Protein AF-R8AY58-F1 (afdb_monomer)

Nearest PDB structures (foldseek):
  6cbc-assembly1_B  TM=1.318E-01  e=4.531E+00  Thermochaetoides thermophila DSM 1495
  8tux-assembly1_M  TM=7.550E-02  e=2.466E+00  Pseudomonas phage PP7

Mean predicted aligned error: 13.15 Å

Sequence (610 aa):
MIKGVRKQRGVLIFITPLIITVIVLMMVLAIDGARLLALQSEMQNQVNAAASAAADGAQACGGPEIAMSTMSARALAAAQAAGYEGGGDALQVLPGVLESTEANAELVFRSVPESALSRSNGVRVSMTRDEPISRLIPGGLFGNITLETSAAVRKEVNATISAAGSALSVEGGLLGDLIGGVLGVPSYSLSPTDLNSLENTLVNVGDLLEQMGVASVADLVDEPLVDLLTEVTGLVGGAGMPVGGLVDDLTDAAGVGGLYVSDVLTVVEGAEVPANASFPVYDLVVSTAMNSARVLSEGGSLLALNLQTSESTLLQDLTSSIGELADLSVDLGLFVAEPPKMVYGPARQNAAGDWLTQFQSADIRLEAVISAGLSESTVNSLISTLSLGLIDLNLMENIEIPLAVQAGGGRGSFVSGDCASGGNDNDVSLGFDLIETAVDVQTGTVDPGSGTVIPGDVHAEILELTINTILLGTYTEQLCVDAGLAVDLYGASALPSVIDNYPLECVDGDCARQSLASGNSADDFNADVDITSLDLTCGESGLSAGVLSIASALVTPITILLEDVTSDVVKGVVAPLLSALGVNPGDMSVTVVNANQNTTQLIENVSIVE

Secondary structure (DSSP, 8-state):
-----SSSHHHHHHHHHHHHHHHHHHHHHHHHHHHHHHHHHHHHHHHHHHHHHHHTTSTTTB-S---HHHHHHHHHHHHHHTT--S-GGGEEEEEEEEEE-TTT--EEEEE--GGGGGG-SEEEEEEEEEEES-SSSTT-TT-EEEEEEEEEEE--EEEEEEEEETT--TTTSHHHHHHHHHHT-TT----HHHHHHHHT-EEEHHHHHHHHT-SSHHHHTTSBHHHHHHHHHHHTT-TTSHHHHHHHHHHTSTTGGG-BGGGTEEE-TT----TT-EEEHHHHHHHHHHHHHHHHHTTS-SSEEEEETTT-HHHHHHHHHHSSEEEEEEEEEEEEEE---EEEEES-B-TTS-BS-EEE--EEEEEEEEEEEEPHHHHHHHHHHH--SSEEEEE--EEEEEEEEEES-EEEEEEEEE---SSSS-EEEEEEEEEEPPPEEEEEEE-TTT--EEE--EEEEEEEEEEEETTTEEEEEEEEEEEEEEEE-----EEEEEEEEEESS-GGG----EEEE----GGG---EEEEEEEE-STT-S---HHHHHHHHHHHHHHHHHHHHHHHHHIIIIIHHHHHHTT--TT-EEEEEEEEEEPPPEEEESPPP--

Organism: NCBI:txid1318628

Foldseek 3Di:
DDDDDDPCPVVCVVVVVVVVVVVVVVVQLVVLVVVVVVVLVLQQQLQQQLFVQLLCQFFQAVWDDHDPVNSLVSSVVRSVVSPDPDDSVQKDKFFFDFFQDPPPRDTATAGDDRVFSLAGQGMKIKGKDKDQSGPPDPDSPPPIDIRMKMKMWGWHKKFWKWKAFLLCDQALFQVQQLLCLQLVHHNGGDDVVLVVVQQLDKDFQLQQCVQLVHDAVVVQQAAQVLSSLQSVLVVVPHCVDSLSVLSVSLSPTAQRRPDGSVQAEEEQPRDGRDRRDIDGSNSSSQSSSLNSQLSVLLVPFSDWDKDWCVHDPLQVVLCVVLVFFDIKIKIKGKHWQGGWYTYIDTQGADPVRDFRTKTKHTKMKMKIWMWTFTDPVNVVVLCVVVCPPQKDKDFDTIWIFIKIKMFRMKMKHFHGKHFQPDDPAGFMKTKMWIWFDFIWMWTADQNSNNRDGDHFWTKGFTIWIWGADPPPGTDIATWMKTWIKTWCFDDTDIDMDMDGGQGQDDDPSCRPWDKDKDDDFLPRGDTDIDTPDIDTHNPDDDDDPSVVVSSVVCVVVVVVSCRSVVRSCCVSPVSVVCVSNSTGTRIMIMITRHMHIPDIDMDMPHDHDD

Radius of gyration: 36.86 Å; Cα contacts (8 Å, |Δi|>4): 1392; chains: 1; bounding box: 125×50×115 Å

Structure (mmCIF, N/CA/C/O backbone):
data_AF-R8AY58-F1
#
_entry.id   AF-R8AY58-F1
#
loop_
_atom_site.group_PDB
_atom_site.id
_atom_site.type_symbol
_atom_site.label_atom_id
_atom_site.label_alt_id
_atom_site.label_comp_id
_atom_site.label_asym_id
_atom_site.label_entity_id
_atom_site.label_seq_id
_atom_site.pdbx_PDB_ins_code
_atom_site.Cartn_x
_atom_site.Cartn_y
_atom_site.Cartn_z
_atom_site.occupancy
_atom_site.B_iso_or_equiv
_atom_site.auth_seq_id
_atom_site.auth_comp_id
_atom_site.auth_asym_id
_atom_site.auth_atom_id
_atom_site.pdbx_PDB_model_num
ATOM 1 N N . MET A 1 1 ? 61.307 -33.999 -69.824 1.00 38.88 1 MET A N 1
ATOM 2 C CA . MET A 1 1 ? 61.212 -32.693 -70.516 1.00 38.88 1 MET A CA 1
ATOM 3 C C . MET A 1 1 ? 59.738 -32.434 -70.802 1.00 38.88 1 MET A C 1
ATOM 5 O O . MET A 1 1 ? 59.128 -33.175 -71.563 1.00 38.88 1 MET A O 1
ATOM 9 N N . ILE A 1 2 ? 59.142 -31.508 -70.053 1.00 44.53 2 ILE A N 1
ATOM 10 C CA . ILE A 1 2 ? 57.690 -31.344 -69.891 1.00 44.53 2 ILE A CA 1
ATOM 11 C C . ILE A 1 2 ? 57.063 -30.843 -71.200 1.00 44.53 2 ILE A C 1
ATOM 13 O O . ILE A 1 2 ? 57.413 -29.780 -71.708 1.00 44.53 2 ILE A O 1
ATOM 17 N N . LYS A 1 3 ? 56.134 -31.628 -71.751 1.00 50.25 3 LYS A N 1
ATOM 18 C CA . LYS A 1 3 ? 55.368 -31.331 -72.966 1.00 50.25 3 LYS A CA 1
ATOM 19 C C . LYS A 1 3 ? 53.957 -30.918 -72.527 1.00 50.25 3 LYS A C 1
ATOM 21 O O . LYS A 1 3 ? 53.153 -31.784 -72.211 1.00 50.25 3 LYS A O 1
ATOM 26 N N . GLY A 1 4 ? 53.657 -29.615 -72.478 1.00 53.53 4 GLY A N 1
ATOM 27 C CA . GLY A 1 4 ? 52.293 -29.161 -72.160 1.00 53.53 4 GLY A CA 1
ATOM 28 C C . GLY A 1 4 ? 52.118 -27.704 -71.724 1.00 53.53 4 GLY A C 1
ATOM 29 O O . GLY A 1 4 ? 51.598 -27.484 -70.646 1.00 53.53 4 GLY A O 1
ATOM 30 N N . VAL A 1 5 ? 52.506 -26.698 -72.525 1.00 54.78 5 VAL A N 1
ATOM 31 C CA . VAL A 1 5 ? 52.196 -25.272 -72.209 1.00 54.78 5 VAL A CA 1
ATOM 32 C C . VAL A 1 5 ? 51.830 -24.442 -73.458 1.00 54.78 5 VAL A C 1
ATOM 34 O O . VAL A 1 5 ? 52.144 -23.261 -73.561 1.00 54.78 5 VAL A O 1
ATOM 37 N N . ARG A 1 6 ? 51.187 -25.030 -74.479 1.00 51.97 6 ARG A N 1
ATOM 38 C CA . ARG A 1 6 ? 50.785 -24.270 -75.692 1.00 51.97 6 ARG A CA 1
ATOM 39 C C . ARG A 1 6 ? 49.285 -24.222 -76.003 1.00 51.97 6 ARG A C 1
ATOM 41 O O . ARG A 1 6 ? 48.906 -23.468 -76.887 1.00 51.97 6 ARG A O 1
ATOM 48 N N . LYS A 1 7 ? 48.421 -24.912 -75.243 1.00 51.16 7 LYS A N 1
ATOM 49 C CA . LYS A 1 7 ? 46.947 -24.836 -75.394 1.00 51.16 7 LYS A CA 1
ATOM 50 C C . LYS A 1 7 ? 46.220 -23.938 -74.372 1.00 51.16 7 LYS A C 1
ATOM 52 O O . LYS A 1 7 ? 45.021 -23.752 -74.504 1.00 51.16 7 LYS A O 1
ATOM 57 N N . GLN A 1 8 ? 46.916 -23.331 -73.404 1.00 53.62 8 GLN A N 1
ATOM 58 C CA . GLN A 1 8 ? 46.298 -22.512 -72.337 1.00 53.62 8 GLN A CA 1
ATOM 59 C C . GLN A 1 8 ? 46.332 -20.988 -72.569 1.00 53.62 8 GLN A C 1
ATOM 61 O O . GLN A 1 8 ? 45.660 -20.253 -71.852 1.00 53.62 8 GLN A O 1
ATOM 66 N N . ARG A 1 9 ? 47.057 -20.484 -73.581 1.00 54.38 9 ARG A N 1
ATOM 67 C CA . ARG A 1 9 ? 47.155 -19.028 -73.826 1.00 54.38 9 ARG A CA 1
ATOM 68 C C . ARG A 1 9 ? 45.841 -18.386 -74.295 1.00 54.38 9 ARG A C 1
ATOM 70 O O . ARG A 1 9 ? 45.619 -17.224 -73.996 1.00 54.38 9 ARG A O 1
ATOM 77 N N . GLY A 1 10 ? 44.970 -19.132 -74.982 1.00 55.97 10 GLY A N 1
ATOM 78 C CA . GLY A 1 10 ? 43.652 -18.630 -75.399 1.00 55.97 10 GLY A CA 1
ATOM 79 C C . GLY A 1 10 ? 42.640 -18.569 -74.253 1.00 55.97 10 GLY A C 1
ATOM 80 O O . GLY A 1 10 ? 41.864 -17.629 -74.171 1.00 55.97 10 GLY A O 1
ATOM 81 N N . VAL A 1 11 ? 42.696 -19.529 -73.326 1.00 59.88 11 VAL A N 1
ATOM 82 C CA . VAL A 1 11 ? 41.800 -19.594 -72.161 1.00 59.88 11 VAL A CA 1
ATOM 83 C C . VAL A 1 11 ? 42.103 -18.467 -71.166 1.00 59.88 11 VAL A C 1
ATOM 85 O O . VAL A 1 11 ? 41.180 -17.845 -70.654 1.00 59.88 11 VAL A O 1
ATOM 88 N N . LEU A 1 12 ? 43.380 -18.126 -70.961 1.00 60.56 12 LEU A N 1
ATOM 89 C CA . LEU A 1 12 ? 43.791 -17.004 -70.103 1.00 60.56 12 LEU A CA 1
ATOM 90 C C . LEU A 1 12 ? 43.287 -15.637 -70.609 1.00 60.56 12 LEU A C 1
ATOM 92 O O . LEU A 1 12 ? 42.921 -14.797 -69.799 1.00 60.56 12 LEU A O 1
ATOM 96 N N . ILE A 1 13 ? 43.183 -15.427 -71.927 1.00 71.31 13 ILE A N 1
ATOM 97 C CA . ILE A 1 13 ? 42.685 -14.161 -72.505 1.00 71.31 13 ILE A CA 1
ATOM 98 C C . ILE A 1 13 ? 41.192 -13.933 -72.212 1.00 71.31 13 ILE A C 1
ATOM 100 O O . ILE A 1 13 ? 40.780 -12.787 -72.072 1.00 71.31 13 ILE A O 1
ATOM 104 N N . PHE A 1 14 ? 40.392 -14.996 -72.077 1.00 70.69 14 PHE A N 1
ATOM 105 C CA . PHE A 1 14 ? 38.965 -14.892 -71.739 1.00 70.69 14 PHE A CA 1
ATOM 106 C C . PHE A 1 14 ? 38.693 -14.997 -70.234 1.00 70.69 14 PHE A C 1
ATOM 108 O O . PHE A 1 14 ? 37.813 -14.313 -69.721 1.00 70.69 14 PHE A O 1
ATOM 115 N N . ILE A 1 15 ? 39.455 -15.822 -69.511 1.00 79.06 15 ILE A N 1
ATOM 116 C CA . ILE A 1 15 ? 39.254 -16.029 -68.073 1.00 79.06 15 ILE A CA 1
ATOM 117 C C . ILE A 1 15 ? 39.746 -14.832 -67.253 1.00 79.06 15 ILE A C 1
ATOM 119 O O . ILE A 1 15 ? 39.087 -14.460 -66.291 1.00 79.06 15 ILE A O 1
ATOM 123 N N . THR A 1 16 ? 40.864 -14.193 -67.612 1.00 82.94 16 THR A N 1
ATOM 124 C CA . THR A 1 16 ? 41.378 -13.040 -66.853 1.00 82.94 16 THR A CA 1
ATOM 125 C C . THR A 1 16 ? 40.406 -11.853 -66.794 1.00 82.94 16 THR A C 1
ATOM 127 O O . THR A 1 16 ? 40.149 -11.399 -65.679 1.00 82.94 16 THR A O 1
ATOM 130 N N . PRO A 1 17 ? 39.819 -11.351 -67.903 1.00 84.50 17 PRO A N 1
ATOM 131 C CA . PRO A 1 17 ? 38.834 -10.274 -67.811 1.00 84.50 17 PRO A CA 1
ATOM 132 C C . PRO A 1 17 ? 37.581 -10.719 -67.051 1.00 84.50 17 PRO A C 1
ATOM 134 O O . PRO A 1 17 ? 37.073 -9.946 -66.250 1.00 84.50 17 PRO A O 1
ATOM 137 N N . LEU A 1 18 ? 37.142 -11.973 -67.210 1.00 84.44 18 LEU A N 1
ATOM 138 C CA . LEU A 1 18 ? 35.997 -12.517 -66.477 1.00 84.44 18 LEU A CA 1
ATOM 139 C C . LEU A 1 18 ? 36.240 -12.547 -64.957 1.00 84.44 18 LEU A C 1
ATOM 141 O O . LEU A 1 18 ? 35.385 -12.106 -64.196 1.00 84.44 18 LEU A O 1
ATOM 145 N N . ILE A 1 19 ? 37.413 -13.005 -64.508 1.00 86.94 19 ILE A N 1
ATOM 146 C CA . ILE A 1 19 ? 37.785 -13.005 -63.085 1.00 86.94 19 ILE A CA 1
ATOM 147 C C . ILE A 1 19 ? 37.864 -11.575 -62.545 1.00 86.94 19 ILE A C 1
ATOM 149 O O . ILE A 1 19 ? 37.353 -11.316 -61.462 1.00 86.94 19 ILE A O 1
ATOM 153 N N . ILE A 1 20 ? 38.458 -10.636 -63.291 1.00 87.69 20 ILE A N 1
ATOM 154 C CA . ILE A 1 20 ? 38.521 -9.228 -62.873 1.00 87.69 20 ILE A CA 1
ATOM 155 C C . ILE A 1 20 ? 37.109 -8.648 -62.734 1.00 87.69 20 ILE A C 1
ATOM 157 O O . ILE A 1 20 ? 36.823 -8.003 -61.731 1.00 87.69 20 ILE A O 1
ATOM 161 N N . THR A 1 21 ? 36.204 -8.919 -63.679 1.00 86.56 21 THR A N 1
ATOM 162 C CA . THR A 1 21 ? 34.804 -8.480 -63.585 1.00 86.56 21 THR A CA 1
ATOM 163 C C . THR A 1 21 ? 34.106 -9.063 -62.358 1.00 86.56 21 THR A C 1
ATOM 165 O O . THR A 1 21 ? 33.422 -8.327 -61.655 1.00 86.56 21 THR A O 1
ATOM 168 N N . VAL A 1 22 ? 34.310 -10.349 -62.054 1.00 86.12 22 VAL A N 1
ATOM 169 C CA . VAL A 1 22 ? 33.739 -10.985 -60.854 1.00 86.12 22 VAL A CA 1
ATOM 170 C C . VAL A 1 22 ? 34.296 -10.364 -59.571 1.00 86.12 22 VAL A C 1
ATOM 172 O O . VAL A 1 22 ? 33.525 -10.082 -58.659 1.00 86.12 22 VAL A O 1
ATOM 175 N N . ILE A 1 23 ? 35.605 -10.103 -59.502 1.00 88.00 23 ILE A N 1
ATOM 176 C CA . ILE A 1 23 ? 36.234 -9.450 -58.341 1.00 88.00 23 ILE A CA 1
ATOM 177 C C . ILE A 1 23 ? 35.663 -8.045 -58.141 1.00 88.00 23 ILE A C 1
ATOM 179 O O . ILE A 1 23 ? 35.300 -7.689 -57.024 1.00 88.00 23 ILE A O 1
ATOM 183 N N . VAL A 1 24 ? 35.548 -7.257 -59.214 1.00 86.31 24 VAL A N 1
ATOM 184 C CA . VAL A 1 24 ? 34.976 -5.905 -59.149 1.00 86.31 24 VAL A CA 1
ATOM 185 C C . VAL A 1 24 ? 33.512 -5.954 -58.709 1.00 86.31 24 VAL A C 1
ATOM 187 O O . VAL A 1 24 ? 33.118 -5.170 -57.855 1.00 86.31 24 VAL A O 1
ATOM 190 N N . LEU A 1 25 ? 32.719 -6.898 -59.223 1.00 84.50 25 LEU A N 1
ATOM 191 C CA . LEU A 1 25 ? 31.313 -7.057 -58.842 1.00 84.50 25 LEU A CA 1
ATOM 192 C C . LEU A 1 25 ? 31.171 -7.446 -57.362 1.00 84.50 25 LEU A C 1
ATOM 194 O O . LEU A 1 25 ? 30.372 -6.845 -56.649 1.00 84.50 25 LEU A O 1
ATOM 198 N N . MET A 1 26 ? 31.988 -8.385 -56.879 1.00 85.62 26 MET A N 1
ATOM 199 C CA . MET A 1 26 ? 32.031 -8.753 -55.459 1.00 85.62 26 MET A CA 1
ATOM 200 C C . MET A 1 26 ? 32.457 -7.581 -54.571 1.00 85.62 26 MET A C 1
ATOM 202 O O . MET A 1 26 ? 31.886 -7.387 -53.504 1.00 85.62 26 MET A O 1
ATOM 206 N N . MET A 1 27 ? 33.429 -6.776 -55.009 1.00 87.50 27 MET A N 1
ATOM 207 C CA . MET A 1 27 ? 33.867 -5.590 -54.271 1.00 87.50 27 MET A CA 1
ATOM 208 C C . MET A 1 27 ? 32.760 -4.533 -54.191 1.00 87.50 27 MET A C 1
ATOM 210 O O . MET A 1 27 ? 32.555 -3.950 -53.132 1.00 87.50 27 MET A O 1
ATOM 214 N N . VAL A 1 28 ? 32.019 -4.319 -55.281 1.00 86.94 28 VAL A N 1
ATOM 215 C CA . VAL A 1 28 ? 30.864 -3.411 -55.306 1.00 86.94 28 VAL A CA 1
ATOM 216 C C . VAL A 1 28 ? 29.768 -3.891 -54.352 1.00 86.94 28 VAL A C 1
ATOM 218 O O . VAL A 1 28 ? 29.330 -3.113 -53.511 1.00 86.94 28 VAL A O 1
ATOM 221 N N . LEU A 1 29 ? 29.399 -5.176 -54.404 1.00 84.88 29 LEU A N 1
ATOM 222 C CA . LEU A 1 29 ? 28.422 -5.758 -53.475 1.00 84.88 29 LEU A CA 1
ATOM 223 C C . LEU A 1 29 ? 28.879 -5.668 -52.014 1.00 84.88 29 LEU A C 1
ATOM 225 O O . LEU A 1 29 ? 28.065 -5.395 -51.139 1.00 84.88 29 LEU A O 1
ATOM 229 N N . ALA A 1 30 ? 30.171 -5.865 -51.741 1.00 87.88 30 ALA A N 1
ATOM 230 C CA . ALA A 1 30 ? 30.715 -5.732 -50.394 1.00 87.88 30 ALA A CA 1
ATOM 231 C C . ALA A 1 30 ? 30.631 -4.285 -49.875 1.00 87.88 30 ALA A C 1
ATOM 233 O O . ALA A 1 30 ? 30.284 -4.073 -48.716 1.00 87.88 30 ALA A O 1
ATOM 234 N N . ILE A 1 31 ? 30.907 -3.289 -50.726 1.00 90.38 31 ILE A N 1
ATOM 235 C CA . ILE A 1 31 ? 30.794 -1.865 -50.371 1.00 90.38 31 ILE A CA 1
ATOM 236 C C . ILE A 1 31 ? 29.327 -1.474 -50.144 1.00 90.38 31 ILE A C 1
ATOM 238 O O . ILE A 1 31 ? 29.021 -0.800 -49.162 1.00 90.38 31 ILE A O 1
ATOM 242 N N . ASP A 1 32 ? 28.417 -1.911 -51.016 1.00 88.25 32 ASP A N 1
ATOM 243 C CA . ASP A 1 32 ? 26.983 -1.646 -50.865 1.00 88.25 32 ASP A CA 1
ATOM 244 C C . ASP A 1 32 ? 26.400 -2.353 -49.623 1.00 88.25 32 ASP A C 1
ATOM 246 O O . ASP A 1 32 ? 25.617 -1.757 -48.885 1.00 88.25 32 ASP A O 1
ATOM 250 N N . GLY A 1 33 ? 26.842 -3.580 -49.323 1.00 87.00 33 GLY A N 1
ATOM 251 C CA . GLY A 1 33 ? 26.473 -4.296 -48.099 1.00 87.00 33 GLY A CA 1
ATOM 252 C C . GLY A 1 33 ? 26.969 -3.593 -46.833 1.00 87.00 33 GLY A C 1
ATOM 253 O O . GLY A 1 33 ? 26.201 -3.409 -45.892 1.00 87.00 33 GLY A O 1
ATOM 254 N N . ALA A 1 34 ? 28.221 -3.121 -46.828 1.00 88.69 34 ALA A N 1
ATOM 255 C CA . ALA A 1 34 ? 28.763 -2.332 -45.721 1.00 88.69 34 ALA A CA 1
ATOM 256 C C . ALA A 1 34 ? 27.982 -1.025 -45.512 1.00 88.69 34 ALA A C 1
ATOM 258 O O . ALA A 1 34 ? 27.734 -0.631 -44.375 1.00 88.69 34 ALA A O 1
ATOM 259 N N . ARG A 1 35 ? 27.544 -0.379 -46.600 1.00 91.50 35 ARG A N 1
ATOM 260 C CA . ARG A 1 35 ? 26.681 0.804 -46.538 1.00 91.50 35 ARG A CA 1
ATOM 261 C C . ARG A 1 35 ? 25.331 0.485 -45.893 1.00 91.50 35 ARG A C 1
ATOM 263 O O . ARG A 1 35 ? 24.909 1.251 -45.037 1.00 91.50 35 ARG A O 1
ATOM 270 N N . LEU A 1 36 ? 24.650 -0.588 -46.306 1.00 89.69 36 LEU A N 1
ATOM 271 C CA . LEU A 1 36 ? 23.341 -0.960 -45.748 1.00 89.69 36 LEU A CA 1
ATOM 272 C C . LEU A 1 36 ? 23.438 -1.330 -44.261 1.00 89.69 36 LEU A C 1
ATOM 274 O O . LEU A 1 36 ? 22.591 -0.906 -43.484 1.00 89.69 36 LEU A O 1
ATOM 278 N N . LEU A 1 37 ? 24.494 -2.040 -43.852 1.00 89.25 37 LEU A N 1
ATOM 279 C CA . LEU A 1 37 ? 24.743 -2.350 -42.439 1.00 89.25 37 LEU A CA 1
ATOM 280 C C . LEU A 1 37 ? 25.039 -1.094 -41.611 1.00 89.25 37 LEU A C 1
ATOM 282 O O . LEU A 1 37 ? 24.504 -0.946 -40.516 1.00 89.25 37 LEU A O 1
ATOM 286 N N . ALA A 1 38 ? 25.850 -0.171 -42.139 1.00 91.50 38 ALA A N 1
ATOM 287 C CA . ALA A 1 38 ? 26.093 1.115 -41.485 1.00 91.50 38 ALA A CA 1
ATOM 288 C C . ALA A 1 38 ? 24.788 1.912 -41.321 1.00 91.50 38 ALA A C 1
ATOM 290 O O . ALA A 1 38 ? 24.547 2.493 -40.269 1.00 91.50 38 ALA A O 1
ATOM 291 N N . LEU A 1 39 ? 23.921 1.868 -42.335 1.00 90.94 39 LEU A N 1
ATOM 292 C CA . LEU A 1 39 ? 22.598 2.481 -42.304 1.00 90.94 39 LEU A CA 1
ATOM 293 C C . LEU A 1 39 ? 21.690 1.888 -41.230 1.00 90.94 39 LEU A C 1
ATOM 295 O O . LEU A 1 39 ? 21.023 2.620 -40.512 1.00 90.94 39 LEU A O 1
ATOM 299 N N . GLN A 1 40 ? 21.652 0.559 -41.145 1.00 90.69 40 GLN A N 1
ATOM 300 C CA . GLN A 1 40 ? 20.833 -0.152 -40.174 1.00 90.69 40 GLN A CA 1
ATOM 301 C C . GLN A 1 40 ? 21.309 0.145 -38.751 1.00 90.69 40 GLN A C 1
ATOM 303 O O . GLN A 1 40 ? 20.489 0.366 -37.871 1.00 90.69 40 GLN A O 1
ATOM 308 N N . SER A 1 41 ? 22.625 0.229 -38.535 1.00 92.00 41 SER A N 1
ATOM 309 C CA . SER A 1 41 ? 23.200 0.632 -37.249 1.00 92.00 41 SER A CA 1
ATOM 310 C C . SER A 1 41 ? 22.851 2.077 -36.876 1.00 92.00 41 SER A C 1
ATOM 312 O O . SER A 1 41 ? 22.552 2.344 -35.714 1.00 92.00 41 SER A O 1
ATOM 314 N N . GLU A 1 42 ? 22.854 3.001 -37.840 1.00 93.75 42 GLU A N 1
ATOM 315 C CA . GLU A 1 42 ? 22.426 4.388 -37.625 1.00 93.75 42 GLU A CA 1
ATOM 316 C C . GLU A 1 42 ? 20.931 4.466 -37.279 1.00 93.75 42 GLU A C 1
ATOM 318 O O . GLU A 1 42 ? 20.558 5.111 -36.300 1.00 93.75 42 GLU A O 1
ATOM 323 N N . MET A 1 43 ? 20.086 3.746 -38.024 1.00 91.94 43 MET A N 1
ATOM 324 C CA . MET A 1 43 ? 18.650 3.646 -37.749 1.00 91.94 43 MET A CA 1
ATOM 325 C C . MET A 1 43 ? 18.373 3.016 -36.378 1.00 91.94 43 MET A C 1
ATOM 327 O O . MET A 1 43 ? 17.501 3.494 -35.656 1.00 91.94 43 MET A O 1
ATOM 331 N N . GLN A 1 44 ? 19.128 1.990 -35.976 1.00 94.25 44 GLN A N 1
ATOM 332 C CA . GLN A 1 44 ? 18.977 1.376 -34.656 1.00 94.25 44 GLN A CA 1
ATOM 333 C C . GLN A 1 44 ? 19.319 2.368 -33.540 1.00 94.25 44 GLN A C 1
ATOM 335 O O . GLN A 1 44 ? 18.566 2.479 -32.580 1.00 94.25 44 GLN A O 1
ATOM 340 N N . ASN A 1 45 ? 20.390 3.154 -33.687 1.00 93.88 45 ASN A N 1
ATOM 341 C CA . ASN A 1 45 ? 20.738 4.187 -32.708 1.00 93.88 45 ASN A CA 1
ATOM 342 C C . ASN A 1 45 ? 19.642 5.264 -32.583 1.00 93.88 45 ASN A C 1
ATOM 344 O O . ASN A 1 45 ? 19.291 5.670 -31.476 1.00 93.88 45 ASN A O 1
ATOM 348 N N . GLN A 1 46 ? 19.057 5.688 -33.709 1.00 94.56 46 GLN A N 1
ATOM 349 C CA . GLN A 1 46 ? 17.939 6.640 -33.726 1.00 94.56 46 GLN A CA 1
ATOM 350 C C . GLN A 1 46 ? 16.708 6.081 -33.007 1.00 94.56 46 GLN A C 1
ATOM 352 O O . GLN A 1 46 ? 16.109 6.768 -32.181 1.00 94.56 46 GLN A O 1
ATOM 357 N N . VAL A 1 47 ? 16.353 4.826 -33.284 1.00 94.50 47 VAL A N 1
ATOM 358 C CA . VAL A 1 47 ? 15.196 4.167 -32.672 1.00 94.50 47 VAL A CA 1
ATOM 359 C C . VAL A 1 47 ? 15.428 3.867 -31.186 1.00 94.50 47 VAL A C 1
ATOM 361 O O . VAL A 1 47 ? 14.507 4.044 -30.395 1.00 94.50 47 VAL A O 1
ATOM 364 N N . ASN A 1 48 ? 16.647 3.508 -30.774 1.00 94.44 48 ASN A N 1
ATOM 365 C CA . ASN A 1 48 ? 17.009 3.322 -29.365 1.00 94.44 48 ASN A CA 1
ATOM 366 C C . ASN A 1 48 ? 16.844 4.623 -28.565 1.00 94.44 48 ASN A C 1
ATOM 368 O O . ASN A 1 48 ? 16.252 4.616 -27.483 1.00 94.44 48 ASN A O 1
ATOM 372 N N . ALA A 1 49 ? 17.328 5.746 -29.109 1.00 93.69 49 ALA A N 1
ATOM 373 C CA . ALA A 1 49 ? 17.174 7.061 -28.490 1.00 93.69 49 ALA A CA 1
ATOM 374 C C . ALA A 1 49 ? 15.696 7.480 -28.425 1.00 93.69 49 ALA A C 1
ATOM 376 O O . ALA A 1 49 ? 15.221 7.926 -27.381 1.00 93.69 49 ALA A O 1
ATOM 377 N N . ALA A 1 50 ? 14.957 7.279 -29.521 1.00 94.38 50 ALA A N 1
ATOM 378 C CA . ALA A 1 50 ? 13.535 7.593 -29.604 1.00 94.38 50 ALA A CA 1
ATOM 379 C C . ALA A 1 50 ? 12.698 6.781 -28.607 1.00 94.38 50 ALA A C 1
ATOM 381 O O . ALA A 1 50 ? 11.898 7.358 -27.875 1.00 94.38 50 ALA A O 1
ATOM 382 N N . ALA A 1 51 ? 12.900 5.461 -28.543 1.00 94.25 51 ALA A N 1
ATOM 383 C CA . ALA A 1 51 ? 12.192 4.586 -27.614 1.00 94.25 51 ALA A CA 1
ATOM 384 C C . ALA A 1 51 ? 12.524 4.919 -26.156 1.00 94.25 51 ALA A C 1
ATOM 386 O O . ALA A 1 51 ? 11.617 4.987 -25.333 1.00 94.25 51 ALA A O 1
ATOM 387 N N . SER A 1 52 ? 13.790 5.218 -25.846 1.00 92.38 52 SER A N 1
ATOM 388 C CA . SER A 1 52 ? 14.203 5.592 -24.487 1.00 92.38 52 SER A CA 1
ATOM 389 C C . SER A 1 52 ? 13.556 6.889 -24.006 1.00 92.38 52 SER A C 1
ATOM 391 O O . SER A 1 52 ? 13.149 6.961 -22.851 1.00 92.38 52 SER A O 1
ATOM 393 N N . ALA A 1 53 ? 13.443 7.896 -24.878 1.00 91.81 53 ALA A N 1
ATOM 394 C CA . ALA A 1 53 ? 12.791 9.164 -24.546 1.00 91.81 53 ALA A CA 1
ATOM 395 C C . ALA A 1 53 ? 11.260 9.053 -24.525 1.00 91.81 53 ALA A C 1
ATOM 397 O O . ALA A 1 53 ? 10.589 9.730 -23.749 1.00 91.81 53 ALA A O 1
ATOM 398 N N . ALA A 1 54 ? 10.682 8.207 -25.380 1.00 92.75 54 ALA A N 1
ATOM 399 C CA . ALA A 1 54 ? 9.247 7.956 -25.365 1.00 92.75 54 ALA A CA 1
ATOM 400 C C . ALA A 1 54 ? 8.814 7.153 -24.133 1.00 92.75 54 ALA A C 1
ATOM 402 O O . ALA A 1 54 ? 7.734 7.411 -23.612 1.00 92.75 54 ALA A O 1
ATOM 403 N N . ALA A 1 55 ? 9.656 6.238 -23.639 1.00 91.88 55 ALA A N 1
ATOM 404 C CA . ALA A 1 55 ? 9.410 5.483 -22.411 1.00 91.88 55 ALA A CA 1
ATOM 405 C C . ALA A 1 55 ? 9.282 6.386 -21.173 1.00 91.88 55 ALA A C 1
ATOM 407 O O . ALA A 1 55 ? 8.515 6.055 -20.277 1.00 91.88 55 ALA A O 1
ATOM 408 N N . ASP A 1 56 ? 9.921 7.564 -21.166 1.00 89.56 56 ASP A N 1
ATOM 409 C CA . ASP A 1 56 ? 9.709 8.573 -20.116 1.00 89.56 56 ASP A CA 1
ATOM 410 C C . ASP A 1 56 ? 8.273 9.124 -20.113 1.00 89.56 56 ASP A C 1
ATOM 412 O O . ASP A 1 56 ? 7.901 9.842 -19.203 1.00 89.56 56 ASP A O 1
ATOM 416 N N . GLY A 1 57 ? 7.472 8.888 -21.157 1.00 88.88 57 GLY A N 1
ATOM 417 C CA . GLY A 1 57 ? 6.064 9.291 -21.226 1.00 88.88 57 GLY A CA 1
ATOM 418 C C . GLY A 1 57 ? 5.070 8.157 -20.956 1.00 88.88 57 GLY A C 1
ATOM 419 O O . GLY A 1 57 ? 3.872 8.372 -21.136 1.00 88.88 57 GLY A O 1
ATOM 420 N N . ALA A 1 58 ? 5.542 6.956 -20.603 1.00 91.69 58 ALA A N 1
ATOM 421 C CA . ALA A 1 58 ? 4.686 5.828 -20.232 1.00 91.69 58 ALA A CA 1
ATOM 422 C C . ALA A 1 58 ? 4.123 6.006 -18.812 1.00 91.69 58 ALA A C 1
ATOM 424 O O . ALA A 1 58 ? 4.691 6.736 -18.008 1.00 91.69 58 ALA A O 1
ATOM 425 N N . GLN A 1 59 ? 3.036 5.310 -18.472 1.00 92.69 59 GLN A N 1
ATOM 426 C CA . GLN A 1 59 ? 2.353 5.488 -17.181 1.00 92.69 59 GLN A CA 1
ATOM 427 C C . GLN A 1 59 ? 3.269 5.290 -15.964 1.00 92.69 59 GLN A C 1
ATOM 429 O O . GLN A 1 59 ? 3.185 6.043 -14.998 1.00 92.69 59 GLN A O 1
ATOM 434 N N . ALA A 1 60 ? 4.159 4.303 -16.017 1.00 89.19 60 ALA A N 1
ATOM 435 C CA . ALA A 1 60 ? 5.056 4.006 -14.906 1.00 89.19 60 ALA A CA 1
ATOM 436 C C . ALA A 1 60 ? 6.215 5.014 -14.731 1.00 89.19 60 ALA A C 1
ATOM 438 O O . ALA A 1 60 ? 7.067 4.795 -13.869 1.00 89.19 60 ALA A O 1
ATOM 439 N N . CYS A 1 61 ? 6.308 6.049 -15.579 1.00 90.81 61 CYS A N 1
ATOM 440 C CA . CYS A 1 61 ? 7.483 6.924 -15.652 1.00 90.81 61 CYS A CA 1
ATOM 441 C C . CYS A 1 61 ? 7.224 8.365 -16.147 1.00 90.81 61 CYS A C 1
ATOM 443 O O . CYS A 1 61 ? 8.150 9.169 -16.144 1.00 90.81 61 CYS A O 1
ATOM 445 N N . GLY A 1 62 ? 6.007 8.693 -16.597 1.00 86.31 62 GLY A N 1
ATOM 446 C CA . GLY A 1 62 ? 5.667 9.963 -17.251 1.00 86.31 62 GLY A CA 1
ATOM 447 C C . GLY A 1 62 ? 4.770 10.908 -16.466 1.00 86.31 62 GLY A C 1
ATOM 448 O O . GLY A 1 62 ? 4.286 11.881 -17.048 1.00 86.31 62 GLY A O 1
ATOM 449 N N . GLY A 1 63 ? 4.550 10.633 -15.180 1.00 85.75 63 GLY A N 1
ATOM 450 C CA . GLY A 1 63 ? 3.751 11.479 -14.298 1.00 85.75 63 GLY A CA 1
ATOM 451 C C . GLY A 1 63 ? 2.231 11.321 -14.476 1.00 85.75 63 GLY A C 1
ATOM 452 O O . GLY A 1 63 ? 1.769 10.341 -15.065 1.00 85.75 63 GLY A O 1
ATOM 453 N N . PRO A 1 64 ? 1.428 12.255 -13.929 1.00 76.69 64 PRO A N 1
ATOM 454 C CA . PRO A 1 64 ? -0.029 12.111 -13.833 1.00 76.69 64 PRO A CA 1
ATOM 455 C C . PRO A 1 64 ? -0.774 12.337 -15.160 1.00 76.69 64 PRO A C 1
ATOM 457 O O . PRO A 1 64 ? -1.897 11.864 -15.327 1.00 76.69 64 PRO A O 1
ATOM 460 N N . GLU A 1 65 ? -0.173 13.047 -16.121 1.00 82.00 65 GLU A N 1
ATOM 461 C CA . GLU A 1 65 ? -0.784 13.330 -17.425 1.00 82.00 65 GLU A CA 1
ATOM 462 C C . GLU A 1 65 ? -0.137 12.504 -18.542 1.00 82.00 65 GLU A C 1
ATOM 464 O O . GLU A 1 65 ? 0.911 12.856 -19.088 1.00 82.00 65 GLU A O 1
ATOM 469 N N . ILE A 1 66 ? -0.800 11.416 -18.941 1.00 86.88 66 ILE A N 1
ATOM 470 C CA . ILE A 1 66 ? -0.270 10.492 -19.951 1.00 86.88 66 ILE A CA 1
ATOM 471 C C . ILE A 1 66 ? -1.013 10.655 -21.269 1.00 86.88 66 ILE A C 1
ATOM 473 O O . ILE A 1 66 ? -2.234 10.521 -21.353 1.00 86.88 66 ILE A O 1
ATOM 477 N N . ALA A 1 67 ? -0.253 10.906 -22.335 1.00 90.44 67 ALA A N 1
ATOM 478 C CA . ALA A 1 67 ? -0.795 11.063 -23.676 1.00 90.44 67 ALA A CA 1
ATOM 479 C C . ALA A 1 67 ? 0.150 10.510 -24.747 1.00 90.44 67 ALA A C 1
ATOM 481 O O . ALA A 1 67 ? 1.365 10.733 -24.726 1.00 90.44 67 ALA A O 1
ATOM 482 N N . MET A 1 68 ? -0.433 9.877 -25.769 1.00 90.56 68 MET A N 1
ATOM 483 C CA . MET A 1 68 ? 0.287 9.416 -26.965 1.00 90.56 68 MET A CA 1
ATOM 484 C C . MET A 1 68 ? 1.042 10.535 -27.679 1.00 90.56 68 MET A C 1
ATOM 486 O O . MET A 1 68 ? 2.141 10.318 -28.193 1.00 90.56 68 MET A O 1
ATOM 490 N N . SER A 1 69 ? 0.484 11.748 -27.690 1.00 90.69 69 SER A N 1
ATOM 491 C CA . SER A 1 69 ? 1.138 12.923 -28.267 1.00 90.69 69 SER A CA 1
ATOM 492 C C . SER A 1 69 ? 2.435 13.273 -27.543 1.00 90.69 69 SER A C 1
ATOM 494 O O . SER A 1 69 ? 3.409 13.636 -28.197 1.00 90.69 69 SER A O 1
ATOM 496 N N . THR A 1 70 ? 2.471 13.125 -26.215 1.00 89.88 70 THR A N 1
ATOM 497 C CA . THR A 1 70 ? 3.658 13.400 -25.396 1.00 89.88 70 THR A CA 1
ATOM 498 C C . THR A 1 70 ? 4.752 12.379 -25.687 1.00 89.88 70 THR A C 1
ATOM 500 O O . THR A 1 70 ? 5.878 12.768 -26.001 1.00 89.88 70 THR A O 1
ATOM 503 N N . MET A 1 71 ? 4.414 11.084 -25.697 1.00 92.75 71 MET A N 1
ATOM 504 C CA . MET A 1 71 ? 5.350 10.014 -26.069 1.00 92.75 71 MET A CA 1
ATOM 505 C C . MET A 1 71 ? 5.902 10.205 -27.488 1.00 92.75 71 MET A C 1
ATOM 507 O O . MET A 1 71 ? 7.112 10.132 -27.702 1.00 92.75 71 MET A O 1
ATOM 511 N N . SER A 1 72 ? 5.034 10.523 -28.454 1.00 93.00 72 SER A N 1
ATOM 512 C CA . SER A 1 72 ? 5.421 10.725 -29.857 1.00 93.00 72 SER A CA 1
ATOM 513 C C . SER A 1 72 ? 6.314 11.954 -30.049 1.00 93.00 72 SER A C 1
ATOM 515 O O . SER A 1 72 ? 7.293 11.904 -30.794 1.00 93.00 72 SER A O 1
ATOM 517 N N . ALA A 1 73 ? 6.016 13.052 -29.348 1.00 92.12 73 ALA A N 1
ATOM 518 C CA . ALA A 1 73 ? 6.830 14.262 -29.377 1.00 92.12 73 ALA A CA 1
ATOM 519 C C . ALA A 1 73 ? 8.228 14.025 -28.780 1.00 92.12 73 ALA A C 1
ATOM 521 O O . ALA A 1 73 ? 9.220 14.453 -29.374 1.00 92.12 73 ALA A O 1
ATOM 522 N N . ARG A 1 74 ? 8.319 13.302 -27.652 1.00 91.75 74 ARG A N 1
ATOM 523 C CA . ARG A 1 74 ? 9.599 12.925 -27.028 1.00 91.75 74 ARG A CA 1
ATOM 524 C C . ARG A 1 74 ? 10.418 11.994 -27.929 1.00 91.75 74 ARG A C 1
ATOM 526 O O . ARG A 1 74 ? 11.601 12.259 -28.145 1.00 91.75 74 ARG A O 1
ATOM 533 N N . ALA A 1 75 ? 9.788 10.980 -28.534 1.00 94.12 75 ALA A N 1
ATOM 534 C CA . ALA A 1 75 ? 10.430 10.102 -29.519 1.00 94.12 75 ALA A CA 1
ATOM 535 C C . ALA A 1 75 ? 11.016 10.889 -30.698 1.00 94.12 75 ALA A C 1
ATOM 537 O O . ALA A 1 75 ? 12.176 10.689 -31.057 1.00 94.12 75 ALA A O 1
ATOM 538 N N . LEU A 1 76 ? 10.234 11.798 -31.291 1.00 93.94 76 LEU A N 1
ATOM 539 C CA . LEU A 1 76 ? 10.677 12.588 -32.438 1.00 93.94 76 LEU A CA 1
ATOM 540 C C . LEU A 1 76 ? 11.857 13.498 -32.080 1.00 93.94 76 LEU A C 1
ATOM 542 O O . LEU A 1 76 ? 12.830 13.550 -32.831 1.00 93.94 76 LEU A O 1
ATOM 546 N N . ALA A 1 77 ? 11.794 14.190 -30.941 1.00 93.31 77 ALA A N 1
ATOM 547 C CA . ALA A 1 77 ? 12.870 15.071 -30.494 1.00 93.31 77 ALA A CA 1
ATOM 548 C C . ALA A 1 77 ? 14.185 14.301 -30.273 1.00 93.31 77 ALA A C 1
ATOM 550 O O . ALA A 1 77 ? 15.244 14.737 -30.730 1.00 93.31 77 ALA A O 1
ATOM 551 N N . ALA A 1 78 ? 14.118 13.126 -29.637 1.00 93.38 78 ALA A N 1
ATOM 552 C CA . ALA A 1 78 ? 15.285 12.277 -29.414 1.00 93.38 78 ALA A CA 1
ATOM 553 C C . ALA A 1 78 ? 15.828 11.661 -30.713 1.00 93.38 78 ALA A C 1
ATOM 555 O O . ALA A 1 78 ? 17.042 11.646 -30.925 1.00 93.38 78 ALA A O 1
ATOM 556 N N . ALA A 1 79 ? 14.952 11.229 -31.627 1.00 93.19 79 ALA A N 1
ATOM 557 C CA . ALA A 1 79 ? 15.360 10.764 -32.951 1.00 93.19 79 ALA A CA 1
ATOM 558 C C . ALA A 1 79 ? 16.102 11.869 -33.721 1.00 93.19 79 ALA A C 1
ATOM 560 O O . ALA A 1 79 ? 17.163 11.622 -34.296 1.00 93.19 79 ALA A O 1
ATOM 561 N N . GLN A 1 80 ? 15.573 13.099 -33.715 1.00 93.75 80 GLN A N 1
ATOM 562 C CA . GLN A 1 80 ? 16.187 14.252 -34.384 1.00 93.75 80 GLN A CA 1
ATOM 563 C C . GLN A 1 80 ? 17.553 14.599 -33.786 1.00 93.75 80 GLN A C 1
ATOM 565 O O . GLN A 1 80 ? 18.502 14.853 -34.528 1.00 93.75 80 GLN A O 1
ATOM 570 N N . ALA A 1 81 ? 17.690 14.535 -32.458 1.00 92.56 81 ALA A N 1
ATOM 571 C CA . ALA A 1 81 ? 18.978 14.697 -31.784 1.00 92.56 81 ALA A CA 1
ATOM 572 C C . ALA A 1 81 ? 19.991 13.601 -32.174 1.00 92.56 81 ALA A C 1
ATOM 574 O O . ALA A 1 81 ? 21.189 13.871 -32.254 1.00 92.56 81 ALA A O 1
ATOM 575 N N . ALA A 1 82 ? 19.514 12.392 -32.484 1.00 92.00 82 ALA A N 1
ATOM 576 C CA . ALA A 1 82 ? 20.310 11.280 -33.005 1.00 92.00 82 ALA A CA 1
ATOM 577 C C . ALA A 1 82 ? 20.546 11.329 -34.535 1.00 92.00 82 ALA A C 1
ATOM 579 O O . ALA A 1 82 ? 21.108 10.388 -35.099 1.00 92.00 82 ALA A O 1
ATOM 580 N N . GLY A 1 83 ? 20.146 12.412 -35.218 1.00 90.56 83 GLY A N 1
ATOM 581 C CA . GLY A 1 83 ? 20.394 12.630 -36.650 1.00 90.56 83 GLY A CA 1
ATOM 582 C C . GLY A 1 83 ? 19.252 12.224 -37.590 1.00 90.56 83 GLY A C 1
ATOM 583 O O . GLY A 1 83 ? 19.462 12.136 -38.798 1.00 90.56 83 GLY A O 1
ATOM 584 N N . TYR A 1 84 ? 18.048 11.968 -37.074 1.00 90.25 84 TYR A N 1
ATOM 585 C CA . TYR A 1 84 ? 16.867 11.705 -37.897 1.00 90.25 84 TYR A CA 1
ATOM 586 C C . TYR A 1 84 ? 16.337 12.991 -38.555 1.00 90.25 84 TYR A C 1
ATOM 588 O O . TYR A 1 84 ? 16.024 13.967 -37.878 1.00 90.25 84 TYR A O 1
ATOM 596 N N . GLU A 1 85 ? 16.184 12.981 -39.881 1.00 85.75 85 GLU A N 1
ATOM 597 C CA . GLU A 1 85 ? 15.715 14.140 -40.665 1.00 85.75 85 GLU A CA 1
ATOM 598 C C . GLU A 1 85 ? 14.249 14.013 -41.138 1.00 85.75 85 GLU A C 1
ATOM 600 O O . GLU A 1 85 ? 13.752 14.870 -41.871 1.00 85.75 85 GLU A O 1
ATOM 605 N N . GLY A 1 86 ? 13.550 12.936 -40.765 1.00 81.94 86 GLY A N 1
ATOM 606 C CA . GLY A 1 86 ? 12.167 12.688 -41.181 1.00 81.94 86 GLY A CA 1
ATOM 607 C C . GLY A 1 86 ? 11.110 13.372 -40.302 1.00 81.94 86 GLY A C 1
ATOM 608 O O . GLY A 1 86 ? 11.401 13.972 -39.267 1.00 81.94 86 GLY A O 1
ATOM 609 N N . GLY A 1 87 ? 9.846 13.271 -40.725 1.00 80.12 87 GLY A N 1
ATOM 610 C CA . GLY A 1 87 ? 8.691 13.714 -39.935 1.00 80.12 87 GLY A CA 1
ATOM 611 C C . GLY A 1 87 ? 8.282 12.696 -38.863 1.00 80.12 87 GLY A C 1
ATOM 612 O O . GLY A 1 87 ? 8.675 11.529 -38.932 1.00 80.12 87 GLY A O 1
ATOM 613 N N . GLY A 1 88 ? 7.469 13.135 -37.896 1.00 74.94 88 GLY A N 1
ATOM 614 C CA . GLY A 1 88 ? 6.942 12.281 -36.821 1.00 74.94 88 GLY A CA 1
ATOM 615 C C . GLY A 1 88 ? 6.107 11.103 -37.323 1.00 74.94 88 GLY A C 1
ATOM 616 O O . GLY A 1 88 ? 6.250 10.007 -36.804 1.00 74.94 88 GLY A O 1
ATOM 617 N N . ASP A 1 89 ? 5.337 11.288 -38.398 1.00 76.31 89 ASP A N 1
ATOM 618 C CA . ASP A 1 89 ? 4.431 10.263 -38.946 1.00 76.31 89 ASP A CA 1
ATOM 619 C C . ASP A 1 89 ? 5.147 9.016 -39.499 1.00 76.31 89 ASP A C 1
ATOM 621 O O . ASP A 1 89 ? 4.518 7.986 -39.733 1.00 76.31 89 ASP A O 1
ATOM 625 N N . ALA A 1 90 ? 6.457 9.107 -39.746 1.00 79.25 90 ALA A N 1
ATOM 626 C CA . ALA A 1 90 ? 7.275 7.987 -40.208 1.00 79.25 90 ALA A CA 1
ATOM 627 C C . ALA A 1 90 ? 7.933 7.197 -39.056 1.00 79.25 90 ALA A C 1
ATOM 629 O O . ALA A 1 90 ? 8.542 6.156 -39.308 1.00 79.25 90 ALA A O 1
ATOM 630 N N . LEU A 1 91 ? 7.796 7.666 -37.809 1.00 87.31 91 LEU A N 1
ATOM 631 C CA . LEU A 1 91 ? 8.138 6.920 -36.600 1.00 87.31 91 LEU A CA 1
ATOM 632 C C . LEU A 1 91 ? 6.857 6.315 -36.031 1.00 87.31 91 LEU A C 1
ATOM 634 O O . LEU A 1 91 ? 5.954 7.029 -35.599 1.00 87.31 91 LEU A O 1
ATOM 638 N N . GLN A 1 92 ? 6.777 4.991 -36.007 1.00 92.19 92 GLN A N 1
ATOM 639 C CA . GLN A 1 92 ? 5.659 4.317 -35.364 1.00 92.19 92 GLN A CA 1
ATOM 640 C C . GLN A 1 92 ? 5.965 4.176 -33.873 1.00 92.19 92 GLN A C 1
ATOM 642 O O . GLN A 1 92 ? 6.883 3.450 -33.499 1.00 92.19 92 GLN A O 1
ATOM 647 N N . VAL A 1 93 ? 5.195 4.869 -33.035 1.00 92.94 93 VAL A N 1
ATOM 648 C CA . VAL A 1 93 ? 5.323 4.856 -31.572 1.00 92.94 93 VAL A CA 1
ATOM 649 C C . VAL A 1 93 ? 4.148 4.080 -30.988 1.00 92.94 93 VAL A C 1
ATOM 651 O O . VAL A 1 93 ? 2.994 4.438 -31.216 1.00 92.94 93 VAL A O 1
ATOM 654 N N . LEU A 1 94 ? 4.438 3.003 -30.260 1.00 93.62 94 LEU A N 1
ATOM 655 C CA . LEU A 1 94 ? 3.440 2.128 -29.651 1.00 93.62 94 LEU A CA 1
ATOM 656 C C . LEU A 1 94 ? 3.726 1.982 -28.152 1.00 93.62 94 LEU A C 1
ATOM 658 O O . LEU A 1 94 ? 4.785 1.458 -27.801 1.00 93.62 94 LEU A O 1
ATOM 662 N N . PRO A 1 95 ? 2.817 2.401 -27.261 1.00 93.56 95 PRO A N 1
ATOM 663 C CA . PRO A 1 95 ? 2.929 2.135 -25.837 1.00 93.56 95 PRO A CA 1
ATOM 664 C C . PRO A 1 95 ? 2.642 0.659 -25.581 1.00 93.56 95 PRO A C 1
ATOM 666 O O . PRO A 1 95 ? 1.912 -0.001 -26.329 1.00 93.56 95 PRO A O 1
ATOM 669 N N . GLY A 1 96 ? 3.203 0.125 -24.510 1.00 91.94 96 GLY A N 1
ATOM 670 C CA . GLY A 1 96 ? 2.998 -1.268 -24.177 1.00 91.94 96 GLY A CA 1
ATOM 671 C C . GLY A 1 96 ? 3.532 -1.654 -22.821 1.00 91.94 96 GLY A C 1
ATOM 672 O O . GLY A 1 96 ? 3.947 -0.823 -22.011 1.00 91.94 96 GLY A O 1
ATOM 673 N N . VAL A 1 97 ? 3.486 -2.958 -22.612 1.00 90.31 97 VAL A N 1
ATOM 674 C CA . VAL A 1 97 ? 4.012 -3.633 -21.447 1.00 90.31 97 VAL A CA 1
ATOM 675 C C . VAL A 1 97 ? 5.154 -4.531 -21.896 1.00 90.31 97 VAL A C 1
ATOM 677 O O . VAL A 1 97 ? 4.975 -5.373 -22.778 1.00 90.31 97 VAL A O 1
ATOM 680 N N . LEU A 1 98 ? 6.329 -4.317 -21.319 1.00 87.50 98 LEU A N 1
ATOM 681 C CA . LEU A 1 98 ? 7.484 -5.186 -21.444 1.00 87.50 98 LEU A CA 1
ATOM 682 C C . LEU A 1 98 ? 7.566 -6.045 -20.181 1.00 87.50 98 LEU A C 1
ATOM 684 O O . LEU A 1 98 ? 7.811 -5.524 -19.093 1.00 87.50 98 LEU A O 1
ATOM 688 N N . GLU A 1 99 ? 7.341 -7.346 -20.330 1.00 79.75 99 GLU A N 1
ATOM 689 C CA . GLU A 1 99 ? 7.296 -8.306 -19.224 1.00 79.75 99 GLU A CA 1
ATOM 690 C C . GLU A 1 99 ? 8.145 -9.536 -19.549 1.00 79.75 99 GLU A C 1
ATOM 692 O O . GLU A 1 99 ? 8.281 -9.936 -20.708 1.00 79.75 99 GLU A O 1
ATOM 697 N N . SER A 1 100 ? 8.727 -10.129 -18.509 1.00 70.44 100 SER A N 1
ATOM 698 C CA . SER A 1 100 ? 9.470 -11.383 -18.605 1.00 70.44 100 SER A CA 1
ATOM 699 C C . SER A 1 100 ? 8.497 -12.557 -18.569 1.00 70.44 100 SER A C 1
ATOM 701 O O . SER A 1 100 ? 7.601 -12.598 -17.731 1.00 70.44 100 SER A O 1
ATOM 703 N N . THR A 1 101 ? 8.650 -13.519 -19.475 1.00 63.16 101 THR A N 1
ATOM 704 C CA . THR A 1 101 ? 7.838 -14.742 -19.441 1.00 63.16 101 THR A CA 1
ATOM 705 C C . THR A 1 101 ? 8.400 -15.742 -18.425 1.00 63.16 101 THR A C 1
ATOM 707 O O . THR A 1 101 ? 9.575 -16.110 -18.501 1.00 63.16 101 THR A O 1
ATOM 710 N N . GLU A 1 102 ? 7.543 -16.235 -17.518 1.00 56.59 102 GLU A N 1
ATOM 711 C CA . GLU A 1 102 ? 7.890 -17.175 -16.428 1.00 56.59 102 GLU A CA 1
ATOM 712 C C . GLU A 1 102 ? 8.686 -18.407 -16.896 1.00 56.59 102 GLU A C 1
ATOM 714 O O . GLU A 1 102 ? 9.499 -18.959 -16.160 1.00 56.59 102 GLU A O 1
ATOM 719 N N . ALA A 1 103 ? 8.472 -18.850 -18.138 1.00 50.34 103 ALA A N 1
ATOM 720 C CA . ALA A 1 103 ? 9.044 -20.090 -18.647 1.00 50.34 103 ALA A CA 1
ATOM 721 C C . ALA A 1 103 ? 10.517 -19.987 -19.083 1.00 50.34 103 ALA A C 1
ATOM 723 O O . ALA A 1 103 ? 11.196 -21.010 -19.080 1.00 50.34 103 ALA A O 1
ATOM 724 N N . ASN A 1 104 ? 11.010 -18.811 -19.506 1.00 48.62 104 ASN A N 1
ATOM 725 C CA . ASN A 1 104 ? 12.338 -18.691 -20.141 1.00 48.62 104 ASN A CA 1
ATOM 726 C C . ASN A 1 104 ? 13.074 -17.360 -19.894 1.00 48.62 104 ASN A C 1
ATOM 728 O O . ASN A 1 104 ? 14.117 -17.141 -20.510 1.00 48.62 104 ASN A O 1
ATOM 732 N N . ALA A 1 105 ? 12.553 -16.465 -19.046 1.00 59.09 105 ALA A N 1
ATOM 733 C CA . ALA A 1 105 ? 13.098 -15.117 -18.844 1.00 59.09 105 ALA A CA 1
ATOM 734 C C . ALA A 1 105 ? 13.234 -14.286 -20.143 1.00 59.09 105 ALA A C 1
ATOM 736 O O . ALA A 1 105 ? 14.034 -13.353 -20.231 1.00 59.09 105 ALA A O 1
ATOM 737 N N . GLU A 1 106 ? 12.471 -14.641 -21.182 1.00 71.19 106 GLU A N 1
ATOM 738 C CA . GLU A 1 106 ? 12.423 -13.885 -22.429 1.00 71.19 106 GLU A CA 1
ATOM 739 C C . GLU A 1 106 ? 11.485 -12.697 -22.232 1.00 71.19 106 GLU A C 1
ATOM 741 O O . GLU A 1 106 ? 10.318 -12.873 -21.862 1.00 71.19 106 GLU A O 1
ATOM 746 N N . LEU A 1 107 ? 12.012 -11.496 -22.468 1.00 76.25 107 LEU A N 1
ATOM 747 C CA . LEU A 1 107 ? 11.251 -10.259 -22.404 1.00 76.25 107 LEU A CA 1
ATOM 748 C C . LEU A 1 107 ? 10.381 -10.119 -23.657 1.00 76.25 107 LEU A C 1
ATOM 750 O O . LEU A 1 107 ? 10.881 -10.093 -24.783 1.00 76.25 107 LEU A O 1
ATOM 754 N N . VAL A 1 108 ? 9.075 -9.987 -23.453 1.00 84.12 108 VAL A N 1
ATOM 755 C CA . VAL A 1 108 ? 8.083 -9.845 -24.519 1.00 84.12 108 VAL A CA 1
ATOM 756 C C . VAL A 1 108 ? 7.417 -8.483 -24.408 1.00 84.12 108 VAL A C 1
ATOM 758 O O . VAL A 1 108 ? 7.001 -8.065 -23.330 1.00 84.12 108 VAL A O 1
ATOM 761 N N . PHE A 1 109 ? 7.289 -7.797 -25.543 1.00 89.19 109 PHE A N 1
ATOM 762 C CA . PHE A 1 109 ? 6.543 -6.548 -25.640 1.00 89.19 109 PHE A CA 1
ATOM 763 C C . PHE A 1 109 ? 5.111 -6.810 -26.108 1.00 89.19 109 PHE A C 1
ATOM 765 O O . PHE A 1 109 ? 4.894 -7.373 -27.185 1.00 89.19 109 PHE A O 1
ATOM 772 N N . ARG A 1 110 ? 4.139 -6.338 -25.328 1.00 90.00 110 ARG A N 1
ATOM 773 C CA . ARG A 1 110 ? 2.711 -6.357 -25.660 1.00 90.00 110 ARG A CA 1
ATOM 774 C C . ARG A 1 110 ? 2.212 -4.927 -25.790 1.00 90.00 110 ARG A C 1
ATOM 776 O O . ARG A 1 110 ? 2.266 -4.166 -24.827 1.00 90.00 110 ARG A O 1
ATOM 783 N N . SER A 1 111 ? 1.729 -4.541 -26.967 1.00 90.75 111 SER A N 1
ATOM 784 C CA . SER A 1 111 ? 1.186 -3.193 -27.167 1.00 90.75 111 SER A CA 1
ATOM 785 C C . SER A 1 111 ? -0.120 -3.002 -26.399 1.00 90.75 111 SER A C 1
ATOM 787 O O . SER A 1 111 ? -0.953 -3.908 -26.368 1.00 90.75 111 SER A O 1
ATOM 789 N N . VAL A 1 112 ? -0.333 -1.809 -25.845 1.00 91.62 112 VAL A N 1
ATOM 790 C CA . VAL A 1 112 ? -1.603 -1.428 -25.211 1.00 91.62 112 VAL A CA 1
ATOM 791 C C . VAL A 1 112 ? -2.354 -0.411 -26.075 1.00 91.62 112 VAL A C 1
ATOM 793 O O . VAL A 1 112 ? -1.723 0.417 -26.735 1.00 91.62 112 VAL A O 1
ATOM 796 N N . PRO A 1 113 ? -3.698 -0.455 -26.110 1.00 89.25 113 PRO A N 1
ATOM 797 C CA . PRO A 1 113 ? -4.487 0.550 -26.816 1.00 89.25 113 PRO A CA 1
ATOM 798 C C . PRO A 1 113 ? -4.445 1.907 -26.096 1.00 89.25 113 PRO A C 1
ATOM 800 O O . PRO A 1 113 ? -4.203 1.979 -24.892 1.00 89.25 113 PRO A O 1
ATOM 803 N N . GLU A 1 114 ? -4.777 2.987 -26.812 1.00 86.31 114 GLU A N 1
ATOM 804 C CA . GLU A 1 114 ? -4.812 4.354 -26.254 1.00 86.31 114 GLU A CA 1
ATOM 805 C C . GLU A 1 114 ? -5.809 4.524 -25.096 1.00 86.31 114 GLU A C 1
ATOM 807 O O . GLU A 1 114 ? -5.642 5.398 -24.255 1.00 86.31 114 GLU A O 1
ATOM 812 N N . SER A 1 115 ? -6.840 3.681 -25.013 1.00 86.75 115 SER A N 1
ATOM 813 C CA . SER A 1 115 ? -7.786 3.687 -23.891 1.00 86.75 115 SER A CA 1
ATOM 814 C C . SER A 1 115 ? -7.222 3.066 -22.609 1.00 86.75 115 SER A C 1
ATOM 816 O O . SER A 1 115 ? -7.906 3.072 -21.594 1.00 86.75 115 SER A O 1
ATOM 818 N N . ALA A 1 116 ? -6.028 2.472 -22.663 1.00 89.94 116 ALA A N 1
ATOM 819 C CA . ALA A 1 116 ? -5.424 1.721 -21.567 1.00 89.94 116 ALA A CA 1
ATOM 820 C C . ALA A 1 116 ? -3.942 2.084 -21.371 1.00 89.94 116 ALA A C 1
ATOM 822 O O . ALA A 1 116 ? -3.123 1.235 -21.012 1.00 89.94 116 ALA A O 1
ATOM 823 N N . LEU A 1 117 ? -3.589 3.353 -21.616 1.00 91.81 117 LEU A N 1
ATOM 824 C CA . LEU A 1 117 ? -2.230 3.858 -21.392 1.00 91.81 117 LEU A CA 1
ATOM 825 C C . LEU A 1 117 ? -1.784 3.699 -19.936 1.00 91.81 117 LEU A C 1
ATOM 827 O O . LEU A 1 117 ? -0.596 3.495 -19.703 1.00 91.81 117 LEU A O 1
ATOM 831 N N . SER A 1 118 ? -2.726 3.679 -18.991 1.00 91.38 118 SER A N 1
ATOM 832 C CA . SER A 1 118 ? -2.507 3.401 -17.567 1.00 91.38 118 SER A CA 1
ATOM 833 C C . SER A 1 118 ? -1.915 2.020 -17.271 1.00 91.38 118 SER A C 1
ATOM 835 O O . SER A 1 118 ? -1.519 1.734 -16.148 1.00 91.38 118 SER A O 1
ATOM 837 N N . ARG A 1 119 ? -1.819 1.134 -18.262 1.00 91.88 119 ARG A N 1
ATOM 838 C CA . ARG A 1 119 ? -1.134 -0.157 -18.123 1.00 91.88 119 ARG A CA 1
ATOM 839 C C . ARG A 1 119 ? 0.326 -0.114 -18.567 1.00 91.88 119 ARG A C 1
ATOM 841 O O . ARG A 1 119 ? 1.058 -1.059 -18.298 1.00 91.88 119 ARG A O 1
ATOM 848 N N . SER A 1 120 ? 0.731 0.928 -19.295 1.00 92.31 120 SER A N 1
ATOM 849 C CA . SER A 1 120 ? 2.016 0.970 -19.997 1.00 92.31 120 SER A CA 1
ATOM 850 C C . SER A 1 120 ? 3.211 1.145 -19.057 1.00 92.31 120 SER A C 1
ATOM 852 O O . SER A 1 120 ? 3.210 1.993 -18.169 1.00 92.31 120 SER A O 1
ATOM 854 N N . ASN A 1 121 ? 4.267 0.378 -19.309 1.00 90.19 121 ASN A N 1
ATOM 855 C CA . ASN A 1 121 ? 5.568 0.538 -18.654 1.00 90.19 121 ASN A CA 1
ATOM 856 C C . ASN A 1 121 ? 6.728 0.769 -19.628 1.00 90.19 121 ASN A C 1
ATOM 858 O O . ASN A 1 121 ? 7.889 0.902 -19.237 1.00 90.19 121 ASN A O 1
ATOM 862 N N . GLY A 1 122 ? 6.418 0.776 -20.919 1.00 91.50 122 GLY A N 1
ATOM 863 C CA . GLY A 1 122 ? 7.407 0.923 -21.955 1.00 91.50 122 GLY A CA 1
ATOM 864 C C . GLY A 1 122 ? 6.800 1.339 -23.276 1.00 91.50 122 GLY A C 1
ATOM 865 O O . GLY A 1 122 ? 5.582 1.343 -23.476 1.00 91.50 122 GLY A O 1
ATOM 866 N N . VAL A 1 123 ? 7.682 1.696 -24.200 1.00 94.12 123 VAL A N 1
ATOM 867 C CA . VAL A 1 123 ? 7.308 2.145 -25.537 1.00 94.12 123 VAL A CA 1
ATOM 868 C C . VAL A 1 123 ? 8.184 1.452 -26.567 1.00 94.12 123 VAL A C 1
ATOM 870 O O . VAL A 1 123 ? 9.407 1.386 -26.428 1.00 94.12 123 VAL A O 1
ATOM 873 N N . ARG A 1 124 ? 7.544 0.946 -27.622 1.00 94.12 124 ARG A N 1
ATOM 874 C CA . ARG A 1 124 ? 8.198 0.455 -28.829 1.00 94.12 124 ARG A CA 1
ATOM 875 C C . ARG A 1 124 ? 8.177 1.542 -29.887 1.00 94.12 124 ARG A C 1
ATOM 877 O O . ARG A 1 124 ? 7.117 2.063 -30.227 1.00 94.12 124 ARG A O 1
ATOM 884 N N . VAL A 1 125 ? 9.343 1.834 -30.446 1.00 94.56 125 VAL A N 1
ATOM 885 C CA . VAL A 1 125 ? 9.476 2.680 -31.630 1.00 94.56 125 VAL A CA 1
ATOM 886 C C . VAL A 1 125 ? 9.971 1.818 -32.780 1.00 94.56 125 VAL A C 1
ATOM 888 O O . VAL A 1 125 ? 10.878 1.004 -32.606 1.00 94.56 125 VAL A O 1
ATOM 891 N N . SER A 1 126 ? 9.371 1.974 -33.956 1.00 92.44 126 SER A N 1
ATOM 892 C CA . SER A 1 126 ? 9.836 1.348 -35.192 1.00 92.44 126 SER A CA 1
ATOM 893 C C . SER A 1 126 ? 9.990 2.370 -36.308 1.00 92.44 126 SER A C 1
ATOM 895 O O . SER A 1 126 ? 9.225 3.330 -36.427 1.00 92.44 126 SER A O 1
ATOM 897 N N . MET A 1 127 ? 11.012 2.147 -37.129 1.00 90.56 127 MET A N 1
ATOM 898 C CA . MET A 1 127 ? 11.344 2.969 -38.282 1.00 90.56 127 MET A CA 1
ATOM 899 C C . MET A 1 127 ? 11.550 2.074 -39.499 1.00 90.56 127 MET A C 1
ATOM 901 O O . MET A 1 127 ? 12.291 1.091 -39.450 1.00 90.56 127 MET A O 1
ATOM 905 N N . THR A 1 128 ? 10.928 2.452 -40.613 1.00 89.06 128 THR A N 1
ATOM 906 C CA . THR A 1 128 ? 11.058 1.758 -41.898 1.00 89.06 128 THR A CA 1
ATOM 907 C C . THR A 1 128 ? 11.627 2.690 -42.956 1.00 89.06 128 THR A C 1
ATOM 909 O O . THR A 1 128 ? 11.166 3.826 -43.089 1.00 89.06 128 THR A O 1
ATOM 912 N N . ARG A 1 129 ? 12.601 2.220 -43.744 1.00 87.12 129 ARG A N 1
ATOM 913 C CA . ARG A 1 129 ? 13.197 3.004 -44.833 1.00 87.12 129 ARG A CA 1
ATOM 914 C C . ARG A 1 129 ? 13.518 2.159 -46.058 1.00 87.12 129 ARG A C 1
ATOM 916 O O . ARG A 1 129 ? 14.211 1.151 -45.958 1.00 87.12 129 ARG A O 1
ATOM 923 N N . ASP A 1 130 ? 13.079 2.618 -47.226 1.00 87.38 130 ASP A N 1
ATOM 924 C CA . ASP A 1 130 ? 13.380 1.971 -48.504 1.00 87.38 130 ASP A CA 1
ATOM 925 C C . ASP A 1 130 ? 14.681 2.499 -49.110 1.00 87.38 130 ASP A C 1
ATOM 927 O O . ASP A 1 130 ? 14.828 3.695 -49.373 1.00 87.38 130 ASP A O 1
ATOM 931 N N . GLU A 1 131 ? 15.626 1.600 -49.386 1.00 87.31 131 GLU A N 1
ATOM 932 C CA . GLU A 1 131 ? 16.930 1.946 -49.952 1.00 87.31 131 GLU A CA 1
ATOM 933 C C . GLU A 1 131 ? 17.294 1.041 -51.132 1.00 87.31 131 GLU A C 1
ATOM 935 O O . GLU A 1 131 ? 17.037 -0.162 -51.102 1.00 87.31 131 GLU A O 1
ATOM 940 N N . PRO A 1 132 ? 17.929 1.570 -52.192 1.00 84.69 132 PRO A N 1
ATOM 941 C CA . PRO A 1 132 ? 18.406 0.739 -53.286 1.00 84.69 132 PRO A CA 1
ATOM 942 C C . PRO A 1 132 ? 19.519 -0.197 -52.807 1.00 84.69 132 PRO A C 1
ATOM 944 O O . PRO A 1 132 ? 20.455 0.246 -52.130 1.00 84.69 132 PRO A O 1
ATOM 947 N N . ILE A 1 133 ? 19.455 -1.465 -53.238 1.00 82.75 133 ILE A N 1
ATOM 948 C CA . ILE A 1 133 ? 20.441 -2.501 -52.880 1.00 82.75 133 ILE A CA 1
ATOM 949 C C . ILE A 1 133 ? 21.846 -2.128 -53.368 1.00 82.75 133 ILE A C 1
ATOM 951 O O . ILE A 1 133 ? 22.829 -2.443 -52.707 1.00 82.75 133 ILE A O 1
ATOM 955 N N . SER A 1 134 ? 21.959 -1.428 -54.501 1.00 79.56 134 SER A N 1
ATOM 956 C CA . SER A 1 134 ? 23.237 -0.914 -55.000 1.00 79.56 134 SER A CA 1
ATOM 957 C C . SER A 1 134 ? 23.098 0.516 -55.502 1.00 79.56 134 SER A C 1
ATOM 959 O O . SER A 1 134 ? 22.226 0.808 -56.322 1.00 79.56 134 SER A O 1
ATOM 961 N N . ARG A 1 135 ? 23.986 1.409 -55.044 1.00 80.94 135 ARG A N 1
ATOM 962 C CA . ARG A 1 135 ? 24.127 2.765 -55.619 1.00 80.94 135 ARG A CA 1
ATOM 963 C C . ARG A 1 135 ? 25.153 2.818 -56.747 1.00 80.94 135 ARG A C 1
ATOM 965 O O . ARG A 1 135 ? 25.141 3.750 -57.547 1.00 80.94 135 ARG A O 1
ATOM 972 N N . LEU A 1 136 ? 26.047 1.835 -56.797 1.00 81.19 136 LEU A N 1
ATOM 973 C CA . LEU A 1 136 ? 27.176 1.791 -57.724 1.00 81.19 136 LEU A CA 1
ATOM 974 C C . LEU A 1 136 ? 26.832 1.102 -59.051 1.00 81.19 136 LEU A C 1
ATOM 976 O O . LEU A 1 136 ? 27.540 1.299 -60.039 1.00 81.19 136 LEU A O 1
ATOM 980 N N . ILE A 1 137 ? 25.746 0.323 -59.095 1.00 75.62 137 ILE A N 1
ATOM 981 C CA . ILE A 1 137 ? 25.286 -0.364 -60.304 1.00 75.62 137 ILE A CA 1
ATOM 982 C C . ILE A 1 137 ? 24.108 0.413 -60.915 1.00 75.62 137 ILE A C 1
ATOM 984 O O . ILE A 1 137 ? 23.005 0.403 -60.363 1.00 75.62 137 ILE A O 1
ATOM 988 N N . PRO A 1 138 ? 24.307 1.095 -62.059 1.00 64.31 138 PRO A N 1
ATOM 989 C CA . PRO A 1 138 ? 23.253 1.879 -62.691 1.00 64.31 138 PRO A CA 1
ATOM 990 C C . PRO A 1 138 ? 22.114 0.987 -63.206 1.00 64.31 138 PRO A C 1
ATOM 992 O O . PRO A 1 138 ? 22.351 -0.073 -63.784 1.00 64.31 138 PRO A O 1
ATOM 995 N N . GLY A 1 139 ? 20.871 1.452 -63.039 1.00 65.56 139 GLY A N 1
ATOM 996 C CA . GLY A 1 139 ? 19.677 0.841 -63.640 1.00 65.56 139 GLY A CA 1
ATOM 997 C C . GLY A 1 139 ? 18.783 0.023 -62.705 1.00 65.56 139 GLY A C 1
ATOM 998 O O . GLY A 1 139 ? 17.889 -0.652 -63.202 1.00 65.56 139 GLY A O 1
ATOM 999 N N . GLY A 1 140 ? 18.991 0.064 -61.382 1.00 63.78 140 GLY A N 1
ATOM 1000 C CA . GLY A 1 140 ? 18.086 -0.594 -60.426 1.00 63.78 140 GLY A CA 1
ATOM 1001 C C . GLY A 1 140 ? 18.046 -2.119 -60.563 1.00 63.78 140 GLY A C 1
ATOM 1002 O O . GLY A 1 140 ? 17.050 -2.744 -60.217 1.00 63.78 140 GLY A O 1
ATOM 1003 N N . LEU A 1 141 ? 19.127 -2.720 -61.072 1.00 69.12 141 LEU A N 1
ATOM 1004 C CA . LEU A 1 141 ? 19.205 -4.137 -61.448 1.00 69.12 141 LEU A CA 1
ATOM 1005 C C . LEU A 1 141 ? 18.905 -5.104 -60.285 1.00 69.12 141 LEU A C 1
ATOM 1007 O O . LEU A 1 141 ? 18.507 -6.240 -60.522 1.00 69.12 141 LEU A O 1
ATOM 1011 N N . PHE A 1 142 ? 19.082 -4.636 -59.047 1.00 72.50 142 PHE A N 1
ATOM 1012 C CA . PHE A 1 142 ? 18.825 -5.378 -57.812 1.00 72.50 142 PHE A CA 1
ATOM 1013 C C . PHE A 1 142 ? 17.588 -4.884 -57.038 1.00 72.50 142 PHE A C 1
ATOM 1015 O O . PHE A 1 142 ? 17.216 -5.505 -56.053 1.00 72.50 142 PHE A O 1
ATOM 1022 N N . GLY A 1 143 ? 16.920 -3.811 -57.479 1.00 82.56 143 GLY A N 1
ATOM 1023 C CA . GLY A 1 143 ? 15.765 -3.235 -56.780 1.00 82.56 143 GLY A CA 1
ATOM 1024 C C . GLY A 1 143 ? 16.105 -2.510 -55.468 1.00 82.56 143 GLY A C 1
ATOM 1025 O O . GLY A 1 143 ? 17.255 -2.122 -55.232 1.00 82.56 143 GLY A O 1
ATOM 1026 N N . ASN A 1 144 ? 15.077 -2.318 -54.635 1.00 86.00 144 ASN A N 1
ATOM 1027 C CA . ASN A 1 144 ? 15.168 -1.715 -53.304 1.00 86.00 144 ASN A CA 1
ATOM 1028 C C . ASN A 1 144 ? 14.976 -2.781 -52.220 1.00 86.00 144 ASN A C 1
ATOM 1030 O O . ASN A 1 144 ? 14.295 -3.782 -52.443 1.00 86.00 144 ASN A O 1
ATOM 1034 N N . ILE A 1 145 ? 15.556 -2.534 -51.052 1.00 86.81 145 ILE A N 1
ATOM 1035 C CA . ILE A 1 145 ? 15.326 -3.271 -49.816 1.00 86.81 145 ILE A CA 1
ATOM 1036 C C . ILE A 1 145 ? 14.691 -2.324 -48.799 1.00 86.81 145 ILE A C 1
ATOM 1038 O O . ILE A 1 145 ? 15.149 -1.192 -48.631 1.00 86.81 145 ILE A O 1
ATOM 1042 N N . THR A 1 146 ? 13.637 -2.789 -48.136 1.00 86.88 146 THR A N 1
ATOM 1043 C CA . THR A 1 146 ? 13.059 -2.105 -46.980 1.00 86.88 146 THR A CA 1
ATOM 1044 C C . THR A 1 146 ? 13.860 -2.512 -45.754 1.00 86.88 146 THR A C 1
ATOM 1046 O O . THR A 1 146 ? 13.946 -3.696 -45.427 1.00 86.88 146 THR A O 1
ATOM 1049 N N . LEU A 1 147 ? 14.491 -1.540 -45.110 1.00 88.25 147 LEU A N 1
ATOM 1050 C CA . LEU A 1 147 ? 15.136 -1.718 -43.819 1.00 88.25 147 LEU A CA 1
ATOM 1051 C C . LEU A 1 147 ? 14.123 -1.372 -42.734 1.00 88.25 147 LEU A C 1
ATOM 1053 O O . LEU A 1 147 ? 13.515 -0.304 -42.781 1.00 88.25 147 LEU A O 1
ATOM 1057 N N . GLU A 1 148 ? 13.959 -2.266 -41.768 1.00 89.88 148 GLU A N 1
ATOM 1058 C CA . GLU A 1 148 ? 13.145 -2.050 -40.577 1.00 89.88 148 GLU A CA 1
ATOM 1059 C C . GLU A 1 148 ? 14.036 -2.206 -39.349 1.00 89.88 148 GLU A C 1
ATOM 1061 O O . GLU A 1 148 ? 14.793 -3.174 -39.239 1.00 89.88 148 GLU A O 1
ATOM 1066 N N . THR A 1 149 ? 13.955 -1.241 -38.441 1.00 92.19 149 THR A N 1
ATOM 1067 C CA . THR A 1 149 ? 14.573 -1.311 -37.117 1.00 92.19 149 THR A CA 1
ATOM 1068 C C . THR A 1 149 ? 13.524 -0.978 -36.073 1.00 92.19 149 THR A C 1
ATOM 1070 O O . THR A 1 149 ? 12.661 -0.120 -36.280 1.00 92.19 149 THR A O 1
ATOM 1073 N N . SER A 1 150 ? 13.581 -1.669 -34.941 1.00 92.81 150 SER A N 1
ATOM 1074 C CA . SER A 1 150 ? 12.704 -1.402 -33.805 1.00 92.81 150 SER A CA 1
ATOM 1075 C C . SER A 1 150 ? 13.479 -1.487 -32.500 1.00 92.81 150 SER A C 1
ATOM 1077 O O . SER A 1 150 ? 14.480 -2.201 -32.403 1.00 92.81 150 SER A O 1
ATOM 1079 N N . ALA A 1 151 ? 13.011 -0.753 -31.500 1.00 93.88 151 ALA A N 1
ATOM 1080 C CA . ALA A 1 151 ? 13.456 -0.895 -30.125 1.00 93.88 151 ALA A CA 1
ATOM 1081 C C . ALA A 1 151 ? 12.251 -0.769 -29.202 1.00 93.88 151 ALA A C 1
ATOM 1083 O O . ALA A 1 151 ? 11.376 0.062 -29.449 1.00 93.88 151 ALA A O 1
ATOM 1084 N N . ALA A 1 152 ? 12.214 -1.583 -28.155 1.00 93.56 152 ALA A N 1
ATOM 1085 C CA . ALA A 1 152 ? 11.293 -1.422 -27.042 1.00 93.56 152 ALA A CA 1
ATOM 1086 C C . ALA A 1 152 ? 12.097 -1.099 -25.788 1.00 93.56 152 ALA A C 1
ATOM 1088 O O . ALA A 1 152 ? 13.116 -1.741 -25.524 1.00 93.56 152 ALA A O 1
ATOM 1089 N N . VAL A 1 153 ? 11.645 -0.096 -25.041 1.00 92.62 153 VAL A N 1
ATOM 1090 C CA . VAL A 1 153 ? 12.293 0.332 -23.802 1.00 92.62 153 VAL A CA 1
ATOM 1091 C C . VAL A 1 153 ? 11.280 0.333 -22.671 1.00 92.62 153 VAL A C 1
ATOM 1093 O O . VAL A 1 153 ? 10.206 0.913 -22.828 1.00 92.62 153 VAL A O 1
ATOM 1096 N N . ARG A 1 154 ? 11.638 -0.294 -21.547 1.00 90.62 154 ARG A N 1
ATOM 1097 C CA . ARG A 1 154 ? 10.916 -0.226 -20.271 1.00 90.62 154 ARG A CA 1
ATOM 1098 C C . ARG A 1 154 ? 11.621 0.743 -19.337 1.00 90.62 154 ARG A C 1
ATOM 1100 O O . ARG A 1 154 ? 12.836 0.644 -19.140 1.00 90.62 154 ARG A O 1
ATOM 1107 N N . LYS A 1 155 ? 10.840 1.644 -18.751 1.00 89.25 155 LYS A N 1
ATOM 1108 C CA . LYS A 1 155 ? 11.249 2.502 -17.642 1.00 89.25 155 LYS A CA 1
ATOM 1109 C C . LYS A 1 155 ? 10.117 2.533 -16.629 1.00 89.25 155 LYS A C 1
ATOM 1111 O O . LYS A 1 155 ? 8.972 2.784 -16.990 1.00 89.25 155 LYS A O 1
ATOM 1116 N N . GLU A 1 156 ? 10.452 2.254 -15.381 1.00 87.81 156 GLU A N 1
ATOM 1117 C CA . GLU A 1 156 ? 9.504 2.235 -14.275 1.00 87.81 156 GLU A CA 1
ATOM 1118 C C . GLU A 1 156 ? 10.196 2.791 -13.036 1.00 87.81 156 GLU A C 1
ATOM 1120 O O . GLU A 1 156 ? 11.354 2.450 -12.768 1.00 87.81 156 GLU A O 1
ATOM 1125 N N . VAL A 1 157 ? 9.478 3.623 -12.288 1.00 88.38 157 VAL A N 1
ATOM 1126 C CA . VAL A 1 157 ? 9.810 3.905 -10.894 1.00 88.38 157 VAL A CA 1
ATOM 1127 C C . VAL A 1 157 ? 8.975 2.991 -10.003 1.00 88.38 157 VAL A C 1
ATOM 1129 O O . VAL A 1 157 ? 7.751 2.916 -10.132 1.00 88.38 157 VAL A O 1
ATOM 1132 N N . ASN A 1 158 ? 9.653 2.282 -9.111 1.00 88.44 158 ASN A N 1
ATOM 1133 C CA . ASN A 1 158 ? 9.040 1.487 -8.061 1.00 88.44 158 ASN A CA 1
ATOM 1134 C C . ASN A 1 158 ? 9.224 2.216 -6.736 1.00 88.44 158 ASN A C 1
ATOM 1136 O O . ASN A 1 158 ? 10.291 2.776 -6.488 1.00 88.44 158 ASN A O 1
ATOM 1140 N N . ALA A 1 159 ? 8.218 2.176 -5.872 1.00 87.94 159 ALA A N 1
ATOM 1141 C CA . ALA A 1 159 ? 8.301 2.777 -4.549 1.00 87.94 159 ALA A CA 1
ATOM 1142 C C . ALA A 1 159 ? 8.044 1.733 -3.462 1.00 87.94 159 ALA A C 1
ATOM 1144 O O . ALA A 1 159 ? 7.180 0.872 -3.624 1.00 87.94 159 ALA A O 1
ATOM 1145 N N . THR A 1 160 ? 8.787 1.838 -2.360 1.00 87.62 160 THR A N 1
ATOM 1146 C CA . THR A 1 160 ? 8.449 1.212 -1.080 1.00 87.62 160 THR A CA 1
ATOM 1147 C C . THR A 1 160 ? 7.510 2.153 -0.340 1.00 87.62 160 THR A C 1
ATOM 1149 O O . THR A 1 160 ? 7.914 3.250 0.062 1.00 87.62 160 THR A O 1
ATOM 1152 N N . ILE A 1 161 ? 6.269 1.717 -0.167 1.00 88.25 161 ILE A N 1
ATOM 1153 C CA . ILE A 1 161 ? 5.194 2.494 0.439 1.00 88.25 161 ILE A CA 1
ATOM 1154 C C . ILE A 1 161 ? 4.716 1.771 1.693 1.00 88.25 161 ILE A C 1
ATOM 1156 O O . ILE A 1 161 ? 4.495 0.558 1.680 1.00 88.25 161 ILE A O 1
ATOM 1160 N N . SER A 1 162 ? 4.522 2.526 2.764 1.00 86.31 162 SER A N 1
ATOM 1161 C CA . SER A 1 162 ? 3.811 2.089 3.958 1.00 86.31 162 SER A CA 1
ATOM 1162 C C . SER A 1 162 ? 2.686 3.069 4.266 1.00 86.31 162 SER A C 1
ATOM 1164 O O . SER A 1 162 ? 2.741 4.250 3.916 1.00 86.31 162 SER A O 1
ATOM 1166 N N . ALA A 1 163 ? 1.631 2.570 4.899 1.00 84.00 163 ALA A N 1
ATOM 1167 C CA . ALA A 1 163 ? 0.524 3.394 5.347 1.00 84.00 163 ALA A CA 1
ATOM 1168 C C . ALA A 1 163 ? 0.250 3.138 6.825 1.00 84.00 163 ALA A C 1
ATOM 1170 O O . ALA A 1 163 ? 0.124 1.995 7.264 1.00 84.00 163 ALA A O 1
ATOM 1171 N N . ALA A 1 164 ? 0.132 4.223 7.579 1.00 76.62 164 ALA A N 1
ATOM 1172 C CA . ALA A 1 164 ? -0.230 4.222 8.982 1.00 76.62 164 ALA A CA 1
ATOM 1173 C C . ALA A 1 164 ? -1.572 4.936 9.148 1.00 76.62 164 ALA A C 1
ATOM 1175 O O . ALA A 1 164 ? -1.812 5.976 8.539 1.00 76.62 164 ALA A O 1
ATOM 1176 N N . GLY A 1 165 ? -2.458 4.368 9.961 1.00 68.31 165 GLY A N 1
ATOM 1177 C CA . GLY A 1 165 ? -3.679 5.053 10.376 1.00 68.31 165 GLY A CA 1
ATOM 1178 C C . GLY A 1 165 ? -3.381 5.971 11.557 1.00 68.31 165 GLY A C 1
ATOM 1179 O O . GLY A 1 165 ? -2.419 5.748 12.296 1.00 68.31 165 GLY A O 1
ATOM 1180 N N . SER A 1 166 ? -4.227 6.969 11.779 1.00 57.66 166 SER A N 1
ATOM 1181 C CA . SER A 1 166 ? -4.201 7.801 12.989 1.00 57.66 166 SER A CA 1
ATOM 1182 C C . SER A 1 166 ? -4.327 7.005 14.290 1.00 57.66 166 SER A C 1
ATOM 1184 O O . SER A 1 166 ? -3.770 7.426 15.295 1.00 57.66 166 SER A O 1
ATOM 1186 N N . ALA A 1 167 ? -4.961 5.825 14.237 1.00 51.56 167 ALA A N 1
ATOM 1187 C CA . ALA A 1 167 ? -5.168 4.865 15.328 1.00 51.56 167 ALA A CA 1
ATOM 1188 C C . ALA A 1 167 ? -3.902 4.383 16.061 1.00 51.56 167 ALA A C 1
ATOM 1190 O O . ALA A 1 167 ? -3.995 3.654 17.047 1.00 51.56 167 ALA A O 1
ATOM 1191 N N . LEU A 1 168 ? -2.714 4.744 15.577 1.00 54.62 168 LEU A N 1
ATOM 1192 C CA . LEU A 1 168 ? -1.435 4.171 15.983 1.00 54.62 168 LEU A CA 1
ATOM 1193 C C . LEU A 1 168 ? -0.543 5.172 16.734 1.00 54.62 168 LEU A C 1
ATOM 1195 O O . LEU A 1 168 ? 0.676 5.170 16.557 1.00 54.62 168 LEU A O 1
ATOM 1199 N N . SER A 1 169 ? -1.102 6.043 17.583 1.00 56.53 169 SER A N 1
ATOM 1200 C CA . SER A 1 169 ? -0.252 6.896 18.424 1.00 56.53 169 SER A CA 1
ATOM 1201 C C . SER A 1 169 ? 0.480 6.056 19.482 1.00 56.53 169 SER A C 1
ATOM 1203 O O . SER A 1 169 ? -0.153 5.395 20.307 1.00 56.53 169 SER A O 1
ATOM 1205 N N . VAL A 1 170 ? 1.815 6.098 19.477 1.00 55.12 170 VAL A N 1
ATOM 1206 C CA . VAL A 1 170 ? 2.670 5.318 20.391 1.00 55.12 170 VAL A CA 1
ATOM 1207 C C . VAL A 1 170 ? 2.748 5.934 21.797 1.00 55.12 170 VAL A C 1
ATOM 1209 O O . VAL A 1 170 ? 2.867 5.213 22.789 1.00 55.12 170 VAL A O 1
ATOM 1212 N N . GLU A 1 171 ? 2.653 7.261 21.920 1.00 49.72 171 GLU A N 1
ATOM 1213 C CA . GLU A 1 171 ? 2.682 7.948 23.218 1.00 49.72 171 GLU A CA 1
ATOM 1214 C C . GLU A 1 171 ? 1.312 7.881 23.910 1.00 49.72 171 GLU A C 1
ATOM 1216 O O . GLU A 1 171 ? 0.473 8.763 23.752 1.00 49.72 171 GLU A O 1
ATOM 1221 N N . GLY A 1 172 ? 1.090 6.827 24.701 1.00 50.03 172 GLY A N 1
ATOM 1222 C CA . GLY A 1 172 ? -0.117 6.684 25.525 1.00 50.03 172 GLY A CA 1
ATOM 1223 C C . GLY A 1 172 ? -1.392 6.337 24.750 1.00 50.03 172 GLY A C 1
ATOM 1224 O O . GLY A 1 172 ? -2.477 6.552 25.284 1.00 50.03 172 GLY A O 1
ATOM 1225 N N . GLY A 1 173 ? -1.260 5.827 23.521 1.00 60.47 173 GLY A N 1
ATOM 1226 C CA . GLY A 1 173 ? -2.367 5.310 22.713 1.00 60.47 173 GLY A CA 1
ATOM 1227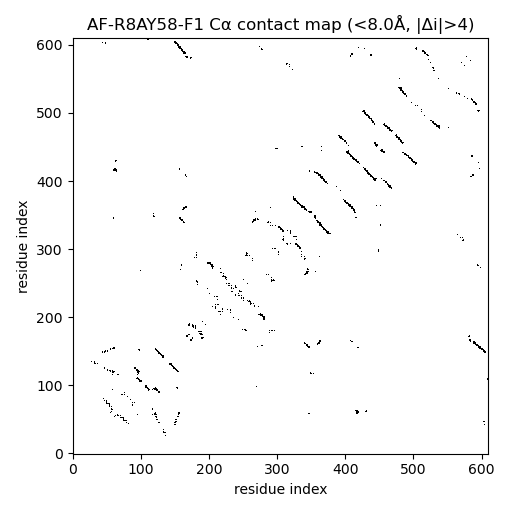 C C . GLY A 1 173 ? -2.340 3.789 22.542 1.00 60.47 173 GLY A C 1
ATOM 1228 O O . GLY A 1 173 ? -1.443 3.097 23.031 1.00 60.47 173 GLY A O 1
ATOM 1229 N N . LEU A 1 174 ? -3.331 3.278 21.806 1.00 63.81 174 LEU A N 1
ATOM 1230 C CA . LEU A 1 174 ? -3.642 1.852 21.680 1.00 63.81 174 LEU A CA 1
ATOM 1231 C C . LEU A 1 174 ? -2.465 0.983 21.207 1.00 63.81 174 LEU A C 1
ATOM 1233 O O . LEU A 1 174 ? -2.342 -0.165 21.627 1.00 63.81 174 LEU A O 1
ATOM 1237 N N . LEU A 1 175 ? -1.574 1.510 20.365 1.00 67.56 175 LEU A N 1
ATOM 1238 C CA . LEU A 1 175 ? -0.447 0.742 19.831 1.00 67.56 175 LEU A CA 1
ATOM 1239 C C . LEU A 1 175 ? 0.539 0.291 20.925 1.00 67.56 175 LEU A C 1
ATOM 1241 O O . LEU A 1 175 ? 1.029 -0.834 20.873 1.00 67.56 175 LEU A O 1
ATOM 1245 N N . GLY A 1 176 ? 0.809 1.127 21.934 1.00 68.50 176 GLY A N 1
ATOM 1246 C CA . GLY A 1 176 ? 1.683 0.748 23.052 1.00 68.50 176 GLY A CA 1
ATOM 1247 C C . GLY A 1 176 ? 1.088 -0.389 23.885 1.00 68.50 176 GLY A C 1
ATOM 1248 O O . GLY A 1 176 ? 1.775 -1.369 24.182 1.00 68.50 176 GLY A O 1
ATOM 1249 N N . ASP A 1 177 ? -0.213 -0.298 24.169 1.00 69.12 177 ASP A N 1
ATOM 1250 C CA . ASP A 1 177 ? -0.957 -1.324 24.901 1.00 69.12 177 ASP A CA 1
ATOM 1251 C C . ASP A 1 177 ? -1.086 -2.629 24.101 1.00 69.12 177 ASP A C 1
ATOM 1253 O O . ASP A 1 177 ? -0.936 -3.708 24.673 1.00 69.12 177 ASP A O 1
ATOM 1257 N N . LEU A 1 178 ? -1.289 -2.554 22.779 1.00 71.12 178 LEU A N 1
ATOM 1258 C CA . LEU A 1 178 ? -1.315 -3.724 21.894 1.00 71.12 178 LEU A CA 1
ATOM 1259 C C . LEU A 1 178 ? 0.045 -4.415 21.818 1.00 71.12 178 LEU A C 1
ATOM 1261 O O . LEU A 1 178 ? 0.108 -5.637 21.946 1.00 71.12 178 LEU A O 1
ATOM 1265 N N . ILE A 1 179 ? 1.135 -3.655 21.666 1.00 73.12 179 ILE A N 1
ATOM 1266 C CA . ILE A 1 179 ? 2.494 -4.211 21.702 1.00 73.12 179 ILE A CA 1
ATOM 1267 C C . ILE A 1 179 ? 2.745 -4.855 23.069 1.00 73.12 179 ILE A C 1
ATOM 1269 O O . ILE A 1 179 ? 3.215 -5.985 23.133 1.00 73.12 179 ILE A O 1
ATOM 1273 N N . GLY A 1 180 ? 2.354 -4.205 24.168 1.00 74.25 180 GLY A N 1
ATOM 1274 C CA . GLY A 1 180 ? 2.433 -4.798 25.504 1.00 74.25 180 GLY A CA 1
ATOM 1275 C C . GLY A 1 180 ? 1.634 -6.089 25.647 1.00 74.25 180 GLY A C 1
ATOM 1276 O O . GLY A 1 180 ? 2.132 -7.057 26.220 1.00 74.25 180 GLY A O 1
ATOM 1277 N N . GLY A 1 181 ? 0.425 -6.136 25.089 1.00 74.31 181 GLY A N 1
ATOM 1278 C CA . GLY A 1 181 ? -0.412 -7.333 25.050 1.00 74.31 181 GLY A CA 1
ATOM 1279 C C . GLY A 1 181 ? 0.249 -8.484 24.290 1.00 74.31 181 GLY A C 1
ATOM 1280 O O . GLY A 1 181 ? 0.330 -9.593 24.816 1.00 74.31 181 GLY A O 1
ATOM 1281 N N . VAL A 1 182 ? 0.787 -8.205 23.100 1.00 76.88 182 VAL A N 1
ATOM 1282 C CA . VAL A 1 182 ? 1.501 -9.175 22.248 1.00 76.88 182 VAL A CA 1
ATOM 1283 C C . VAL A 1 182 ? 2.776 -9.693 22.925 1.00 76.88 182 VAL A C 1
ATOM 1285 O O . VAL A 1 182 ? 3.046 -10.895 22.909 1.00 76.88 182 VAL A O 1
ATOM 1288 N N . LEU A 1 183 ? 3.523 -8.806 23.585 1.00 76.31 183 LEU A N 1
ATOM 1289 C CA . LEU A 1 183 ? 4.743 -9.139 24.327 1.00 76.31 183 LEU A CA 1
ATOM 1290 C C . LEU A 1 183 ? 4.467 -9.770 25.708 1.00 76.31 183 LEU A C 1
ATOM 1292 O O . LEU A 1 183 ? 5.392 -10.215 26.385 1.00 76.31 183 LEU A O 1
ATOM 1296 N N . GLY A 1 184 ? 3.214 -9.790 26.174 1.00 72.88 184 GLY A N 1
ATOM 1297 C CA . GLY A 1 184 ? 2.859 -10.236 27.526 1.00 72.88 184 GLY A CA 1
ATOM 1298 C C . GLY A 1 184 ? 3.365 -9.313 28.647 1.00 72.88 184 GLY A C 1
ATOM 1299 O O . GLY A 1 184 ? 3.458 -9.734 29.804 1.00 72.88 184 GLY A O 1
ATOM 1300 N N . VAL A 1 185 ? 3.690 -8.058 28.323 1.00 72.81 185 VAL A N 1
ATOM 1301 C CA . VAL A 1 185 ? 4.161 -7.025 29.252 1.00 72.81 185 VAL A CA 1
ATOM 1302 C C . VAL A 1 185 ? 3.045 -5.990 29.453 1.00 72.81 185 VAL A C 1
ATOM 1304 O O . VAL A 1 185 ? 2.881 -5.091 28.627 1.00 72.81 185 VAL A O 1
ATOM 1307 N N . PRO A 1 186 ? 2.258 -6.076 30.542 1.00 63.31 186 PRO A N 1
ATOM 1308 C CA . PRO A 1 186 ? 1.195 -5.108 30.793 1.00 63.31 186 PRO A CA 1
ATOM 1309 C C . PRO A 1 186 ? 1.774 -3.697 30.984 1.00 63.31 186 PRO A C 1
ATOM 1311 O O . PRO A 1 186 ? 2.760 -3.524 31.705 1.00 63.31 186 PRO A O 1
ATOM 1314 N N . SER A 1 187 ? 1.141 -2.696 30.360 1.00 63.28 187 SER A N 1
ATOM 1315 C CA . SER A 1 187 ? 1.566 -1.283 30.370 1.00 63.28 187 SER A CA 1
ATOM 1316 C C . SER A 1 187 ? 2.928 -1.023 29.713 1.00 63.28 187 SER A C 1
ATOM 1318 O O . SER A 1 187 ? 3.695 -0.169 30.166 1.00 63.28 187 SER A O 1
ATOM 1320 N N . TYR A 1 188 ? 3.241 -1.771 28.654 1.00 68.62 188 TYR A N 1
ATOM 1321 C CA . TYR A 1 188 ? 4.386 -1.476 27.803 1.00 68.62 188 TYR A CA 1
ATOM 1322 C C . TYR A 1 188 ? 4.233 -0.093 27.159 1.00 68.62 188 TYR A C 1
ATOM 1324 O O . TYR A 1 188 ? 3.199 0.244 26.592 1.00 68.62 188 TYR A O 1
ATOM 1332 N N . SER A 1 189 ? 5.289 0.710 27.234 1.00 68.75 189 SER A N 1
ATOM 1333 C CA . SER A 1 189 ? 5.359 2.004 26.565 1.00 68.75 189 SER A CA 1
ATOM 1334 C C . SER A 1 189 ? 6.710 2.131 25.880 1.00 68.75 189 SER A C 1
ATOM 1336 O O . SER A 1 189 ? 7.747 2.009 26.540 1.00 68.75 189 SER A O 1
ATOM 1338 N N . LEU A 1 190 ? 6.705 2.424 24.585 1.00 67.81 190 LEU A N 1
ATOM 1339 C CA . LEU A 1 190 ? 7.918 2.771 23.854 1.00 67.81 190 LEU A CA 1
ATOM 1340 C C . LEU A 1 190 ? 8.424 4.143 24.307 1.00 67.81 190 LEU A C 1
ATOM 1342 O O . LEU A 1 190 ? 7.685 5.126 24.333 1.00 67.81 190 LEU A O 1
ATOM 1346 N N . SER A 1 191 ? 9.705 4.213 24.667 1.00 70.25 191 SER A N 1
ATOM 1347 C CA . SER A 1 191 ? 10.369 5.486 24.948 1.00 70.25 191 SER A CA 1
ATOM 1348 C C . SER A 1 191 ? 10.439 6.328 23.666 1.00 70.25 191 SER A C 1
ATOM 1350 O O . SER A 1 191 ? 10.793 5.784 22.618 1.00 70.25 191 SER A O 1
ATOM 1352 N N . PRO A 1 192 ? 10.235 7.658 23.724 1.00 68.19 192 PRO A N 1
ATOM 1353 C CA . PRO A 1 192 ? 10.360 8.528 22.550 1.00 68.19 192 PRO A CA 1
ATOM 1354 C C . PRO A 1 192 ? 11.739 8.448 21.881 1.00 68.19 192 PRO A C 1
ATOM 1356 O O . PRO A 1 192 ? 11.876 8.655 20.679 1.00 68.19 192 PRO A O 1
ATOM 1359 N N . THR A 1 193 ? 12.787 8.133 22.646 1.00 71.00 193 THR A N 1
ATOM 1360 C CA . THR A 1 193 ? 14.143 7.940 22.107 1.00 71.00 193 THR A CA 1
ATOM 1361 C C . THR A 1 193 ? 14.253 6.652 21.290 1.00 71.00 193 THR A C 1
ATOM 1363 O O . THR A 1 193 ? 14.902 6.652 20.247 1.00 71.00 193 THR A O 1
ATOM 1366 N N . ASP A 1 194 ? 13.609 5.574 21.742 1.00 72.31 194 ASP A N 1
ATOM 1367 C CA . ASP A 1 194 ? 13.622 4.283 21.048 1.00 72.31 194 ASP A CA 1
ATOM 1368 C C . ASP A 1 194 ? 12.742 4.349 19.797 1.00 72.31 194 ASP A C 1
ATOM 1370 O O . ASP A 1 194 ? 13.146 3.864 18.744 1.00 72.31 194 ASP A O 1
ATOM 1374 N N . LEU A 1 195 ? 11.614 5.066 19.876 1.00 73.50 195 LEU A N 1
ATOM 1375 C CA . LEU A 1 195 ? 10.764 5.395 18.731 1.00 73.50 195 LEU A CA 1
ATOM 1376 C C . LEU A 1 195 ? 11.537 6.169 17.653 1.00 73.50 195 LEU A C 1
ATOM 1378 O O . LEU A 1 195 ? 11.601 5.733 16.509 1.00 73.50 195 LEU A O 1
ATOM 1382 N N . ASN A 1 196 ? 12.214 7.260 18.029 1.00 73.50 196 ASN A N 1
ATOM 1383 C CA . ASN A 1 196 ? 13.059 8.018 17.100 1.00 73.50 196 ASN A CA 1
ATOM 1384 C C . ASN A 1 196 ? 14.185 7.155 16.506 1.00 73.50 196 ASN A C 1
ATOM 1386 O O . ASN A 1 196 ? 14.590 7.357 15.362 1.00 73.50 196 ASN A O 1
ATOM 1390 N N . SER A 1 197 ? 14.726 6.204 17.271 1.00 77.44 197 SER A N 1
ATOM 1391 C CA . SER A 1 197 ? 15.737 5.277 16.760 1.00 77.44 197 SER A CA 1
ATOM 1392 C C . SER A 1 197 ? 15.144 4.291 15.748 1.00 77.44 197 SER A C 1
ATOM 1394 O O . SER A 1 197 ? 15.774 4.039 14.725 1.00 77.44 197 SER A O 1
ATOM 1396 N N . LEU A 1 198 ? 13.953 3.748 16.011 1.00 78.25 198 LEU A N 1
ATOM 1397 C CA . LEU A 1 198 ? 13.232 2.823 15.129 1.00 78.25 198 LEU A CA 1
ATOM 1398 C C . LEU A 1 198 ? 12.836 3.487 13.817 1.00 78.25 198 LEU A C 1
ATOM 1400 O O . LEU A 1 198 ? 13.115 2.943 12.751 1.00 78.25 198 LEU A O 1
ATOM 1404 N N . GLU A 1 199 ? 12.234 4.673 13.901 1.00 76.62 199 GLU A N 1
ATOM 1405 C CA . GLU A 1 199 ? 11.813 5.449 12.736 1.00 76.62 199 GLU A CA 1
ATOM 1406 C C . GLU A 1 199 ? 12.990 5.689 11.789 1.00 76.62 199 GLU A C 1
ATOM 1408 O O . GLU A 1 199 ? 12.848 5.546 10.580 1.00 76.62 199 GLU A O 1
ATOM 1413 N N . ASN A 1 200 ? 14.175 5.982 12.332 1.00 78.62 200 ASN A N 1
ATOM 1414 C CA . ASN A 1 200 ? 15.380 6.272 11.555 1.00 78.62 200 ASN A CA 1
ATOM 1415 C C . ASN A 1 200 ? 16.209 5.041 11.158 1.00 78.62 200 ASN A C 1
ATOM 1417 O O . ASN A 1 200 ? 17.246 5.199 10.514 1.00 78.62 200 ASN A O 1
ATOM 1421 N N . THR A 1 201 ? 15.777 3.827 11.506 1.00 84.75 201 THR A N 1
ATOM 1422 C CA . THR A 1 201 ? 16.495 2.602 11.136 1.00 84.75 201 THR A CA 1
ATOM 1423 C C . THR A 1 201 ? 15.918 2.006 9.855 1.00 84.75 201 THR A C 1
ATOM 1425 O O . THR A 1 201 ? 14.752 1.613 9.801 1.00 84.75 201 THR A O 1
ATOM 1428 N N . LEU A 1 202 ? 16.765 1.900 8.831 1.00 84.56 202 LEU A N 1
ATOM 1429 C CA . LEU A 1 202 ? 16.455 1.271 7.550 1.00 84.56 202 LEU A CA 1
ATOM 1430 C C . LEU A 1 202 ? 17.298 0.005 7.375 1.00 84.56 202 LEU A C 1
ATOM 1432 O O . LEU A 1 202 ? 18.490 0.005 7.684 1.00 84.56 202 LEU A O 1
ATOM 1436 N N . VAL A 1 203 ? 16.689 -1.053 6.843 1.00 85.25 203 VAL A N 1
ATOM 1437 C CA . VAL A 1 203 ? 17.371 -2.303 6.481 1.00 85.25 203 VAL A CA 1
ATOM 1438 C C . VAL A 1 203 ? 17.349 -2.458 4.968 1.00 85.25 203 VAL A C 1
ATOM 1440 O O . VAL A 1 203 ? 16.296 -2.302 4.348 1.00 85.25 203 VAL A O 1
ATOM 1443 N N . ASN A 1 204 ? 18.502 -2.757 4.366 1.00 86.12 204 ASN A N 1
ATOM 1444 C CA . ASN A 1 204 ? 18.591 -2.990 2.927 1.00 86.12 204 ASN A CA 1
ATOM 1445 C C . ASN A 1 204 ? 18.113 -4.392 2.562 1.00 86.12 204 ASN A C 1
ATOM 1447 O O . ASN A 1 204 ? 18.412 -5.370 3.247 1.00 86.12 204 ASN A O 1
ATOM 1451 N N . VAL A 1 205 ? 17.461 -4.494 1.408 1.00 84.44 205 VAL A N 1
ATOM 1452 C CA . VAL A 1 205 ? 16.997 -5.769 0.862 1.00 84.44 205 VAL A CA 1
ATOM 1453 C C . VAL A 1 205 ? 18.154 -6.710 0.566 1.00 84.44 205 VAL A C 1
ATOM 1455 O O . VAL A 1 205 ? 18.058 -7.889 0.870 1.00 84.44 205 VAL A O 1
ATOM 1458 N N . GLY A 1 206 ? 19.259 -6.215 0.006 1.00 83.62 206 GLY A N 1
ATOM 1459 C CA . GLY A 1 206 ? 20.414 -7.054 -0.320 1.00 83.62 206 GLY A CA 1
ATOM 1460 C C . GLY A 1 206 ? 20.998 -7.758 0.903 1.00 83.62 206 GLY A C 1
ATOM 1461 O O . GLY A 1 206 ? 21.197 -8.970 0.865 1.00 83.62 206 GLY A O 1
ATOM 1462 N N . ASP A 1 207 ? 21.200 -7.006 1.988 1.00 87.06 207 ASP A N 1
ATOM 1463 C CA . ASP A 1 207 ? 21.732 -7.529 3.250 1.00 87.06 207 ASP A CA 1
ATOM 1464 C C . ASP A 1 207 ? 20.765 -8.556 3.860 1.00 87.06 207 ASP A C 1
ATOM 1466 O O . ASP A 1 207 ? 21.180 -9.612 4.334 1.00 87.06 207 ASP A O 1
ATOM 1470 N N . LEU A 1 208 ? 19.461 -8.275 3.782 1.00 87.25 208 LEU A N 1
ATOM 1471 C CA . LEU A 1 208 ? 18.413 -9.165 4.266 1.00 87.25 208 LEU A CA 1
ATOM 1472 C C . LEU A 1 208 ? 18.341 -10.480 3.482 1.00 87.25 208 LEU A C 1
ATOM 1474 O O . LEU A 1 208 ? 18.286 -11.545 4.086 1.00 87.25 208 LEU A O 1
ATOM 1478 N N . LEU A 1 209 ? 18.364 -10.424 2.147 1.00 88.62 209 LEU A N 1
ATOM 1479 C CA . LEU A 1 209 ? 18.328 -11.615 1.293 1.00 88.62 209 LEU A CA 1
ATOM 1480 C C . LEU A 1 209 ? 19.581 -12.481 1.486 1.00 88.62 209 LEU A C 1
ATOM 1482 O O . LEU A 1 209 ? 19.469 -13.704 1.545 1.00 88.62 209 LEU A O 1
ATOM 1486 N N . GLU A 1 210 ? 20.762 -11.861 1.616 1.00 89.12 210 GLU A N 1
ATOM 1487 C CA . GLU A 1 210 ? 22.014 -12.574 1.903 1.00 89.12 210 GLU A CA 1
ATOM 1488 C C . GLU A 1 210 ? 21.940 -13.301 3.249 1.00 89.12 210 GLU A C 1
ATOM 1490 O O . GLU A 1 210 ? 22.303 -14.476 3.335 1.00 89.12 210 GLU A O 1
ATOM 1495 N N . GLN A 1 211 ? 21.430 -12.620 4.274 1.00 88.75 211 GLN A N 1
ATOM 1496 C CA . GLN A 1 211 ? 21.318 -13.150 5.625 1.00 88.75 211 GLN A CA 1
ATOM 1497 C C . GLN A 1 211 ? 20.276 -14.283 5.719 1.00 88.75 211 GLN A C 1
ATOM 1499 O O . GLN A 1 211 ? 20.555 -15.326 6.305 1.00 88.75 211 GLN A O 1
ATOM 1504 N N . MET A 1 212 ? 19.128 -14.121 5.055 1.00 89.88 212 MET A N 1
ATOM 1505 C CA . MET A 1 212 ? 18.081 -15.143 4.905 1.00 89.88 212 MET A CA 1
ATOM 1506 C C . MET A 1 212 ? 18.506 -16.317 4.003 1.00 89.88 212 MET A C 1
ATOM 1508 O O . MET A 1 212 ? 17.889 -17.380 4.021 1.00 89.88 212 MET A O 1
ATOM 1512 N N . GLY A 1 213 ? 19.547 -16.147 3.180 1.00 87.88 213 GLY A N 1
ATOM 1513 C CA . GLY A 1 213 ? 20.014 -17.169 2.241 1.00 87.88 213 GLY A CA 1
ATOM 1514 C C . GLY A 1 213 ? 19.094 -17.399 1.035 1.00 87.88 213 GLY A C 1
ATOM 1515 O O . GLY A 1 213 ? 19.171 -18.461 0.409 1.00 87.88 213 GLY A O 1
ATOM 1516 N N . VAL A 1 214 ? 18.251 -16.422 0.691 1.00 87.50 214 VAL A N 1
ATOM 1517 C CA . VAL A 1 214 ? 17.303 -16.477 -0.436 1.00 87.50 214 VAL A CA 1
ATOM 1518 C C . VAL A 1 214 ? 17.804 -15.667 -1.636 1.00 87.50 214 VAL A C 1
ATOM 1520 O O . VAL A 1 214 ? 18.610 -14.747 -1.504 1.00 87.50 214 VAL A O 1
ATOM 1523 N N . ALA A 1 215 ? 17.348 -16.014 -2.844 1.00 81.31 215 ALA A N 1
ATOM 1524 C CA . ALA A 1 215 ? 17.836 -15.385 -4.074 1.00 81.31 215 ALA A CA 1
ATOM 1525 C C . ALA A 1 215 ? 17.082 -14.097 -4.441 1.00 81.31 215 ALA A C 1
ATOM 1527 O O . ALA A 1 215 ? 17.631 -13.247 -5.144 1.00 81.31 215 ALA A O 1
ATOM 1528 N N . SER A 1 216 ? 15.830 -13.957 -4.001 1.00 79.38 216 SER A N 1
ATOM 1529 C CA . SER A 1 216 ? 14.967 -12.835 -4.358 1.00 79.38 216 SER A CA 1
ATOM 1530 C C . SER A 1 216 ? 13.917 -12.542 -3.285 1.00 79.38 216 SER A C 1
ATOM 1532 O O . SER A 1 216 ? 13.607 -13.392 -2.455 1.00 79.38 216 SER A O 1
ATOM 1534 N N . VAL A 1 217 ? 13.318 -11.347 -3.325 1.00 80.00 217 VAL A N 1
ATOM 1535 C CA . VAL A 1 217 ? 12.203 -11.001 -2.421 1.00 80.00 217 VAL A CA 1
ATOM 1536 C C . VAL A 1 217 ? 10.953 -11.841 -2.711 1.00 80.00 217 VAL A C 1
ATOM 1538 O O . VAL A 1 217 ? 10.151 -12.065 -1.815 1.00 80.00 217 VAL A O 1
ATOM 1541 N N . ALA A 1 218 ? 10.810 -12.363 -3.933 1.00 79.81 218 ALA A N 1
ATOM 1542 C CA . ALA A 1 218 ? 9.740 -13.301 -4.263 1.00 79.81 218 ALA A CA 1
ATOM 1543 C C . ALA A 1 218 ? 9.895 -14.645 -3.532 1.00 79.81 218 ALA A C 1
ATOM 1545 O O . ALA A 1 218 ? 8.894 -15.273 -3.221 1.00 79.81 218 ALA A O 1
ATOM 1546 N N . ASP A 1 219 ? 11.125 -15.062 -3.217 1.00 83.62 219 ASP A N 1
ATOM 1547 C CA . ASP A 1 219 ? 11.357 -16.236 -2.369 1.00 83.62 219 ASP A CA 1
ATOM 1548 C C . ASP A 1 219 ? 11.153 -15.892 -0.883 1.00 83.62 219 ASP A C 1
ATOM 1550 O O . ASP A 1 219 ? 10.740 -16.738 -0.100 1.00 83.62 219 ASP A O 1
ATOM 1554 N N . LEU A 1 220 ? 11.409 -14.635 -0.495 1.00 86.12 220 LEU A N 1
ATOM 1555 C CA . LEU A 1 220 ? 11.299 -14.171 0.889 1.00 86.12 220 LEU A CA 1
ATOM 1556 C C . LEU A 1 220 ? 9.854 -14.160 1.409 1.00 86.12 220 LEU A C 1
ATOM 1558 O O . LEU A 1 220 ? 9.642 -14.415 2.587 1.00 86.12 220 LEU A O 1
ATOM 1562 N N . VAL A 1 221 ? 8.861 -13.848 0.567 1.00 86.50 221 VAL A N 1
ATOM 1563 C CA . VAL A 1 221 ? 7.455 -13.694 1.007 1.00 86.50 221 VAL A CA 1
ATOM 1564 C C . VAL A 1 221 ? 6.828 -14.985 1.554 1.00 86.50 221 VAL A C 1
ATOM 1566 O O . VAL A 1 221 ? 5.887 -14.904 2.349 1.00 86.50 221 VAL A O 1
ATOM 1569 N N . ASP A 1 222 ? 7.364 -16.144 1.164 1.00 87.88 222 ASP A N 1
ATOM 1570 C CA . ASP A 1 222 ? 6.920 -17.469 1.614 1.00 87.88 222 ASP A CA 1
ATOM 1571 C C . ASP A 1 222 ? 7.657 -17.955 2.879 1.00 87.88 222 ASP A C 1
ATOM 1573 O O . ASP A 1 222 ? 7.311 -19.002 3.435 1.00 87.88 222 ASP A O 1
ATOM 1577 N N . GLU A 1 223 ? 8.656 -17.208 3.359 1.00 92.19 223 GLU A N 1
ATOM 1578 C CA . GLU A 1 223 ? 9.417 -17.560 4.559 1.00 92.19 223 GLU A CA 1
ATOM 1579 C C . GLU A 1 223 ? 8.657 -17.196 5.852 1.00 92.19 223 GLU A C 1
ATOM 1581 O O . GLU A 1 223 ? 7.827 -16.273 5.864 1.00 92.19 223 GLU A O 1
ATOM 1586 N N . PRO A 1 224 ? 8.917 -17.899 6.972 1.00 93.62 224 PRO A N 1
ATOM 1587 C CA . PRO A 1 224 ? 8.336 -17.566 8.269 1.00 93.62 224 PRO A CA 1
ATOM 1588 C C . PRO A 1 224 ? 8.755 -16.174 8.757 1.00 93.62 224 PRO A C 1
ATOM 1590 O O . PRO A 1 224 ? 9.926 -15.799 8.701 1.00 93.62 224 PRO A O 1
ATOM 1593 N N . LEU A 1 225 ? 7.812 -15.422 9.333 1.00 92.75 225 LEU A N 1
ATOM 1594 C CA . LEU A 1 225 ? 8.084 -14.072 9.839 1.00 92.75 225 LEU A CA 1
ATOM 1595 C C . LEU A 1 225 ? 9.103 -14.067 10.993 1.00 92.75 225 LEU A C 1
ATOM 1597 O O . LEU A 1 225 ? 9.913 -13.153 11.100 1.00 92.75 225 LEU A O 1
ATOM 1601 N N . VAL A 1 226 ? 9.101 -15.106 11.832 1.00 92.25 226 VAL A N 1
ATOM 1602 C CA . VAL A 1 226 ? 10.056 -15.280 12.946 1.00 92.25 226 VAL A CA 1
ATOM 1603 C C . VAL A 1 226 ? 11.507 -15.299 12.447 1.00 92.25 226 VAL A C 1
ATOM 1605 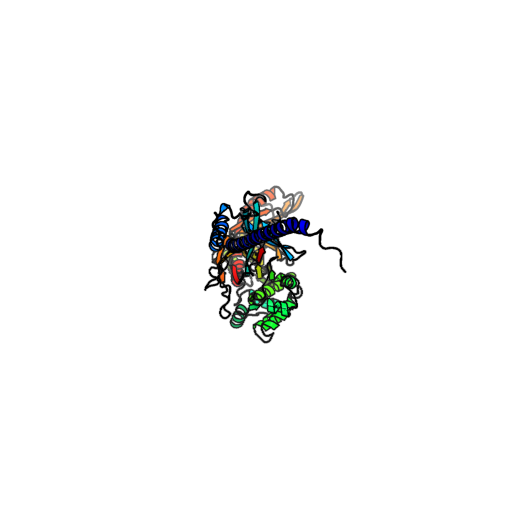O O . VAL A 1 226 ? 12.387 -14.699 13.068 1.00 92.25 226 VAL A O 1
ATOM 1608 N N . ASP A 1 227 ? 11.753 -15.950 11.308 1.00 93.00 227 ASP A N 1
ATOM 1609 C CA . ASP A 1 227 ? 13.090 -16.037 10.721 1.00 93.00 227 ASP A CA 1
ATOM 1610 C C . ASP A 1 227 ? 13.521 -14.657 10.201 1.00 93.00 227 ASP A C 1
ATOM 1612 O O . ASP A 1 227 ? 14.615 -14.192 10.519 1.00 93.00 227 ASP A O 1
ATOM 1616 N N . LEU A 1 228 ? 12.614 -13.932 9.528 1.00 91.88 228 LEU A N 1
ATOM 1617 C CA . LEU A 1 228 ? 12.853 -12.549 9.101 1.00 91.88 228 LEU A CA 1
ATOM 1618 C C . LEU A 1 228 ? 13.226 -11.635 10.280 1.00 91.88 228 LEU A C 1
ATOM 1620 O O . LEU A 1 228 ? 14.202 -10.889 10.196 1.00 91.88 228 LEU A O 1
ATOM 1624 N N . LEU A 1 229 ? 12.456 -11.674 11.372 1.00 91.31 229 LEU A N 1
ATOM 1625 C CA . LEU A 1 229 ? 12.698 -10.833 12.550 1.00 91.31 229 LEU A CA 1
ATOM 1626 C C . LEU A 1 229 ? 14.048 -11.157 13.201 1.00 91.31 229 LEU A C 1
ATOM 1628 O O . LEU A 1 229 ? 14.803 -10.242 13.528 1.00 91.31 229 LEU A O 1
ATOM 1632 N N . THR A 1 230 ? 14.395 -12.442 13.306 1.00 91.62 230 THR A N 1
ATOM 1633 C CA . THR A 1 230 ? 15.694 -12.892 13.833 1.00 91.62 230 THR A CA 1
ATOM 1634 C C . THR A 1 230 ? 16.856 -12.293 13.037 1.00 91.62 230 THR A C 1
ATOM 1636 O O . THR A 1 230 ? 17.820 -11.777 13.613 1.00 91.62 230 THR A O 1
ATOM 1639 N N . GLU A 1 231 ? 16.758 -12.307 11.707 1.00 92.19 231 GLU A N 1
ATOM 1640 C CA . GLU A 1 231 ? 17.812 -11.764 10.852 1.00 92.19 231 GLU A CA 1
ATOM 1641 C C . GLU A 1 231 ? 17.862 -10.233 10.880 1.00 92.19 231 GLU A C 1
ATOM 1643 O O . GLU A 1 231 ? 18.949 -9.648 10.942 1.00 92.19 231 GLU A O 1
ATOM 1648 N N . VAL A 1 232 ? 16.708 -9.561 10.946 1.00 90.12 232 VAL A N 1
ATOM 1649 C CA . VAL A 1 232 ? 16.647 -8.106 11.148 1.00 90.12 232 VAL A CA 1
ATOM 1650 C C . VAL A 1 232 ? 17.303 -7.712 12.472 1.00 90.12 232 VAL A C 1
ATOM 1652 O O . VAL A 1 232 ? 18.099 -6.772 12.482 1.00 90.12 232 VAL A O 1
ATOM 1655 N N . THR A 1 233 ? 17.067 -8.453 13.561 1.00 89.81 233 THR A N 1
ATOM 1656 C CA . THR A 1 233 ? 17.752 -8.257 14.850 1.00 89.81 233 THR A CA 1
ATOM 1657 C C . THR A 1 233 ? 19.270 -8.306 14.685 1.00 89.81 233 THR A C 1
ATOM 1659 O O . THR A 1 233 ? 19.979 -7.458 15.231 1.00 89.81 233 THR A O 1
ATOM 1662 N N . GLY A 1 234 ? 19.790 -9.252 13.897 1.00 87.31 234 GLY A N 1
ATOM 1663 C CA . GLY A 1 234 ? 21.214 -9.334 13.566 1.00 87.31 234 GLY A CA 1
ATOM 1664 C C . GLY A 1 234 ? 21.735 -8.096 12.826 1.00 87.31 234 GLY A C 1
ATOM 1665 O O . GLY A 1 234 ? 22.777 -7.546 13.199 1.00 87.31 234 GLY A O 1
ATOM 1666 N N . LEU A 1 235 ? 20.991 -7.622 11.823 1.00 88.06 235 LEU A N 1
ATOM 1667 C CA . LEU A 1 235 ? 21.370 -6.490 10.967 1.00 88.06 235 LEU A CA 1
ATOM 1668 C C . LEU A 1 235 ? 21.371 -5.142 11.702 1.00 88.06 235 LEU A C 1
ATOM 1670 O O . LEU A 1 235 ? 22.222 -4.294 11.432 1.00 88.06 235 LEU A O 1
ATOM 1674 N N . VAL A 1 236 ? 20.485 -4.951 12.682 1.00 86.94 236 VAL A N 1
ATOM 1675 C CA . VAL A 1 236 ? 20.400 -3.709 13.480 1.00 86.94 236 VAL A CA 1
ATOM 1676 C C . VAL A 1 236 ? 21.358 -3.677 14.684 1.00 86.94 236 VAL A C 1
ATOM 1678 O O . VAL A 1 236 ? 21.260 -2.804 15.549 1.00 86.94 236 VAL A O 1
ATOM 1681 N N . GLY A 1 237 ? 22.316 -4.608 14.750 1.00 81.94 237 GLY A N 1
ATOM 1682 C CA . GLY A 1 237 ? 23.356 -4.652 15.785 1.00 81.94 237 GLY A CA 1
ATOM 1683 C C . GLY A 1 237 ? 23.073 -5.598 16.958 1.00 81.94 237 GLY A C 1
ATOM 1684 O O . GLY A 1 237 ? 23.802 -5.561 17.953 1.00 81.94 237 GLY A O 1
ATOM 1685 N N . GLY A 1 238 ? 22.069 -6.468 16.834 1.00 85.31 238 GLY A N 1
ATOM 1686 C CA . GLY A 1 238 ? 21.711 -7.509 17.799 1.00 85.31 238 GLY A CA 1
ATOM 1687 C C . GLY A 1 238 ? 20.772 -7.045 18.917 1.00 85.31 238 GLY A C 1
ATOM 1688 O O . GLY A 1 238 ? 20.595 -5.850 19.150 1.00 85.31 238 GLY A O 1
ATOM 1689 N N . ALA A 1 239 ? 20.248 -8.009 19.683 1.00 79.94 239 ALA A N 1
ATOM 1690 C CA . ALA A 1 239 ? 19.302 -7.798 20.792 1.00 79.94 239 ALA A CA 1
ATOM 1691 C C . ALA A 1 239 ? 19.807 -6.863 21.915 1.00 79.94 239 ALA A C 1
ATOM 1693 O O . ALA A 1 239 ? 19.042 -6.377 22.740 1.00 79.94 239 ALA A O 1
ATOM 1694 N N 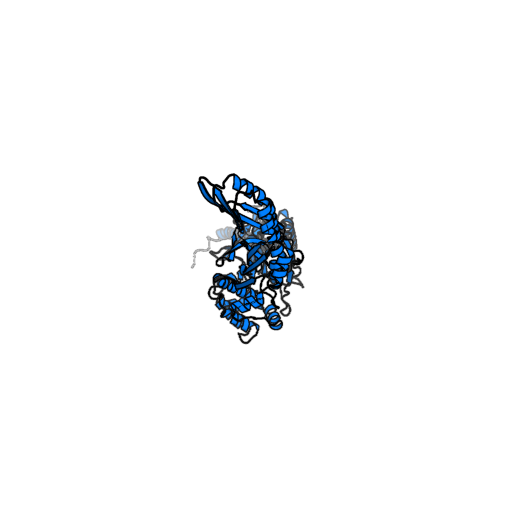. GLY A 1 240 ? 21.118 -6.592 21.966 1.00 74.75 240 GLY A N 1
ATOM 1695 C CA . GLY A 1 240 ? 21.704 -5.639 22.914 1.00 74.75 240 GLY A CA 1
ATOM 1696 C C . GLY A 1 240 ? 21.500 -4.164 22.543 1.00 74.75 240 GLY A C 1
ATOM 1697 O O . GLY A 1 240 ? 21.766 -3.295 23.375 1.00 74.75 240 GLY A O 1
ATOM 1698 N N . MET A 1 241 ? 21.073 -3.874 21.311 1.00 82.19 241 MET A N 1
ATOM 1699 C CA . MET A 1 241 ? 20.731 -2.529 20.842 1.00 82.19 241 MET A CA 1
ATOM 1700 C C . MET A 1 241 ? 19.235 -2.261 21.061 1.00 82.19 241 MET A C 1
ATOM 1702 O O . MET A 1 241 ? 18.458 -3.199 20.939 1.00 82.19 241 MET A O 1
ATOM 1706 N N . PRO A 1 242 ? 18.790 -1.012 21.315 1.00 80.81 242 PRO A N 1
ATOM 1707 C CA . PRO A 1 242 ? 17.372 -0.725 21.571 1.00 80.81 242 PRO A CA 1
ATOM 1708 C C . PRO A 1 242 ? 16.426 -1.220 20.467 1.00 80.81 242 PRO A C 1
ATOM 1710 O O . PRO A 1 242 ? 15.415 -1.851 20.756 1.00 80.81 242 PRO A O 1
ATOM 1713 N N . VAL A 1 243 ? 16.797 -1.000 19.201 1.00 82.12 243 VAL A N 1
ATOM 1714 C CA . VAL A 1 243 ? 16.028 -1.469 18.037 1.00 82.12 243 VAL A CA 1
ATOM 1715 C C . VAL A 1 243 ? 16.050 -2.996 17.935 1.00 82.12 243 VAL A C 1
ATOM 1717 O O . VAL A 1 243 ? 15.008 -3.609 17.745 1.00 82.12 243 VAL A O 1
ATOM 1720 N N . GLY A 1 244 ? 17.222 -3.617 18.102 1.00 83.12 244 GLY A N 1
ATOM 1721 C CA . GLY A 1 244 ? 17.360 -5.071 18.020 1.00 83.12 244 GLY A CA 1
ATOM 1722 C C . GLY A 1 244 ? 16.654 -5.807 19.152 1.00 83.12 244 GLY A C 1
ATOM 1723 O O . GLY A 1 244 ? 16.080 -6.854 18.906 1.00 83.12 244 GLY A O 1
ATOM 1724 N N . GLY A 1 245 ? 16.649 -5.258 20.369 1.00 83.94 245 GLY A N 1
ATOM 1725 C CA . GLY A 1 245 ? 15.938 -5.841 21.507 1.00 83.94 245 GLY A CA 1
ATOM 1726 C C . GLY A 1 245 ? 14.428 -5.890 21.284 1.00 83.94 245 GLY A C 1
ATOM 1727 O O . GLY A 1 245 ? 13.816 -6.907 21.563 1.00 83.94 245 GLY A O 1
ATOM 1728 N N . LEU A 1 246 ? 13.835 -4.844 20.697 1.00 83.12 246 LEU A N 1
ATOM 1729 C CA . LEU A 1 246 ? 12.405 -4.854 20.373 1.00 83.12 246 LEU A CA 1
ATOM 1730 C C . LEU A 1 246 ? 12.049 -5.888 19.298 1.00 83.12 246 LEU A C 1
ATOM 1732 O O . LEU A 1 246 ? 11.025 -6.557 19.398 1.00 83.12 246 LEU A O 1
ATOM 1736 N N . VAL A 1 247 ? 12.873 -6.007 18.256 1.00 85.50 247 VAL A N 1
ATOM 1737 C CA . VAL A 1 247 ? 12.648 -7.000 17.194 1.00 85.50 247 VAL A CA 1
ATOM 1738 C C . VAL A 1 247 ? 12.838 -8.428 17.737 1.00 85.50 247 VAL A C 1
ATOM 1740 O O . VAL A 1 247 ? 12.065 -9.321 17.393 1.00 85.50 247 VAL A O 1
ATOM 1743 N N . ASP A 1 248 ? 13.800 -8.635 18.640 1.00 87.62 248 ASP A N 1
ATOM 1744 C CA . ASP A 1 248 ? 14.009 -9.893 19.377 1.00 87.62 248 ASP A CA 1
ATOM 1745 C C . ASP A 1 248 ? 12.797 -10.234 20.263 1.00 87.62 248 ASP A C 1
ATOM 1747 O O . ASP A 1 248 ? 12.249 -11.329 20.162 1.00 87.62 248 ASP A O 1
ATOM 1751 N N . ASP A 1 249 ? 12.290 -9.267 21.033 1.00 86.44 249 ASP A N 1
ATOM 1752 C CA . ASP A 1 249 ? 11.100 -9.433 21.875 1.00 86.44 249 ASP A CA 1
ATOM 1753 C C . ASP A 1 249 ? 9.861 -9.828 21.042 1.00 86.44 249 ASP A C 1
ATOM 1755 O O . ASP A 1 249 ? 9.065 -10.667 21.467 1.00 86.44 249 ASP A O 1
ATOM 1759 N N . LEU A 1 250 ? 9.700 -9.268 19.834 1.00 85.25 250 LEU A N 1
ATOM 1760 C CA . LEU A 1 250 ? 8.627 -9.654 18.906 1.00 85.25 250 LEU A CA 1
ATOM 1761 C C . LEU A 1 250 ? 8.808 -11.063 18.341 1.00 85.25 250 LEU A C 1
ATOM 1763 O O . LEU A 1 250 ? 7.821 -11.741 18.074 1.00 85.25 250 LEU A O 1
ATOM 1767 N N . THR A 1 251 ? 10.046 -11.514 18.162 1.00 86.81 251 THR A N 1
ATOM 1768 C CA . THR A 1 251 ? 10.342 -12.864 17.661 1.00 86.81 251 THR A CA 1
ATOM 1769 C C . THR A 1 251 ? 9.818 -13.930 18.631 1.00 86.81 251 THR A C 1
ATOM 1771 O O . THR A 1 251 ? 9.287 -14.956 18.202 1.00 86.81 251 THR A O 1
ATOM 1774 N N . ASP A 1 252 ? 9.887 -13.649 19.935 1.00 84.75 252 ASP A N 1
ATOM 1775 C CA . ASP A 1 252 ? 9.367 -14.504 21.009 1.00 84.75 252 ASP A CA 1
ATOM 1776 C C . ASP A 1 252 ? 7.882 -14.247 21.343 1.00 84.75 252 ASP A C 1
ATOM 1778 O O . ASP A 1 252 ? 7.301 -14.928 22.200 1.00 84.75 252 ASP A O 1
ATOM 1782 N N . ALA A 1 253 ? 7.243 -13.278 20.683 1.00 84.38 253 ALA A N 1
ATOM 1783 C CA . ALA A 1 253 ? 5.892 -12.856 21.0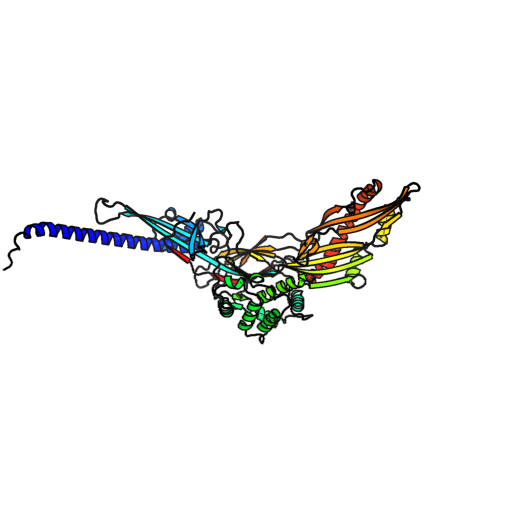12 1.00 84.38 253 ALA A CA 1
ATOM 1784 C C . ALA A 1 253 ? 4.815 -13.872 20.610 1.00 84.38 253 ALA A C 1
ATOM 1786 O O . ALA A 1 253 ? 4.906 -14.610 19.622 1.00 84.38 253 ALA A O 1
ATOM 1787 N N . ALA A 1 254 ? 3.725 -13.882 21.379 1.00 81.44 254 ALA A N 1
ATOM 1788 C CA . ALA A 1 254 ? 2.594 -14.750 21.096 1.00 81.44 254 ALA A CA 1
ATOM 1789 C C . ALA A 1 254 ? 1.831 -14.254 19.856 1.00 81.44 254 ALA A C 1
ATOM 1791 O O . ALA A 1 254 ? 1.486 -13.080 19.765 1.00 81.44 254 ALA A O 1
ATOM 1792 N N . GLY A 1 255 ? 1.529 -15.167 18.927 1.00 82.62 255 GLY A N 1
ATOM 1793 C CA . GLY A 1 255 ? 0.838 -14.861 17.666 1.00 82.62 255 GLY A CA 1
ATOM 1794 C C . GLY A 1 255 ? 1.757 -14.772 16.442 1.00 82.62 255 GLY A C 1
ATOM 1795 O O . GLY A 1 255 ? 1.266 -14.897 15.326 1.00 82.62 255 GLY A O 1
ATOM 1796 N N . VAL A 1 256 ? 3.082 -14.674 16.625 1.00 86.06 256 VAL A N 1
ATOM 1797 C CA . VAL A 1 256 ? 4.036 -14.555 15.503 1.00 86.06 256 VAL A CA 1
ATOM 1798 C C . VAL A 1 256 ? 4.376 -15.901 14.858 1.00 86.06 256 VAL A C 1
ATOM 1800 O O . VAL A 1 256 ? 4.566 -15.981 13.648 1.00 86.06 256 VAL A O 1
ATOM 1803 N N . GLY A 1 257 ? 4.386 -16.992 15.633 1.00 82.81 257 GLY A N 1
ATOM 1804 C CA . GLY A 1 257 ? 4.815 -18.331 15.191 1.00 82.81 257 GLY A CA 1
ATOM 1805 C C . GLY A 1 257 ? 3.972 -19.018 14.100 1.00 82.81 257 GLY A C 1
ATOM 1806 O O . GLY A 1 257 ? 4.219 -20.186 13.804 1.00 82.81 257 GLY A O 1
ATOM 1807 N N . GLY A 1 258 ? 2.981 -18.335 13.524 1.00 84.44 258 GLY A N 1
ATOM 1808 C CA . GLY A 1 258 ? 2.181 -18.794 12.382 1.00 84.44 258 GLY A CA 1
ATOM 1809 C C . GLY A 1 258 ? 2.102 -17.793 11.225 1.00 84.44 258 GLY A C 1
ATOM 1810 O O . GLY A 1 258 ? 1.354 -18.043 10.286 1.00 84.44 258 GLY A O 1
ATOM 1811 N N . LEU A 1 259 ? 2.841 -16.681 11.305 1.00 91.00 259 LEU A N 1
ATOM 1812 C CA . LEU A 1 259 ? 2.858 -15.622 10.298 1.00 91.00 259 LEU A CA 1
ATOM 1813 C C . LEU A 1 259 ? 3.990 -15.824 9.288 1.00 91.00 259 LEU A C 1
ATOM 1815 O O . LEU A 1 259 ? 5.053 -16.366 9.608 1.00 91.00 259 LEU A O 1
ATOM 1819 N N . TYR A 1 260 ? 3.770 -15.315 8.084 1.00 93.19 260 TYR A N 1
ATOM 1820 C CA . TYR A 1 260 ? 4.723 -15.314 6.980 1.00 93.19 260 TYR A CA 1
ATOM 1821 C C . TYR A 1 260 ? 5.155 -13.891 6.640 1.00 93.19 260 TYR A C 1
ATOM 1823 O O . TYR A 1 260 ? 4.492 -12.913 6.990 1.00 93.19 260 TYR A O 1
ATOM 1831 N N . VAL A 1 261 ? 6.256 -13.744 5.906 1.00 91.25 261 VAL A N 1
ATOM 1832 C CA . VAL A 1 261 ? 6.694 -12.418 5.446 1.00 91.25 261 VAL A CA 1
ATOM 1833 C C . VAL A 1 261 ? 5.635 -11.744 4.557 1.00 91.25 261 VAL A C 1
ATOM 1835 O O . VAL A 1 261 ? 5.476 -10.526 4.617 1.00 91.25 261 VAL A O 1
ATOM 1838 N N . SER A 1 262 ? 4.841 -12.514 3.805 1.00 91.00 262 SER A N 1
ATOM 1839 C CA . SER A 1 262 ? 3.692 -12.012 3.028 1.00 91.00 262 SER A CA 1
ATOM 1840 C C . SER A 1 262 ? 2.591 -11.325 3.860 1.00 91.00 262 SER A C 1
ATOM 1842 O O . SER A 1 262 ? 1.771 -10.567 3.318 1.00 91.00 262 SER A O 1
ATOM 1844 N N . ASP A 1 263 ? 2.568 -11.531 5.180 1.00 91.31 263 ASP A N 1
ATOM 1845 C CA . ASP A 1 263 ? 1.638 -10.856 6.090 1.00 91.31 263 ASP A CA 1
ATOM 1846 C C . ASP A 1 263 ? 2.058 -9.413 6.401 1.00 91.31 263 ASP A C 1
ATOM 1848 O O . ASP A 1 263 ? 1.203 -8.586 6.719 1.00 91.31 263 ASP A O 1
ATOM 1852 N N . VAL A 1 264 ? 3.344 -9.080 6.239 1.00 90.88 264 VAL A N 1
ATOM 1853 C CA . VAL A 1 264 ? 3.905 -7.749 6.547 1.00 90.88 264 VAL A CA 1
ATOM 1854 C C . VAL A 1 264 ? 4.458 -7.016 5.323 1.00 90.88 264 VAL A C 1
ATOM 1856 O O . VAL A 1 264 ? 4.494 -5.784 5.300 1.00 90.88 264 VAL A O 1
ATOM 1859 N N . LEU A 1 265 ? 4.867 -7.753 4.289 1.00 89.50 265 LEU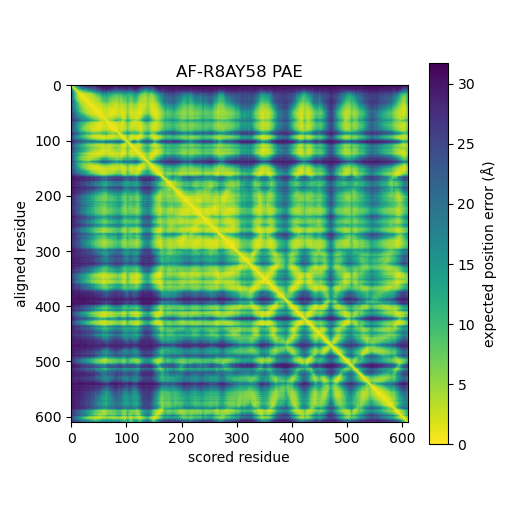 A N 1
ATOM 1860 C CA . LEU A 1 265 ? 5.486 -7.239 3.072 1.00 89.50 265 LEU A CA 1
ATOM 1861 C C . LEU A 1 265 ? 4.801 -7.828 1.838 1.00 89.50 265 LEU A C 1
ATOM 1863 O O . LEU A 1 265 ? 4.567 -9.027 1.739 1.00 89.50 265 LEU A O 1
ATOM 1867 N N . THR A 1 266 ? 4.514 -6.989 0.851 1.00 89.81 266 THR A N 1
ATOM 1868 C CA . THR A 1 266 ? 4.008 -7.415 -0.455 1.00 89.81 266 THR A CA 1
ATOM 1869 C C . THR A 1 266 ? 4.861 -6.816 -1.562 1.00 89.81 266 THR A C 1
ATOM 1871 O O . THR A 1 266 ? 5.085 -5.608 -1.613 1.00 89.81 266 THR A O 1
ATOM 1874 N N . VAL A 1 267 ? 5.319 -7.664 -2.480 1.00 86.62 267 VAL A N 1
ATOM 1875 C CA . VAL A 1 267 ? 6.018 -7.247 -3.698 1.00 86.62 267 VAL A CA 1
ATOM 1876 C C . VAL A 1 267 ? 5.121 -7.530 -4.887 1.00 86.62 267 VAL A C 1
ATOM 1878 O O . VAL A 1 267 ? 4.679 -8.660 -5.086 1.00 86.62 267 VAL A O 1
ATOM 1881 N N . VAL A 1 268 ? 4.849 -6.496 -5.677 1.00 83.88 268 VAL A N 1
ATOM 1882 C CA . VAL A 1 268 ? 4.056 -6.627 -6.898 1.00 83.88 268 VAL A CA 1
ATOM 1883 C C . VAL A 1 268 ? 4.798 -7.503 -7.907 1.00 83.88 268 VAL A C 1
ATOM 1885 O O . VAL A 1 268 ? 5.984 -7.312 -8.176 1.00 83.88 268 VAL A O 1
ATOM 1888 N N . GLU A 1 269 ? 4.081 -8.450 -8.505 1.00 67.56 269 GLU A N 1
ATOM 1889 C CA . GLU A 1 269 ? 4.621 -9.373 -9.501 1.00 67.56 269 GLU A CA 1
ATOM 1890 C C . GLU A 1 269 ? 5.304 -8.637 -10.673 1.00 67.56 269 GLU A C 1
ATOM 1892 O O . GLU A 1 269 ? 4.786 -7.663 -11.226 1.00 67.56 269 GLU A O 1
ATOM 1897 N N . GLY A 1 270 ? 6.502 -9.094 -11.053 1.00 62.69 270 GLY A N 1
ATOM 1898 C CA . GLY A 1 270 ? 7.304 -8.485 -12.121 1.00 62.69 270 GLY A CA 1
ATOM 1899 C C . GLY A 1 270 ? 8.063 -7.210 -11.724 1.00 62.69 270 GLY A C 1
ATOM 1900 O O . GLY A 1 270 ? 8.788 -6.658 -12.565 1.00 62.69 270 GLY A O 1
ATOM 1901 N N . ALA A 1 271 ? 7.940 -6.753 -10.472 1.00 65.25 271 ALA A N 1
ATOM 1902 C CA . ALA A 1 271 ? 8.809 -5.733 -9.901 1.00 65.25 271 ALA A CA 1
ATOM 1903 C C . ALA A 1 271 ? 10.145 -6.369 -9.479 1.00 65.25 271 ALA A C 1
ATOM 1905 O O . ALA A 1 271 ? 10.206 -7.207 -8.581 1.00 65.25 271 ALA A O 1
ATOM 1906 N N . GLU A 1 272 ? 11.237 -5.981 -10.138 1.00 69.12 272 GLU A N 1
ATOM 1907 C CA . GLU A 1 272 ? 12.583 -6.332 -9.676 1.00 69.12 272 GLU A CA 1
ATOM 1908 C C . GLU A 1 272 ? 12.914 -5.447 -8.474 1.00 69.12 272 GLU A C 1
ATOM 1910 O O . GLU A 1 272 ? 12.961 -4.225 -8.625 1.00 69.12 272 GLU A O 1
ATOM 1915 N N . VAL A 1 273 ? 13.119 -6.057 -7.302 1.00 76.00 273 VAL A N 1
ATOM 1916 C CA . VAL A 1 273 ? 13.564 -5.348 -6.097 1.00 76.00 273 VAL A CA 1
ATOM 1917 C C . VAL A 1 273 ? 15.092 -5.285 -6.108 1.00 76.00 273 VAL A C 1
ATOM 1919 O O . VAL A 1 273 ? 15.748 -6.328 -6.024 1.00 76.00 273 VAL A O 1
ATOM 1922 N N . PRO A 1 274 ? 15.698 -4.098 -6.227 1.00 75.56 274 PRO A N 1
ATOM 1923 C CA . PRO A 1 274 ? 17.142 -3.975 -6.240 1.00 75.56 274 PRO A CA 1
ATOM 1924 C C . PRO A 1 274 ? 17.713 -4.136 -4.828 1.00 75.56 274 PRO A C 1
ATOM 1926 O O . PRO A 1 274 ? 17.068 -3.820 -3.830 1.00 75.56 274 PRO A O 1
ATOM 1929 N N . ALA A 1 275 ? 18.965 -4.587 -4.737 1.00 74.38 275 ALA A N 1
ATOM 1930 C CA . ALA A 1 275 ? 19.631 -4.853 -3.459 1.00 74.38 275 ALA A CA 1
ATOM 1931 C C . ALA A 1 275 ? 19.746 -3.616 -2.543 1.00 74.38 275 ALA A C 1
ATOM 1933 O O . ALA A 1 275 ? 19.873 -3.762 -1.331 1.00 74.38 275 ALA A O 1
ATOM 1934 N N . ASN A 1 276 ? 19.699 -2.406 -3.108 1.00 75.25 276 ASN A N 1
ATOM 1935 C CA . ASN A 1 276 ? 19.743 -1.142 -2.372 1.00 75.25 276 ASN A CA 1
ATOM 1936 C C . ASN A 1 276 ? 18.356 -0.583 -2.013 1.00 75.25 276 ASN A C 1
ATOM 1938 O O . ASN A 1 276 ? 18.283 0.530 -1.498 1.00 75.25 276 ASN A O 1
ATOM 1942 N N . ALA A 1 277 ? 17.265 -1.291 -2.322 1.00 77.62 277 ALA A N 1
ATOM 1943 C CA . ALA A 1 277 ? 15.975 -0.953 -1.740 1.00 77.62 277 ALA A CA 1
ATOM 1944 C C . ALA A 1 277 ? 16.067 -1.111 -0.216 1.00 77.62 277 ALA A C 1
ATOM 1946 O O . ALA A 1 277 ? 16.820 -1.954 0.281 1.00 77.62 277 ALA A O 1
ATOM 1947 N N . SER A 1 278 ? 15.305 -0.309 0.519 1.00 80.94 278 SER A N 1
ATOM 1948 C CA . SER A 1 278 ? 15.311 -0.349 1.979 1.00 80.94 278 SER A CA 1
ATOM 1949 C C . SER A 1 278 ? 13.892 -0.388 2.525 1.00 80.94 278 SER A C 1
ATOM 1951 O O . SER A 1 278 ? 12.976 0.195 1.938 1.00 80.94 278 SER A O 1
ATOM 1953 N N . PHE A 1 279 ? 13.736 -1.050 3.669 1.00 81.12 279 PHE A N 1
ATOM 1954 C CA . PHE A 1 279 ? 12.499 -1.092 4.439 1.00 81.12 279 PHE A CA 1
ATOM 1955 C C . PHE A 1 279 ? 12.735 -0.498 5.833 1.00 81.12 279 PHE A C 1
ATOM 1957 O O . PHE A 1 279 ? 13.797 -0.733 6.424 1.00 81.12 279 PHE A O 1
ATOM 1964 N N . PRO A 1 280 ? 11.788 0.285 6.366 1.00 83.12 280 PRO A N 1
ATOM 1965 C CA . PRO A 1 280 ? 11.908 0.856 7.697 1.00 83.12 280 PRO A CA 1
ATOM 1966 C C . PRO A 1 280 ? 11.566 -0.188 8.759 1.00 83.12 280 PRO A C 1
ATOM 1968 O O . PRO A 1 280 ? 10.538 -0.863 8.696 1.00 83.12 280 PRO A O 1
ATOM 1971 N N . VAL A 1 281 ? 12.425 -0.296 9.773 1.00 86.56 281 VAL A N 1
ATOM 1972 C CA . VAL A 1 281 ? 12.227 -1.264 10.864 1.00 86.56 281 VAL A CA 1
ATOM 1973 C C . VAL A 1 281 ? 11.000 -0.907 11.698 1.00 86.56 281 VAL A C 1
ATOM 1975 O O . VAL A 1 281 ? 10.306 -1.801 12.171 1.00 86.56 281 VAL A O 1
ATOM 1978 N N . TYR A 1 282 ? 10.692 0.385 11.835 1.00 83.81 282 TYR A N 1
ATOM 1979 C CA . TYR A 1 282 ? 9.480 0.840 12.510 1.00 83.81 282 TYR A CA 1
ATOM 1980 C C . TYR A 1 282 ? 8.204 0.245 11.893 1.00 83.81 282 TYR A C 1
ATOM 1982 O O . TYR A 1 282 ? 7.419 -0.373 12.611 1.00 83.81 282 TYR A O 1
ATOM 1990 N N . ASP A 1 283 ? 8.022 0.345 10.571 1.00 84.44 283 ASP A N 1
ATOM 1991 C CA . ASP A 1 283 ? 6.804 -0.172 9.930 1.00 84.44 283 ASP A CA 1
ATOM 1992 C C . ASP A 1 283 ? 6.753 -1.704 9.964 1.00 84.44 283 ASP A C 1
ATOM 1994 O O . ASP A 1 283 ? 5.673 -2.275 10.109 1.00 84.44 283 ASP A O 1
ATOM 1998 N N . LEU A 1 284 ? 7.911 -2.377 9.905 1.00 87.94 284 LEU A N 1
ATOM 1999 C CA . LEU A 1 284 ? 7.995 -3.824 10.114 1.00 87.94 284 LEU A CA 1
ATOM 2000 C C . LEU A 1 284 ? 7.519 -4.215 11.518 1.00 87.94 284 LEU A C 1
ATOM 2002 O O . LEU A 1 284 ? 6.723 -5.143 11.653 1.00 87.94 284 LEU A O 1
ATOM 2006 N N . VAL A 1 285 ? 7.977 -3.508 12.553 1.00 86.25 285 VAL A N 1
ATOM 2007 C CA . VAL A 1 285 ? 7.577 -3.733 13.949 1.00 86.25 285 VAL A CA 1
ATOM 2008 C C . VAL A 1 285 ? 6.077 -3.514 14.126 1.00 86.25 285 VAL A C 1
ATOM 2010 O O . VAL A 1 285 ? 5.398 -4.375 14.683 1.00 86.25 285 VAL A O 1
ATOM 2013 N N . VAL A 1 286 ? 5.544 -2.403 13.612 1.00 83.94 286 VAL A N 1
ATOM 2014 C CA . VAL A 1 286 ? 4.113 -2.080 13.705 1.00 83.94 286 VAL A CA 1
ATOM 2015 C C . VAL A 1 286 ? 3.269 -3.119 12.966 1.00 83.94 286 VAL A C 1
ATOM 2017 O O . VAL A 1 286 ? 2.312 -3.648 13.531 1.00 83.94 286 VAL A O 1
ATOM 2020 N N . SER A 1 287 ? 3.635 -3.461 11.729 1.00 88.56 287 SER A N 1
ATOM 2021 C CA . SER A 1 287 ? 2.934 -4.472 10.932 1.00 88.56 287 SER A CA 1
ATOM 2022 C C . SER A 1 287 ? 2.970 -5.850 11.599 1.00 88.56 287 SER A C 1
ATOM 2024 O O . SER A 1 287 ? 1.939 -6.516 11.697 1.00 88.56 287 SER A O 1
ATOM 2026 N N . THR A 1 288 ? 4.122 -6.251 12.142 1.00 89.19 288 THR A N 1
ATOM 2027 C CA . THR A 1 288 ? 4.286 -7.509 12.887 1.00 89.19 288 THR A CA 1
ATOM 2028 C C . THR A 1 288 ? 3.405 -7.531 14.131 1.00 89.19 288 THR A C 1
ATOM 2030 O O . THR A 1 288 ? 2.656 -8.484 14.331 1.00 89.19 288 THR A O 1
ATOM 2033 N N . ALA A 1 289 ? 3.442 -6.474 14.947 1.00 86.06 289 ALA A N 1
ATOM 2034 C CA . ALA A 1 289 ? 2.643 -6.384 16.164 1.00 86.06 289 ALA A CA 1
ATOM 2035 C C . ALA A 1 289 ? 1.140 -6.462 15.863 1.00 86.06 289 ALA A C 1
ATOM 2037 O O . ALA A 1 289 ? 0.420 -7.193 16.539 1.00 86.06 289 ALA A O 1
ATOM 2038 N N . MET A 1 290 ? 0.669 -5.777 14.817 1.00 85.44 290 MET A N 1
ATOM 2039 C CA . MET A 1 290 ? -0.744 -5.789 14.425 1.00 85.44 290 MET A CA 1
ATOM 2040 C C . MET A 1 290 ? -1.185 -7.137 13.844 1.00 85.44 290 MET A C 1
ATOM 2042 O O . MET A 1 290 ? -2.269 -7.616 14.176 1.00 85.44 290 MET A O 1
ATOM 2046 N N . ASN A 1 291 ? -0.352 -7.786 13.026 1.00 88.06 291 ASN A N 1
ATOM 2047 C CA . ASN A 1 291 ? -0.628 -9.145 12.552 1.00 88.06 291 ASN A CA 1
ATOM 2048 C C . ASN A 1 291 ? -0.658 -10.147 13.719 1.00 88.06 291 ASN A C 1
ATOM 2050 O O . ASN A 1 291 ? -1.561 -10.976 13.801 1.00 88.06 291 ASN A O 1
ATOM 2054 N N . SER A 1 292 ? 0.273 -10.027 14.667 1.00 87.69 292 SER A N 1
ATOM 2055 C CA . SER A 1 292 ? 0.310 -10.872 15.864 1.00 87.69 292 SER A CA 1
ATOM 2056 C C . SER A 1 292 ? -0.916 -10.654 16.749 1.00 87.69 292 SER A C 1
ATOM 2058 O O . SER A 1 292 ? -1.550 -11.613 17.181 1.00 87.69 292 SER A O 1
ATOM 2060 N N . ALA A 1 293 ? -1.302 -9.395 16.975 1.00 83.12 293 ALA A N 1
ATOM 2061 C CA . ALA A 1 293 ? -2.514 -9.038 17.702 1.00 83.12 293 ALA A CA 1
ATOM 2062 C C . ALA A 1 293 ? -3.766 -9.599 17.010 1.00 83.12 293 ALA A C 1
ATOM 2064 O O . ALA A 1 293 ? -4.645 -10.133 17.676 1.00 83.12 293 ALA A O 1
ATOM 2065 N N . ARG A 1 294 ? -3.834 -9.581 15.676 1.00 84.81 294 ARG A N 1
ATOM 2066 C CA . ARG A 1 294 ? -4.933 -10.227 14.948 1.00 84.81 294 ARG A CA 1
ATOM 2067 C C . ARG A 1 294 ? -5.020 -11.725 15.253 1.00 84.81 294 ARG A C 1
ATOM 2069 O O . ARG A 1 294 ? -6.099 -12.195 15.600 1.00 84.81 294 ARG A O 1
ATOM 2076 N N . VAL A 1 295 ? -3.903 -12.451 15.207 1.00 85.81 295 VAL A N 1
ATOM 2077 C CA . VAL A 1 295 ? -3.867 -13.886 15.552 1.00 85.81 295 VAL A CA 1
ATOM 2078 C C . VAL A 1 295 ? -4.290 -14.120 17.005 1.00 85.81 295 VAL A C 1
ATOM 2080 O O . VAL A 1 295 ? -5.035 -15.051 17.298 1.00 85.81 295 VAL A O 1
ATOM 2083 N N . LEU A 1 296 ? -3.866 -13.261 17.936 1.00 80.69 296 LEU A N 1
ATOM 2084 C CA . LEU A 1 296 ? -4.296 -13.349 19.335 1.00 80.69 296 LEU A CA 1
ATOM 2085 C C . LEU A 1 296 ? -5.798 -13.093 19.505 1.00 80.69 296 LEU A C 1
ATOM 2087 O O . LEU A 1 296 ? -6.420 -13.711 20.370 1.00 80.69 296 LEU A O 1
ATOM 2091 N N . SER A 1 297 ? -6.378 -12.234 18.662 1.00 77.75 297 SER A N 1
ATOM 2092 C CA . SER A 1 297 ? -7.807 -11.918 18.699 1.00 77.75 297 SER A CA 1
ATOM 2093 C C . SER A 1 297 ? -8.713 -13.086 18.275 1.00 77.75 297 SER A C 1
ATOM 2095 O O . SER A 1 297 ? -9.878 -13.141 18.669 1.00 77.75 297 SER A O 1
ATOM 2097 N N . GLU A 1 298 ? -8.162 -14.097 17.587 1.00 76.50 298 GLU A N 1
ATOM 2098 C CA . GLU A 1 298 ? -8.873 -15.353 17.291 1.00 76.50 298 GLU A CA 1
ATOM 2099 C C . GLU A 1 298 ? -9.270 -16.113 18.568 1.00 76.50 298 GLU A C 1
ATOM 2101 O O . GLU A 1 298 ? -10.246 -16.866 18.583 1.00 76.50 298 GLU A O 1
ATOM 2106 N N . GLY A 1 299 ? -8.526 -15.910 19.662 1.00 67.00 299 GLY A N 1
ATOM 2107 C CA . GLY A 1 299 ? -8.814 -16.483 20.977 1.00 67.00 299 GLY A CA 1
ATOM 2108 C C . GLY A 1 299 ? -9.840 -15.700 21.808 1.00 67.00 299 GLY A C 1
ATOM 2109 O O . GLY A 1 299 ? -10.203 -16.165 22.892 1.00 67.00 299 GLY A O 1
ATOM 2110 N N . GLY A 1 300 ? -10.296 -14.538 21.330 1.00 73.00 300 GLY A N 1
ATOM 2111 C CA . GLY A 1 300 ? -11.166 -13.592 22.035 1.00 73.00 300 GLY A CA 1
ATOM 2112 C C . GLY A 1 300 ? -10.676 -12.145 21.900 1.00 73.00 300 GLY A C 1
ATOM 2113 O O . GLY A 1 300 ? -9.599 -11.899 21.376 1.00 73.00 300 GLY A O 1
ATOM 2114 N N . SER A 1 301 ? -11.453 -11.176 22.388 1.00 73.88 301 SER A N 1
ATOM 2115 C CA . SER A 1 301 ? -11.088 -9.751 22.315 1.00 73.88 301 SER A CA 1
ATOM 2116 C C . SER A 1 301 ? -9.695 -9.448 22.899 1.00 73.88 301 SER A C 1
ATOM 2118 O O . SER A 1 301 ? -9.334 -9.963 23.961 1.00 73.88 301 SER A O 1
ATOM 2120 N N . LEU A 1 302 ? -8.947 -8.548 22.246 1.00 72.88 302 LEU A N 1
ATOM 2121 C CA . LEU A 1 302 ? -7.634 -8.067 22.703 1.00 72.88 302 LEU A CA 1
ATOM 2122 C C . LEU A 1 302 ? -7.725 -7.219 23.970 1.00 72.88 302 LEU A C 1
ATOM 2124 O O . LEU A 1 302 ? -6.816 -7.223 24.800 1.00 72.88 302 LEU A O 1
ATOM 2128 N N . LEU A 1 303 ? -8.836 -6.503 24.115 1.00 72.50 303 LEU A N 1
ATOM 2129 C CA . LEU A 1 303 ? -9.159 -5.705 25.285 1.00 72.50 303 LEU A CA 1
ATOM 2130 C C . LEU A 1 303 ? -10.636 -5.900 25.604 1.00 72.50 303 LEU A C 1
ATOM 2132 O O . LEU A 1 303 ? -11.496 -5.551 24.802 1.00 72.50 303 LEU A O 1
ATOM 2136 N N . ALA A 1 304 ? -10.926 -6.459 26.775 1.00 73.69 304 ALA A N 1
ATOM 2137 C CA . ALA A 1 304 ? -12.287 -6.597 27.275 1.00 73.69 304 ALA A CA 1
ATOM 2138 C C . ALA A 1 304 ? -12.516 -5.574 28.391 1.00 73.69 304 ALA A C 1
ATOM 2140 O O . ALA A 1 304 ? -11.887 -5.659 29.450 1.00 73.69 304 ALA A O 1
ATOM 2141 N N . LEU A 1 305 ? -13.405 -4.611 28.153 1.00 73.31 305 LEU A N 1
ATOM 2142 C CA . LEU A 1 305 ? -13.822 -3.629 29.152 1.00 73.31 305 LEU A CA 1
ATOM 2143 C C . LEU A 1 305 ? -15.314 -3.798 29.433 1.00 73.31 305 LEU A C 1
ATOM 2145 O O . LEU A 1 305 ? -16.116 -3.742 28.511 1.00 73.31 305 LEU A O 1
ATOM 2149 N N . ASN A 1 306 ? -15.684 -3.951 30.702 1.00 81.75 306 ASN A N 1
ATOM 2150 C CA . ASN A 1 306 ? -17.078 -3.899 31.139 1.00 81.75 306 ASN A CA 1
ATOM 2151 C C . ASN A 1 306 ? -17.280 -2.593 31.912 1.00 81.75 306 ASN A C 1
ATOM 2153 O O . ASN A 1 306 ? -16.592 -2.340 32.904 1.00 81.75 306 ASN A O 1
ATOM 2157 N N . LEU A 1 307 ? -18.186 -1.745 31.432 1.00 78.69 307 LEU A N 1
ATOM 2158 C CA . LEU A 1 307 ? -18.534 -0.476 32.058 1.00 78.69 307 LEU A CA 1
ATOM 2159 C C . LEU A 1 307 ? -19.994 -0.520 32.489 1.00 78.69 307 LEU A C 1
ATOM 2161 O O . LEU A 1 307 ? -20.874 -0.751 31.670 1.00 78.69 307 LEU A O 1
ATOM 2165 N N . GLN A 1 308 ? -20.257 -0.234 33.762 1.00 82.94 308 GLN A N 1
ATOM 2166 C CA . GLN A 1 308 ? -21.613 -0.191 34.315 1.00 82.94 308 GLN A CA 1
ATOM 2167 C C . GLN A 1 308 ? -21.906 1.186 34.905 1.00 82.94 308 GLN A C 1
ATOM 2169 O O . GLN A 1 308 ? -21.019 1.823 35.483 1.00 82.94 308 GLN A O 1
ATOM 2174 N N . THR A 1 309 ? -23.156 1.644 34.822 1.00 80.75 309 THR A N 1
ATOM 2175 C CA . THR A 1 309 ? -23.606 2.906 35.442 1.00 80.75 309 THR A CA 1
ATOM 2176 C C . THR A 1 309 ? -23.275 3.003 36.926 1.00 80.75 309 THR A C 1
ATOM 2178 O O . THR A 1 309 ? -22.933 4.082 37.405 1.00 80.75 309 THR A O 1
ATOM 2181 N N . SER A 1 310 ? -23.292 1.898 37.673 1.00 80.19 310 SER A N 1
ATOM 2182 C CA . SER A 1 310 ? -22.923 1.893 39.095 1.00 80.19 310 SER A CA 1
ATOM 2183 C C . SER A 1 310 ? -21.453 2.226 39.364 1.00 80.19 310 SER A C 1
ATOM 2185 O O . SER A 1 310 ? -21.120 2.639 40.475 1.00 80.19 310 SER A O 1
ATOM 2187 N N . GLU A 1 311 ? -20.579 2.055 38.372 1.00 78.75 311 GLU A N 1
ATOM 2188 C CA . GLU A 1 311 ? -19.122 2.151 38.526 1.00 78.75 311 GLU A CA 1
ATOM 2189 C C . GLU A 1 311 ? -18.497 3.272 37.680 1.00 78.75 311 GLU A C 1
ATOM 2191 O O . GLU A 1 311 ? -17.405 3.743 37.995 1.00 78.75 311 GLU A O 1
ATOM 2196 N N . SER A 1 312 ? -19.201 3.749 36.648 1.00 74.12 312 SER A N 1
ATOM 2197 C CA . SER A 1 312 ? -18.717 4.759 35.707 1.00 74.12 312 SER A CA 1
ATOM 2198 C C . SER A 1 312 ? -19.487 6.072 35.823 1.00 74.12 312 SER A C 1
ATOM 2200 O O . SER A 1 312 ? -20.687 6.134 35.553 1.00 74.12 312 SER A O 1
ATOM 2202 N N . THR A 1 313 ? -18.782 7.157 36.155 1.00 76.12 313 THR A N 1
ATOM 2203 C CA . THR A 1 313 ? -19.355 8.514 36.152 1.00 76.12 313 THR A CA 1
ATOM 2204 C C . THR A 1 313 ? -19.756 8.965 34.747 1.00 76.12 313 THR A C 1
ATOM 2206 O O . THR A 1 313 ? -20.718 9.706 34.608 1.00 76.12 313 THR A O 1
ATOM 2209 N N . LEU A 1 314 ? -19.072 8.472 33.706 1.00 73.19 314 LEU A N 1
ATOM 2210 C CA . LEU A 1 314 ? -19.407 8.759 32.308 1.00 73.19 314 LEU A CA 1
ATOM 2211 C C . LEU A 1 314 ? -20.797 8.215 31.948 1.00 73.19 314 LEU A C 1
ATOM 2213 O O . LEU A 1 314 ? -21.622 8.935 31.392 1.00 73.19 314 LEU A O 1
ATOM 2217 N N . LEU A 1 315 ? -21.078 6.958 32.310 1.00 73.06 315 LEU A N 1
ATOM 2218 C CA . LEU A 1 315 ? -22.380 6.340 32.042 1.00 73.06 315 LEU A CA 1
ATOM 2219 C C . LEU A 1 315 ? -23.493 6.944 32.915 1.00 73.06 315 LEU A C 1
ATOM 2221 O O . LEU A 1 315 ? -24.644 7.007 32.485 1.00 73.06 315 LEU A O 1
ATOM 2225 N N . GLN A 1 316 ? -23.168 7.431 34.118 1.00 77.75 316 GLN A N 1
ATOM 2226 C CA . GLN A 1 316 ? -24.111 8.189 34.954 1.00 77.75 316 GLN A CA 1
ATOM 2227 C C . GLN A 1 316 ? -24.505 9.520 34.305 1.00 77.75 316 GLN A C 1
ATOM 2229 O O . GLN A 1 316 ? -25.684 9.868 34.285 1.00 77.75 316 GLN A O 1
ATOM 2234 N N . ASP A 1 317 ? -23.541 10.246 33.737 1.00 76.62 317 ASP A N 1
ATOM 2235 C CA . ASP A 1 317 ? -23.819 11.506 33.046 1.00 76.62 317 ASP A CA 1
ATOM 2236 C C . ASP A 1 317 ? -24.659 11.263 31.777 1.00 76.62 317 ASP A C 1
ATOM 2238 O O . ASP A 1 317 ? -25.640 11.972 31.546 1.00 76.62 317 ASP A O 1
ATOM 2242 N N . LEU A 1 318 ? -24.362 10.207 31.011 1.00 71.00 318 LEU A N 1
ATOM 2243 C CA . LEU A 1 318 ? -25.131 9.804 29.823 1.00 71.00 318 LEU A CA 1
ATOM 2244 C C . LEU A 1 318 ? -26.574 9.407 30.133 1.00 71.00 318 LEU A C 1
ATOM 2246 O O . LEU A 1 318 ? -27.503 9.947 29.533 1.00 71.00 318 LEU A O 1
ATOM 2250 N N . THR A 1 319 ? -26.779 8.517 31.108 1.00 72.56 319 THR A N 1
ATOM 2251 C CA . THR A 1 319 ? -28.133 8.134 31.550 1.00 72.56 319 THR A CA 1
ATOM 2252 C C . THR A 1 319 ? -28.928 9.343 32.044 1.00 72.56 319 THR A C 1
ATOM 2254 O O . THR A 1 319 ? -30.121 9.456 31.764 1.00 72.56 319 THR A O 1
ATOM 2257 N N . SER A 1 320 ? -28.267 10.309 32.693 1.00 74.44 320 SER A N 1
ATOM 2258 C CA . SER A 1 320 ? -28.903 11.562 33.116 1.00 74.44 320 SER A CA 1
ATOM 2259 C C . SER A 1 320 ? -29.253 12.515 31.963 1.00 74.44 320 SER A C 1
ATOM 2261 O O . SER A 1 320 ? -30.215 13.273 32.088 1.00 74.44 320 SER A O 1
ATOM 2263 N N . SER A 1 321 ? -28.502 12.475 30.856 1.00 73.44 321 SER A N 1
ATOM 2264 C CA . SER A 1 321 ? -28.730 13.299 29.662 1.00 73.44 321 SER A CA 1
ATOM 2265 C C . SER A 1 321 ? -29.904 12.785 28.832 1.00 73.44 321 SER A C 1
ATOM 2267 O O . SER A 1 321 ? -30.767 13.574 28.451 1.00 73.44 321 SER A O 1
ATOM 2269 N N . ILE A 1 322 ? -29.962 11.468 28.613 1.00 67.75 322 ILE A N 1
ATOM 2270 C CA . ILE A 1 322 ? -31.049 10.811 27.874 1.00 67.75 322 ILE A CA 1
ATOM 2271 C C . ILE A 1 322 ? -32.341 10.853 28.706 1.00 67.75 322 ILE A C 1
ATOM 2273 O O . ILE A 1 322 ? -33.432 10.997 28.167 1.00 67.75 322 ILE A O 1
ATOM 2277 N N . GLY A 1 323 ? -32.245 10.767 30.040 1.00 65.44 323 GLY A N 1
ATOM 2278 C CA . GLY A 1 323 ? -33.368 10.921 30.979 1.00 65.44 323 GLY A CA 1
ATOM 2279 C C . GLY A 1 323 ? -34.409 9.793 30.946 1.00 65.44 323 GLY A C 1
ATOM 2280 O O . GLY A 1 323 ? -35.184 9.636 31.890 1.00 65.44 323 GLY A O 1
ATOM 2281 N N . GLU A 1 324 ? -34.404 8.992 29.884 1.00 67.25 324 GLU A N 1
ATOM 2282 C CA . GLU A 1 324 ? -35.319 7.886 29.620 1.00 67.25 324 GLU A CA 1
ATOM 2283 C C . GLU A 1 324 ? -34.734 6.523 30.010 1.00 67.25 324 GLU A C 1
ATOM 2285 O O . GLU A 1 324 ? -35.478 5.542 30.039 1.00 67.25 324 GLU A O 1
ATOM 2290 N N . LEU A 1 325 ? -33.449 6.472 30.380 1.00 71.56 325 LEU A N 1
ATOM 2291 C CA . LEU A 1 325 ? -32.723 5.274 30.812 1.00 71.56 325 LEU A CA 1
ATOM 2292 C C . LEU A 1 325 ? -32.549 5.237 32.340 1.00 71.56 325 LEU A C 1
ATOM 2294 O O . LEU A 1 325 ? -32.295 6.265 32.969 1.00 71.56 325 LEU A O 1
ATOM 2298 N N . ALA A 1 326 ? -32.680 4.054 32.942 1.00 74.31 326 ALA A N 1
ATOM 2299 C CA . ALA A 1 326 ? -32.397 3.802 34.360 1.00 74.31 326 ALA A CA 1
ATOM 2300 C C . ALA A 1 326 ? -30.954 3.333 34.579 1.00 74.31 326 ALA A C 1
ATOM 2302 O O . ALA A 1 326 ? -30.267 3.801 35.490 1.00 74.31 326 ALA A O 1
ATOM 2303 N N . ASP A 1 327 ? -30.508 2.407 33.741 1.00 80.50 327 ASP A N 1
ATOM 2304 C CA . ASP A 1 327 ? -29.207 1.766 33.800 1.00 80.50 327 ASP A CA 1
ATOM 2305 C C . ASP A 1 327 ? -28.657 1.521 32.395 1.00 80.50 327 ASP A C 1
ATOM 2307 O O . ASP A 1 327 ? -29.383 1.468 31.404 1.00 80.50 327 ASP A O 1
ATOM 2311 N N . LEU A 1 328 ? -27.332 1.454 32.317 1.00 79.19 328 LEU A N 1
ATOM 2312 C CA . LEU A 1 328 ? -26.593 1.275 31.080 1.00 79.19 328 LEU A CA 1
ATOM 2313 C C . LEU A 1 328 ? -25.342 0.461 31.408 1.00 79.19 328 LEU A C 1
ATOM 2315 O O . LEU A 1 328 ? -24.550 0.835 32.280 1.00 79.19 328 LEU A O 1
ATOM 2319 N N . SER A 1 329 ? -25.183 -0.661 30.723 1.00 84.38 329 SER A N 1
ATOM 2320 C CA . SER A 1 329 ? -23.978 -1.480 30.735 1.00 84.38 329 SER A CA 1
ATOM 2321 C C . SER A 1 329 ? -23.419 -1.526 29.324 1.00 84.38 329 SER A C 1
ATOM 2323 O O . SER A 1 329 ? -24.170 -1.691 28.367 1.00 84.38 329 SER A O 1
ATOM 2325 N N . VAL A 1 330 ? -22.108 -1.367 29.192 1.00 80.75 330 VAL A N 1
ATOM 2326 C CA . VAL A 1 330 ? -21.411 -1.431 27.909 1.00 80.75 330 VAL A CA 1
ATOM 2327 C C . VAL A 1 330 ? -20.264 -2.420 28.039 1.00 80.75 330 VAL A C 1
ATOM 2329 O O . VAL A 1 330 ? -19.340 -2.206 28.828 1.00 80.75 330 VAL A O 1
ATOM 2332 N N . ASP A 1 331 ? -20.343 -3.493 27.265 1.00 85.62 331 ASP A N 1
ATOM 2333 C CA . ASP A 1 331 ? -19.271 -4.459 27.070 1.00 85.62 331 ASP A CA 1
ATOM 2334 C C . ASP A 1 331 ? -18.511 -4.112 25.794 1.00 85.62 331 ASP A C 1
ATOM 2336 O O . ASP A 1 331 ? -19.094 -4.002 24.719 1.00 85.62 331 ASP A O 1
ATOM 2340 N N . LEU A 1 332 ? -17.205 -3.907 25.927 1.00 81.50 332 LEU A N 1
ATOM 2341 C CA . LEU A 1 332 ? -16.327 -3.463 24.854 1.00 81.50 332 LEU A CA 1
ATOM 2342 C C . LEU A 1 332 ? -15.316 -4.552 24.526 1.00 81.50 332 LEU A C 1
ATOM 2344 O O . LEU A 1 332 ? -14.604 -5.030 25.415 1.00 81.50 332 LEU A O 1
ATOM 2348 N N . GLY A 1 333 ? -15.233 -4.891 23.245 1.00 84.06 333 GLY A N 1
ATOM 2349 C CA . GLY A 1 333 ? -14.248 -5.791 22.674 1.00 84.06 333 GLY A CA 1
ATOM 2350 C C . GLY A 1 333 ? -13.452 -5.106 21.568 1.00 84.06 333 GLY A C 1
ATOM 2351 O O . GLY A 1 333 ? -14.028 -4.486 20.684 1.00 84.06 333 GLY A O 1
ATOM 2352 N N . LEU A 1 334 ? -12.127 -5.214 21.595 1.00 81.94 334 LEU A N 1
ATOM 2353 C CA . LEU A 1 334 ? -11.250 -4.670 20.566 1.00 81.94 334 LEU A CA 1
ATOM 2354 C C . LEU A 1 334 ? -10.636 -5.786 19.719 1.00 81.94 334 LEU A C 1
ATOM 2356 O O . LEU A 1 334 ? -10.060 -6.742 20.243 1.00 81.94 334 LEU A O 1
ATOM 2360 N N . PHE A 1 335 ? -10.681 -5.592 18.407 1.00 83.31 335 PHE A N 1
ATOM 2361 C CA . PHE A 1 335 ? -10.169 -6.509 17.402 1.00 83.31 335 PHE A CA 1
ATOM 2362 C C . PHE A 1 335 ? -9.335 -5.756 16.363 1.00 83.31 335 PHE A C 1
ATOM 2364 O O . PHE A 1 335 ? -9.619 -4.605 16.023 1.00 83.31 335 PHE A O 1
ATOM 2371 N N . VAL A 1 336 ? -8.315 -6.421 15.819 1.00 82.50 336 VAL A N 1
ATOM 2372 C CA . VAL A 1 336 ? -7.585 -5.920 14.647 1.00 82.50 336 VAL A CA 1
ATOM 2373 C C . VAL A 1 336 ? -8.268 -6.468 13.401 1.00 82.50 336 VAL A C 1
ATOM 2375 O O . VAL A 1 336 ? -8.274 -7.676 13.169 1.00 82.50 336 VAL A O 1
ATOM 2378 N N . ALA A 1 337 ? -8.853 -5.576 12.608 1.00 78.56 337 ALA A N 1
ATOM 2379 C CA . ALA A 1 337 ? -9.579 -5.931 11.399 1.00 78.56 337 ALA A CA 1
ATOM 2380 C C . ALA A 1 337 ? -8.621 -6.252 10.257 1.00 78.56 337 ALA A C 1
ATOM 2382 O O . ALA A 1 337 ? -8.637 -7.355 9.701 1.00 78.56 337 ALA A O 1
ATOM 2383 N N . GLU A 1 338 ? -7.780 -5.275 9.926 1.00 81.69 338 GLU A N 1
ATOM 2384 C CA . GLU A 1 338 ? -6.815 -5.400 8.851 1.00 81.69 338 GLU A CA 1
ATOM 2385 C C . GLU A 1 338 ? -5.479 -4.764 9.253 1.00 81.69 338 GLU A C 1
ATOM 2387 O O . GLU A 1 338 ? -5.418 -3.563 9.515 1.00 81.69 338 GLU A O 1
ATOM 2392 N N . PRO A 1 339 ? -4.399 -5.557 9.357 1.00 85.06 339 PRO A N 1
ATOM 2393 C CA . PRO A 1 339 ? -3.084 -5.037 9.691 1.00 85.06 339 PRO A CA 1
ATOM 2394 C C . PRO A 1 339 ? -2.453 -4.331 8.476 1.00 85.06 339 PRO A C 1
ATOM 2396 O O . PRO A 1 339 ? -2.730 -4.697 7.327 1.00 85.06 339 PRO A O 1
ATOM 2399 N N . PRO A 1 340 ? -1.589 -3.325 8.707 1.00 86.06 340 PRO A N 1
ATOM 2400 C CA . PRO A 1 340 ? -0.924 -2.601 7.633 1.00 86.06 340 PRO A CA 1
ATOM 2401 C C . PRO A 1 340 ? 0.155 -3.480 6.994 1.00 86.06 340 PRO A C 1
ATOM 2403 O O . PRO A 1 340 ? 0.784 -4.292 7.676 1.00 86.06 340 PRO A O 1
ATOM 2406 N N . LYS A 1 341 ? 0.413 -3.283 5.698 1.00 89.75 341 LYS A N 1
ATOM 2407 C CA . LYS A 1 341 ? 1.486 -3.965 4.958 1.00 89.75 341 LYS A CA 1
ATOM 2408 C C . LYS A 1 341 ? 2.378 -2.956 4.251 1.00 89.75 341 LYS A C 1
ATOM 2410 O O . LYS A 1 341 ? 1.893 -1.954 3.727 1.00 89.75 341 LYS A O 1
ATOM 2415 N N . MET A 1 342 ? 3.672 -3.249 4.197 1.00 88.62 342 MET A N 1
ATOM 2416 C CA . MET A 1 342 ? 4.601 -2.543 3.318 1.00 88.62 342 MET A CA 1
ATOM 2417 C C . MET A 1 342 ? 4.454 -3.089 1.903 1.00 88.62 342 MET A C 1
ATOM 2419 O O . MET A 1 342 ? 4.414 -4.303 1.704 1.00 88.62 342 MET A O 1
ATOM 2423 N N . VAL A 1 343 ? 4.389 -2.204 0.916 1.00 91.06 343 VAL A N 1
ATOM 2424 C CA . VAL A 1 343 ? 4.182 -2.589 -0.481 1.00 91.06 343 VAL A CA 1
ATOM 2425 C C . VAL A 1 343 ? 5.304 -2.031 -1.337 1.00 91.06 343 VAL A C 1
ATOM 2427 O O . VAL A 1 343 ? 5.662 -0.861 -1.218 1.00 91.06 343 VAL A O 1
ATOM 2430 N N . TYR A 1 344 ? 5.854 -2.872 -2.208 1.00 88.94 344 TYR A N 1
ATOM 2431 C CA . TYR A 1 344 ? 6.830 -2.477 -3.214 1.00 88.94 344 TYR A CA 1
ATOM 2432 C C . TYR A 1 344 ? 6.288 -2.742 -4.615 1.00 88.94 344 TYR A C 1
ATOM 2434 O O . TYR A 1 344 ? 5.976 -3.886 -4.960 1.00 88.94 344 TYR A O 1
ATOM 2442 N N . GLY A 1 345 ? 6.218 -1.704 -5.447 1.00 90.19 345 GLY A N 1
ATOM 2443 C CA . GLY A 1 345 ? 5.799 -1.875 -6.834 1.00 90.19 345 GLY A CA 1
ATOM 2444 C C . GLY A 1 345 ? 5.714 -0.587 -7.658 1.00 90.19 345 GLY A C 1
ATOM 2445 O O . GLY A 1 345 ? 5.960 0.507 -7.139 1.00 90.19 345 GLY A O 1
ATOM 2446 N N . PRO A 1 346 ? 5.381 -0.716 -8.958 1.00 91.12 346 PRO A N 1
ATOM 2447 C CA . PRO A 1 346 ? 5.261 0.396 -9.898 1.00 91.12 346 PRO A CA 1
ATOM 2448 C C . PRO A 1 346 ? 3.886 1.077 -9.859 1.00 91.12 346 PRO A C 1
ATOM 2450 O O . PRO A 1 346 ? 2.878 0.478 -9.475 1.00 91.12 346 PRO A O 1
ATOM 2453 N N . ALA A 1 347 ? 3.817 2.301 -10.383 1.00 91.81 347 ALA A N 1
ATOM 2454 C CA . ALA A 1 347 ? 2.562 3.015 -10.626 1.00 91.81 347 ALA A CA 1
ATOM 2455 C C . ALA A 1 347 ? 1.954 2.656 -11.992 1.00 91.81 347 ALA A C 1
ATOM 2457 O O . ALA A 1 347 ? 2.109 3.406 -12.953 1.00 91.81 347 ALA A O 1
ATOM 2458 N N . ARG A 1 348 ? 1.282 1.503 -12.112 1.00 91.50 348 ARG A N 1
ATOM 2459 C CA . ARG A 1 348 ? 0.520 1.118 -13.322 1.00 91.50 348 ARG A CA 1
ATOM 2460 C C . ARG A 1 348 ? -0.636 0.170 -13.005 1.00 91.50 348 ARG A C 1
ATOM 2462 O O . ARG A 1 348 ? -0.670 -0.449 -11.944 1.00 91.50 348 ARG A O 1
ATOM 2469 N N . GLN A 1 349 ? -1.556 0.024 -13.951 1.00 91.88 349 GLN A N 1
ATOM 2470 C CA . GLN A 1 349 ? -2.696 -0.886 -13.873 1.00 91.88 349 GLN A CA 1
ATOM 2471 C C . GLN A 1 349 ? -2.408 -2.256 -14.498 1.00 91.88 349 GLN A C 1
ATOM 2473 O O . GLN A 1 349 ? -1.602 -2.400 -15.425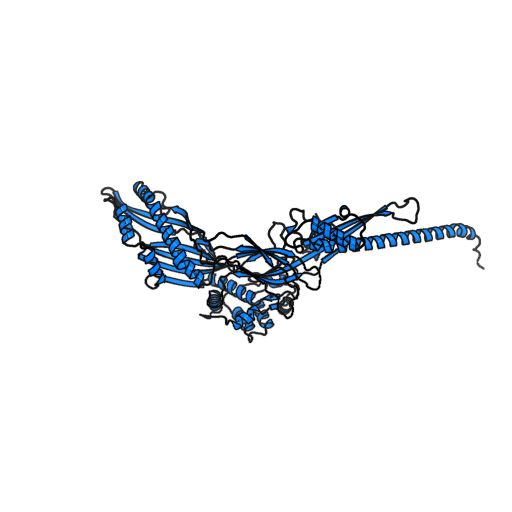 1.00 91.88 349 GLN A O 1
ATOM 2478 N N . ASN A 1 350 ? -3.123 -3.266 -14.010 1.00 88.75 350 ASN A N 1
ATOM 2479 C CA . ASN A 1 350 ? -3.163 -4.608 -14.580 1.00 88.75 350 ASN A CA 1
ATOM 2480 C C . ASN A 1 350 ? -4.130 -4.687 -15.786 1.00 88.75 350 ASN A C 1
ATOM 2482 O O . ASN A 1 350 ? -4.682 -3.692 -16.257 1.00 88.75 350 ASN A O 1
ATOM 2486 N N . ALA A 1 351 ? -4.354 -5.894 -16.316 1.00 86.06 351 ALA A N 1
ATOM 2487 C CA . ALA A 1 351 ? -5.289 -6.101 -17.424 1.00 86.06 351 ALA A CA 1
ATOM 2488 C C . ALA A 1 351 ? -6.775 -5.902 -17.062 1.00 86.06 351 ALA A C 1
ATOM 2490 O O . ALA A 1 351 ? -7.569 -5.654 -17.970 1.00 86.06 351 ALA A O 1
ATOM 2491 N N . ALA A 1 352 ? -7.137 -6.006 -15.779 1.00 88.06 352 ALA A N 1
ATOM 2492 C CA . ALA A 1 352 ? -8.489 -5.793 -15.262 1.00 88.06 352 ALA A CA 1
ATOM 2493 C C . ALA A 1 352 ? -8.819 -4.306 -15.024 1.00 88.06 352 ALA A C 1
ATOM 2495 O O . ALA A 1 352 ? -9.994 -3.955 -14.954 1.00 88.06 352 ALA A O 1
ATOM 2496 N N . GLY A 1 353 ? -7.805 -3.433 -14.994 1.00 88.00 353 GLY A N 1
ATOM 2497 C CA . GLY A 1 353 ? -7.953 -1.999 -14.730 1.00 88.00 353 GLY A CA 1
ATOM 2498 C C . GLY A 1 353 ? -7.670 -1.605 -13.280 1.00 88.00 353 GLY A C 1
ATOM 2499 O O . GLY A 1 353 ? -7.785 -0.428 -12.951 1.00 88.00 353 GLY A O 1
ATOM 2500 N N . ASP A 1 354 ? -7.259 -2.549 -12.434 1.00 92.00 354 ASP A N 1
ATOM 2501 C CA . ASP A 1 354 ? -6.870 -2.262 -11.056 1.00 92.00 354 ASP A CA 1
ATOM 2502 C C . ASP A 1 354 ? -5.416 -1.796 -11.006 1.00 92.00 354 ASP A C 1
ATOM 2504 O O . ASP A 1 354 ? -4.556 -2.326 -11.720 1.00 92.00 354 ASP A O 1
ATOM 2508 N N . TRP A 1 355 ? -5.125 -0.826 -10.141 1.00 92.50 355 TRP A N 1
ATOM 2509 C CA . TRP A 1 355 ? -3.750 -0.445 -9.825 1.00 92.50 355 TRP A CA 1
ATOM 2510 C C . TRP A 1 355 ? -3.007 -1.633 -9.223 1.00 92.50 355 TRP A C 1
ATOM 2512 O O . TRP A 1 355 ? -3.548 -2.320 -8.360 1.00 92.50 355 TRP A O 1
ATOM 2522 N N . LEU A 1 356 ? -1.781 -1.879 -9.686 1.00 91.25 356 LEU A N 1
ATOM 2523 C CA . LEU A 1 356 ? -0.964 -2.989 -9.198 1.00 91.25 356 LEU A CA 1
ATOM 2524 C C . LEU A 1 356 ? -0.488 -2.767 -7.763 1.00 91.25 356 LEU A C 1
ATOM 2526 O O . LEU A 1 356 ? -0.513 -3.683 -6.948 1.00 91.25 356 LEU A O 1
ATOM 2530 N N . THR A 1 357 ? -0.052 -1.546 -7.468 1.00 92.94 357 THR A N 1
ATOM 2531 C CA . THR A 1 357 ? 0.502 -1.177 -6.167 1.00 92.94 357 THR A CA 1
ATOM 2532 C C . THR A 1 357 ? -0.595 -0.520 -5.342 1.00 92.94 357 THR A C 1
ATOM 2534 O O . THR A 1 357 ? -0.843 0.682 -5.457 1.00 92.94 357 THR A O 1
ATOM 2537 N N . GLN A 1 358 ? -1.273 -1.337 -4.542 1.00 92.88 358 GLN A N 1
ATOM 2538 C CA . GLN A 1 358 ? -2.291 -0.911 -3.585 1.00 92.88 358 GLN A CA 1
ATOM 2539 C C . GLN A 1 358 ? -1.770 -1.133 -2.177 1.00 92.88 358 GLN A C 1
ATOM 2541 O O . GLN A 1 358 ? -1.110 -2.134 -1.917 1.00 92.88 358 GLN A O 1
ATOM 2546 N N . PHE A 1 359 ? -2.083 -0.218 -1.275 1.00 90.06 359 PHE A N 1
ATOM 2547 C CA . PHE A 1 359 ? -1.686 -0.277 0.124 1.00 90.06 359 PHE A CA 1
ATOM 2548 C C . PHE A 1 359 ? -2.850 0.171 1.002 1.00 90.06 359 PHE A C 1
ATOM 2550 O O . PHE A 1 359 ? -3.819 0.769 0.528 1.00 90.06 359 PHE A O 1
ATOM 2557 N N . GLN A 1 360 ? -2.764 -0.121 2.291 1.00 87.06 360 GLN A N 1
ATOM 2558 C CA . GLN A 1 360 ? -3.804 0.224 3.249 1.00 87.06 360 GLN A CA 1
ATOM 2559 C C . GLN A 1 360 ? -3.206 0.476 4.626 1.00 87.06 360 GLN A C 1
ATOM 2561 O O . GLN A 1 360 ? -2.180 -0.116 4.976 1.00 87.06 360 GLN A O 1
ATOM 2566 N N . SER A 1 361 ? -3.836 1.369 5.382 1.00 84.94 361 SER A N 1
ATOM 2567 C CA . SER A 1 361 ? -3.510 1.582 6.785 1.00 84.94 361 SER A CA 1
ATOM 2568 C C . SER A 1 361 ? -4.118 0.491 7.660 1.00 84.94 361 SER A C 1
ATOM 2570 O O . SER A 1 361 ? -4.968 -0.288 7.226 1.00 84.94 361 SER A O 1
ATOM 2572 N N . ALA A 1 362 ? -3.658 0.442 8.909 1.00 78.25 362 ALA A N 1
ATOM 2573 C CA . ALA A 1 362 ? -4.257 -0.414 9.914 1.00 78.25 362 ALA A CA 1
ATOM 2574 C C . ALA A 1 362 ? -5.713 -0.019 10.168 1.00 78.25 362 ALA A C 1
ATOM 2576 O O . ALA A 1 362 ? -6.024 1.165 10.289 1.00 78.25 362 ALA A O 1
ATOM 2577 N N . ASP A 1 363 ? -6.564 -1.020 10.325 1.00 79.81 363 ASP A N 1
ATOM 2578 C CA . ASP A 1 363 ? -7.966 -0.853 10.667 1.00 79.81 363 ASP A CA 1
ATOM 2579 C C . ASP A 1 363 ? -8.293 -1.654 11.928 1.00 79.81 363 ASP A C 1
ATOM 2581 O O . ASP A 1 363 ? -7.863 -2.805 12.090 1.00 79.81 363 ASP A O 1
ATOM 2585 N N . ILE A 1 364 ? -9.047 -1.035 12.832 1.00 80.38 364 ILE A N 1
ATOM 2586 C CA . ILE A 1 364 ? -9.498 -1.658 14.072 1.00 80.38 364 ILE A CA 1
ATOM 2587 C C . ILE A 1 364 ? -11.014 -1.806 14.065 1.00 80.38 364 ILE A C 1
ATOM 2589 O O . ILE A 1 364 ? -11.745 -0.996 13.497 1.00 80.38 364 ILE A O 1
ATOM 2593 N N . ARG A 1 365 ? -11.489 -2.845 14.747 1.00 85.44 365 ARG A N 1
ATOM 2594 C CA . ARG A 1 365 ? -12.908 -3.040 15.019 1.00 85.44 365 ARG A CA 1
ATOM 2595 C C . ARG A 1 365 ? -13.138 -3.041 16.515 1.00 85.44 365 ARG A C 1
ATOM 2597 O O . ARG A 1 365 ? -12.503 -3.790 17.253 1.00 85.44 365 ARG A O 1
ATOM 2604 N N . LEU A 1 366 ? -14.050 -2.187 16.942 1.00 83.81 366 LEU A N 1
ATOM 2605 C CA . LEU A 1 366 ? -14.559 -2.141 18.296 1.00 83.81 366 LEU A CA 1
ATOM 2606 C C . LEU A 1 366 ? -15.964 -2.742 18.288 1.00 83.81 366 LEU A C 1
ATOM 2608 O O . LEU A 1 366 ? -16.878 -2.207 17.669 1.00 83.81 366 LEU A O 1
ATOM 2612 N N . GLU A 1 367 ? -16.122 -3.857 18.978 1.00 88.06 367 GLU A N 1
ATOM 2613 C CA . GLU A 1 367 ? -17.420 -4.394 19.355 1.00 88.06 367 GLU A CA 1
ATOM 2614 C C . GLU A 1 367 ? -17.883 -3.690 20.632 1.00 88.06 367 GLU A C 1
ATOM 2616 O O . GLU A 1 367 ? -17.141 -3.613 21.611 1.00 88.06 367 GLU A O 1
ATOM 2621 N N . ALA A 1 368 ? -19.100 -3.162 20.621 1.00 85.69 368 ALA A N 1
ATOM 2622 C CA . ALA A 1 368 ? -19.748 -2.553 21.767 1.00 85.69 368 ALA A CA 1
ATOM 2623 C C . ALA A 1 368 ? -21.137 -3.172 21.936 1.00 85.69 368 ALA A C 1
ATOM 2625 O O . ALA A 1 368 ? -22.058 -2.863 21.183 1.00 85.69 368 ALA A O 1
ATOM 2626 N N . VAL A 1 369 ? -21.292 -4.040 22.932 1.00 88.12 369 VAL A N 1
ATOM 2627 C CA . VAL A 1 369 ? -22.591 -4.604 23.308 1.00 88.12 369 VAL A CA 1
ATOM 2628 C C . VAL A 1 369 ? -23.169 -3.746 24.420 1.00 88.12 369 VAL A C 1
ATOM 2630 O O . VAL A 1 369 ? -22.656 -3.706 25.540 1.00 88.12 369 VAL A O 1
ATOM 2633 N N . ILE A 1 370 ? -24.224 -3.012 24.091 1.00 83.44 370 ILE A N 1
ATOM 2634 C CA . ILE A 1 370 ? -24.866 -2.076 25.006 1.00 83.44 370 ILE A CA 1
ATOM 2635 C C . ILE A 1 370 ? -26.133 -2.731 25.540 1.00 83.44 370 ILE A C 1
ATOM 2637 O O . ILE A 1 370 ? -27.026 -3.068 24.774 1.00 83.44 370 ILE A O 1
ATOM 2641 N N . SER A 1 371 ? -26.223 -2.881 26.855 1.00 85.25 371 SER A N 1
ATOM 2642 C CA . SER A 1 371 ? -27.452 -3.257 27.552 1.00 85.25 371 SER A CA 1
ATOM 2643 C C . SER A 1 371 ? -28.018 -2.021 28.234 1.00 85.25 371 SER A C 1
ATOM 2645 O O . SER A 1 371 ? -27.389 -1.467 29.140 1.00 85.25 371 SER A O 1
ATOM 2647 N N . ALA A 1 372 ? -29.174 -1.559 27.774 1.00 78.94 372 ALA A N 1
ATOM 2648 C CA . ALA A 1 372 ? -29.830 -0.364 28.280 1.00 78.94 372 ALA A CA 1
ATOM 2649 C C . ALA A 1 372 ? -31.151 -0.726 28.957 1.00 78.94 372 ALA A C 1
ATOM 2651 O O . ALA A 1 372 ? -32.004 -1.383 28.355 1.00 78.94 372 ALA A O 1
ATOM 2652 N N . GLY A 1 373 ? -31.326 -0.252 30.191 1.00 78.00 373 GLY A N 1
ATOM 2653 C CA . GLY A 1 373 ? -32.568 -0.393 30.931 1.00 78.00 373 GLY A CA 1
ATOM 2654 C C . GLY A 1 373 ? -33.417 0.872 30.919 1.00 78.00 373 GLY A C 1
ATOM 2655 O O . GLY A 1 373 ? -32.910 1.992 31.031 1.00 78.00 373 GLY A O 1
ATOM 2656 N N . LEU A 1 374 ? -34.732 0.713 30.772 1.00 72.56 374 LEU A N 1
ATOM 2657 C CA . LEU A 1 374 ? -35.669 1.837 30.677 1.00 72.56 374 LEU A CA 1
ATOM 2658 C C . LEU A 1 374 ? -36.004 2.447 32.045 1.00 72.56 374 LEU A C 1
ATOM 2660 O O . LEU A 1 374 ? -36.202 1.750 33.036 1.00 72.56 374 LEU A O 1
ATOM 2664 N N . SER A 1 375 ? -36.152 3.773 32.094 1.00 73.50 375 SER A N 1
ATOM 2665 C CA . SER A 1 375 ? -36.571 4.473 33.310 1.00 73.50 375 SER A CA 1
ATOM 2666 C C . SER A 1 375 ? -38.014 4.139 33.693 1.00 73.50 375 SER A C 1
ATOM 2668 O O . SER A 1 375 ? -38.907 4.077 32.841 1.00 73.50 375 SER A O 1
ATOM 2670 N N . GLU A 1 376 ? -38.287 4.054 35.001 1.00 69.56 376 GLU A N 1
ATOM 2671 C CA . GLU A 1 376 ? -39.649 3.863 35.525 1.00 69.56 376 GLU A CA 1
ATOM 2672 C C . GLU A 1 376 ? -40.638 4.909 34.974 1.00 69.56 376 GLU A C 1
ATOM 2674 O O . GLU A 1 376 ? -41.831 4.640 34.837 1.00 69.56 376 GLU A O 1
ATOM 2679 N N . SER A 1 377 ? -40.174 6.121 34.647 1.00 66.12 377 SER A N 1
ATOM 2680 C CA . SER A 1 377 ? -41.026 7.187 34.110 1.00 66.12 377 SER A CA 1
ATOM 2681 C C . SER A 1 377 ? -41.480 6.915 32.668 1.00 66.12 377 SER A C 1
ATOM 2683 O O . SER A 1 377 ? -42.663 7.088 32.356 1.00 66.12 377 SER A O 1
ATOM 2685 N N . THR A 1 378 ? -40.578 6.406 31.827 1.00 65.31 378 THR A N 1
ATOM 2686 C CA . THR A 1 378 ? -40.836 6.012 30.435 1.00 65.31 378 THR A CA 1
ATOM 2687 C C . THR A 1 378 ? -41.725 4.774 30.386 1.00 65.31 378 THR A C 1
ATOM 2689 O O . THR A 1 378 ? -42.743 4.767 29.692 1.00 65.31 378 THR A O 1
ATOM 2692 N N . VAL A 1 379 ? -41.411 3.774 31.216 1.00 65.25 379 VAL A N 1
ATOM 2693 C CA . VAL A 1 379 ? -42.202 2.549 31.413 1.00 65.25 379 VAL A CA 1
ATOM 2694 C C . VAL A 1 379 ? -43.642 2.903 31.802 1.00 65.25 379 VAL A C 1
ATOM 2696 O O . VAL A 1 379 ? -44.599 2.457 31.169 1.00 65.25 379 VAL A O 1
ATOM 2699 N N . ASN A 1 380 ? -43.824 3.798 32.778 1.00 65.44 380 ASN A N 1
ATOM 2700 C CA . ASN A 1 380 ? -45.152 4.245 33.200 1.00 65.44 380 ASN A CA 1
ATOM 2701 C C . ASN A 1 380 ? -45.895 5.045 32.114 1.00 65.44 380 ASN A C 1
ATOM 2703 O O . ASN A 1 380 ? -47.114 4.910 31.986 1.00 65.44 380 ASN A O 1
ATOM 2707 N N . SER A 1 381 ? -45.191 5.853 31.317 1.00 65.94 381 SER A N 1
ATOM 2708 C CA . SER A 1 381 ? -45.770 6.576 30.176 1.00 65.94 381 SER A CA 1
ATOM 2709 C C . SER A 1 381 ? -46.281 5.608 29.102 1.00 65.94 381 SER A C 1
ATOM 2711 O O . SER A 1 381 ? -47.456 5.669 28.723 1.00 65.94 381 SER A O 1
ATOM 2713 N N . LEU A 1 382 ? -45.456 4.643 28.687 1.00 63.12 382 LEU A N 1
ATOM 2714 C CA . LEU A 1 382 ? -45.806 3.607 27.711 1.00 63.12 382 LEU A CA 1
ATOM 2715 C C . LEU A 1 382 ? -46.999 2.767 28.186 1.00 63.12 382 LEU A C 1
ATOM 2717 O O . LEU A 1 382 ? -47.995 2.650 27.467 1.00 63.12 382 LEU A O 1
ATOM 2721 N N . ILE A 1 383 ? -46.972 2.281 29.433 1.00 64.31 383 ILE A N 1
ATOM 2722 C CA . ILE A 1 383 ? -48.094 1.536 30.031 1.00 64.31 383 ILE A CA 1
ATOM 2723 C C . ILE A 1 383 ? -49.361 2.398 30.068 1.00 64.31 383 ILE A C 1
ATOM 2725 O O . ILE A 1 383 ? -50.442 1.922 29.722 1.00 64.31 383 ILE A O 1
ATOM 2729 N N . SER A 1 384 ? -49.264 3.677 30.448 1.00 63.88 384 SER A N 1
ATOM 2730 C CA . SER A 1 384 ? -50.434 4.563 30.527 1.00 63.88 384 SER A CA 1
ATOM 2731 C C . SER A 1 384 ? -51.075 4.833 29.161 1.00 63.88 384 SER A C 1
ATOM 2733 O O . SER A 1 384 ? -52.298 4.957 29.073 1.00 63.88 384 SER A O 1
ATOM 2735 N N . THR A 1 385 ? -50.268 4.845 28.098 1.00 60.50 385 THR A N 1
ATOM 2736 C CA . THR A 1 385 ? -50.717 5.016 26.709 1.00 60.50 385 THR A CA 1
ATOM 2737 C C . THR A 1 385 ? -51.399 3.748 26.178 1.00 60.50 385 THR A C 1
ATOM 2739 O O . THR A 1 385 ? -52.325 3.833 25.371 1.00 60.50 385 THR A O 1
ATOM 2742 N N . LEU A 1 386 ? -50.982 2.574 26.666 1.00 57.94 386 LEU A N 1
ATOM 2743 C CA . LEU A 1 386 ? -51.424 1.256 26.199 1.00 57.94 386 LEU A CA 1
ATOM 2744 C C . LEU A 1 386 ? -52.499 0.585 27.073 1.00 57.94 386 LEU A C 1
ATOM 2746 O O . LEU A 1 386 ? -53.149 -0.358 26.617 1.00 57.94 386 LEU A O 1
ATOM 2750 N N . SER A 1 387 ? -52.707 1.033 28.318 1.00 56.28 387 SER A N 1
ATOM 2751 C CA . SER A 1 387 ? -53.611 0.373 29.273 1.00 56.28 387 SER A CA 1
ATOM 2752 C C . SER A 1 387 ? -55.093 0.503 28.879 1.00 56.28 387 SER A C 1
ATOM 2754 O O . SER A 1 387 ? -55.851 1.356 29.336 1.00 56.28 387 SER A O 1
ATOM 2756 N N . LEU A 1 388 ? -55.560 -0.414 28.034 1.00 54.06 388 LEU A N 1
ATOM 2757 C CA . LEU A 1 388 ? -56.968 -0.574 27.670 1.00 54.06 388 LEU A CA 1
ATOM 2758 C C . LEU A 1 388 ? -57.723 -1.447 28.691 1.00 54.06 388 LEU A C 1
ATOM 2760 O O . LEU A 1 388 ? -58.407 -2.383 28.302 1.00 54.06 388 LEU A O 1
ATOM 2764 N N . GLY A 1 389 ? -57.599 -1.185 29.999 1.00 53.28 389 GLY A N 1
ATOM 2765 C CA . GLY A 1 389 ? -58.481 -1.669 31.088 1.00 53.28 389 GLY A CA 1
ATOM 2766 C C . GLY A 1 389 ? -58.792 -3.179 31.241 1.00 53.28 389 GLY A C 1
ATOM 2767 O O . GLY A 1 389 ? -59.547 -3.531 32.146 1.00 53.28 389 GLY A O 1
ATOM 2768 N N . LEU A 1 390 ? -58.269 -4.064 30.386 1.00 51.19 390 LEU A N 1
ATOM 2769 C CA . LEU A 1 390 ? -58.587 -5.501 30.285 1.00 51.19 390 LEU A CA 1
ATOM 2770 C C . LEU A 1 390 ? -57.346 -6.381 30.026 1.00 51.19 390 LEU A C 1
ATOM 2772 O O . LEU A 1 390 ? -57.489 -7.591 29.860 1.00 51.19 390 LEU A O 1
ATOM 2776 N N . ILE A 1 391 ? -56.156 -5.782 29.946 1.00 57.44 391 ILE A N 1
ATOM 2777 C CA . ILE A 1 391 ? -54.905 -6.428 29.534 1.00 57.44 391 ILE A CA 1
ATOM 2778 C C . ILE A 1 391 ? -53.842 -6.059 30.571 1.00 57.44 391 ILE A C 1
ATOM 2780 O O . ILE A 1 391 ? -53.671 -4.869 30.845 1.00 57.44 391 ILE A O 1
ATOM 2784 N N . ASP A 1 392 ? -53.175 -7.061 31.149 1.00 58.03 392 ASP A N 1
ATOM 2785 C CA . ASP A 1 392 ? -51.983 -6.844 31.974 1.00 58.03 392 ASP A CA 1
ATOM 2786 C C . ASP A 1 392 ? -50.770 -6.744 31.041 1.00 58.03 392 ASP A C 1
ATOM 2788 O O . ASP A 1 392 ? -50.575 -7.589 30.163 1.00 58.03 392 ASP A O 1
ATOM 2792 N N . LEU A 1 393 ? -50.002 -5.670 31.217 1.00 59.69 393 LEU A N 1
ATOM 2793 C CA . LEU A 1 393 ? -48.836 -5.310 30.416 1.00 59.69 393 LEU A CA 1
ATOM 2794 C C . LEU A 1 393 ? -47.601 -5.430 31.303 1.00 59.69 393 LEU A C 1
ATOM 2796 O O . LEU A 1 393 ? -47.523 -4.735 32.318 1.00 59.69 393 LEU A O 1
ATOM 2800 N N . ASN A 1 394 ? -46.658 -6.285 30.924 1.00 61.19 394 ASN A N 1
ATOM 2801 C CA . ASN A 1 394 ? -45.350 -6.359 31.562 1.00 61.19 394 ASN A CA 1
ATOM 2802 C C . ASN A 1 394 ? -44.310 -5.892 30.539 1.00 61.19 394 ASN A C 1
ATOM 2804 O O . ASN A 1 394 ? -44.211 -6.477 29.462 1.00 61.19 394 ASN A O 1
ATOM 2808 N N . LEU A 1 395 ? -43.609 -4.794 30.824 1.00 62.62 395 LEU A N 1
ATOM 2809 C CA . LEU A 1 395 ? -42.522 -4.321 29.968 1.00 62.62 395 LEU A CA 1
ATOM 2810 C C . LEU A 1 395 ? -41.256 -5.066 30.389 1.00 62.62 395 LEU A C 1
ATOM 2812 O O . LEU A 1 395 ? -40.921 -5.070 31.573 1.00 62.62 395 LEU A O 1
ATOM 2816 N N . MET A 1 396 ? -40.588 -5.723 29.447 1.00 59.84 396 MET A N 1
ATOM 2817 C CA . MET A 1 396 ? -39.273 -6.299 29.708 1.00 59.84 396 MET A CA 1
ATOM 2818 C C . MET A 1 396 ? -38.223 -5.199 29.532 1.00 59.84 396 MET A C 1
ATOM 2820 O O . MET A 1 396 ? -38.312 -4.366 28.634 1.00 59.84 396 MET A O 1
ATOM 2824 N N . GLU A 1 397 ? -37.312 -5.110 30.501 1.00 64.94 397 GLU A N 1
ATOM 2825 C CA . GLU A 1 397 ? -36.588 -3.865 30.781 1.00 64.94 397 GLU A CA 1
ATOM 2826 C C . GLU A 1 397 ? -35.288 -3.704 29.994 1.00 64.94 397 GLU A C 1
ATOM 2828 O O . GLU A 1 397 ? -34.746 -2.612 30.036 1.00 64.94 397 GLU A O 1
ATOM 2833 N N . ASN A 1 398 ? -34.790 -4.724 29.286 1.00 72.12 398 ASN A N 1
ATOM 2834 C CA . ASN A 1 398 ? -33.446 -4.690 28.706 1.00 72.12 398 ASN A CA 1
ATOM 2835 C C . ASN A 1 398 ? -33.469 -4.606 27.175 1.00 72.12 398 ASN A C 1
ATOM 2837 O O . ASN A 1 398 ? -34.008 -5.490 26.508 1.00 72.12 398 ASN A O 1
ATOM 2841 N N . ILE A 1 399 ? -32.847 -3.559 26.638 1.00 75.81 399 ILE A N 1
ATOM 2842 C CA . ILE A 1 399 ? -32.589 -3.375 25.210 1.00 75.81 399 ILE A CA 1
ATOM 2843 C C . ILE A 1 399 ? -31.119 -3.711 24.968 1.00 75.81 399 ILE A C 1
ATOM 2845 O O . ILE A 1 399 ? -30.244 -3.050 25.530 1.00 75.81 399 ILE A O 1
ATOM 2849 N N . GLU A 1 400 ? -30.850 -4.717 24.136 1.00 83.75 400 GLU A N 1
ATOM 2850 C CA . GLU A 1 400 ? -29.490 -5.086 23.746 1.00 83.75 400 GLU A CA 1
ATOM 2851 C C . GLU A 1 400 ? -29.180 -4.528 22.353 1.00 83.75 400 GLU A C 1
ATOM 2853 O O . GLU A 1 400 ? -29.803 -4.901 21.358 1.00 83.75 400 GLU A O 1
ATOM 2858 N N . ILE A 1 401 ? -28.219 -3.608 22.288 1.00 83.56 401 ILE A N 1
ATOM 2859 C CA . ILE A 1 401 ? -27.780 -2.941 21.062 1.00 83.56 401 ILE A CA 1
ATOM 2860 C C . ILE A 1 401 ? -26.344 -3.401 20.781 1.00 83.56 401 ILE A C 1
ATOM 2862 O O . ILE A 1 401 ? -25.403 -2.850 21.363 1.00 83.56 401 ILE A O 1
ATOM 2866 N N . PRO A 1 402 ? -26.149 -4.419 19.925 1.00 88.44 402 PRO A N 1
ATOM 2867 C CA . PRO A 1 402 ? -24.823 -4.813 19.481 1.00 88.44 402 PRO A CA 1
ATOM 2868 C C . PRO A 1 402 ? -24.358 -3.845 18.392 1.00 88.44 402 PRO A C 1
ATOM 2870 O O . PRO A 1 402 ? -24.983 -3.745 17.337 1.00 88.44 402 PRO A O 1
ATOM 2873 N N . LEU A 1 403 ? -23.270 -3.122 18.639 1.00 85.19 403 LEU A N 1
ATOM 2874 C CA . LEU A 1 403 ? -22.639 -2.238 17.664 1.00 85.19 403 LEU A CA 1
ATOM 2875 C C . LEU A 1 403 ? -21.255 -2.766 17.307 1.00 85.19 403 LEU A C 1
ATOM 2877 O O . LEU A 1 403 ? -20.434 -3.033 18.182 1.00 85.19 403 LEU A O 1
ATOM 2881 N N . ALA A 1 404 ? -20.968 -2.831 16.014 1.00 87.62 404 ALA A N 1
ATOM 2882 C CA . ALA A 1 404 ? -19.629 -3.027 15.500 1.00 87.62 404 ALA A CA 1
ATOM 2883 C C . ALA A 1 404 ? -19.169 -1.730 14.836 1.00 87.62 404 ALA A C 1
ATOM 2885 O O . ALA A 1 404 ? -19.803 -1.222 13.910 1.00 87.62 404 ALA A O 1
ATOM 2886 N N . VAL A 1 405 ? -18.059 -1.198 15.333 1.00 82.31 405 VAL A N 1
ATOM 2887 C CA . VAL A 1 405 ? -17.491 0.082 14.923 1.00 82.31 405 VAL A CA 1
ATOM 2888 C C . VAL A 1 405 ? -16.156 -0.176 14.251 1.00 82.31 405 VAL A C 1
ATOM 2890 O O . VAL A 1 405 ? -15.236 -0.697 14.878 1.00 82.31 405 VAL A O 1
ATOM 2893 N N . GLN A 1 406 ? -16.040 0.179 12.981 1.00 81.69 406 GLN A N 1
ATOM 2894 C CA . GLN A 1 406 ? -14.809 0.079 12.206 1.00 81.69 406 GLN A CA 1
ATOM 2895 C C . GLN A 1 406 ? -14.161 1.460 12.115 1.00 81.69 406 GLN A C 1
ATOM 2897 O O . GLN A 1 406 ? -14.847 2.436 11.816 1.00 81.69 406 GLN A O 1
ATOM 2902 N N . ALA A 1 407 ? -12.865 1.570 12.417 1.00 77.12 407 ALA A N 1
ATOM 2903 C CA . ALA A 1 407 ? -12.193 2.863 12.522 1.00 77.12 407 ALA A CA 1
ATOM 2904 C C . ALA A 1 407 ? -10.675 2.794 12.259 1.00 77.12 407 ALA A C 1
ATOM 2906 O O . ALA A 1 407 ? -10.012 1.801 12.552 1.00 77.12 407 ALA A O 1
ATOM 2907 N N . GLY A 1 408 ? -10.103 3.907 11.778 1.00 71.94 408 GLY A N 1
ATOM 2908 C CA . GLY A 1 408 ? -8.656 4.083 11.545 1.00 71.94 408 GLY A CA 1
ATOM 2909 C C . GLY A 1 408 ? -8.152 3.637 10.164 1.00 71.94 408 GLY A C 1
ATOM 2910 O O . GLY A 1 408 ? -7.023 3.964 9.784 1.00 71.94 408 GLY A O 1
ATOM 2911 N N . GLY A 1 409 ? -8.991 2.930 9.405 1.00 75.75 409 GLY A N 1
ATOM 2912 C CA . GLY A 1 409 ? -8.668 2.421 8.077 1.00 75.75 409 GLY A CA 1
ATOM 2913 C C . GLY A 1 409 ? -8.479 3.489 6.992 1.00 75.75 409 GLY A C 1
ATOM 2914 O O . GLY A 1 409 ? -8.745 4.680 7.147 1.00 75.75 409 GLY A O 1
ATOM 2915 N N . GLY A 1 410 ? -8.019 3.025 5.838 1.00 79.31 410 GLY A N 1
ATOM 2916 C CA . GLY A 1 410 ? -7.680 3.853 4.692 1.00 79.31 410 GLY A CA 1
ATOM 2917 C C . GLY A 1 410 ? -7.005 2.993 3.639 1.00 79.31 410 GLY A C 1
ATOM 2918 O O . GLY A 1 410 ? -6.244 2.081 3.960 1.00 79.31 410 GLY A O 1
ATOM 2919 N N . ARG A 1 411 ? -7.305 3.241 2.369 1.00 85.81 411 ARG A N 1
ATOM 2920 C CA . ARG A 1 411 ? -6.731 2.504 1.241 1.00 85.81 411 ARG A CA 1
ATOM 2921 C C . ARG A 1 411 ? -6.131 3.498 0.276 1.00 85.81 411 ARG A C 1
ATOM 2923 O O . ARG A 1 411 ? -6.668 4.578 0.084 1.00 85.81 411 ARG A O 1
ATOM 2930 N N . GLY A 1 412 ? -5.038 3.131 -0.363 1.00 88.81 412 GLY A N 1
ATOM 2931 C CA . GLY A 1 412 ? -4.420 3.965 -1.373 1.00 88.81 412 GLY A CA 1
ATOM 2932 C C . GLY A 1 412 ? -3.895 3.149 -2.533 1.00 88.81 412 GLY A C 1
ATOM 2933 O O . GLY A 1 412 ? -3.664 1.943 -2.436 1.00 88.81 412 GLY A O 1
ATOM 2934 N N . SER A 1 413 ? -3.744 3.818 -3.664 1.00 92.62 413 SER A N 1
ATOM 2935 C CA . SER A 1 413 ? -3.111 3.267 -4.856 1.00 92.62 413 SER A CA 1
ATOM 2936 C C . SER A 1 413 ? -1.989 4.186 -5.304 1.00 92.62 413 SER A C 1
ATOM 2938 O O . SER A 1 413 ? -2.126 5.408 -5.268 1.00 92.62 413 SER A O 1
ATOM 2940 N N . PHE A 1 414 ? -0.879 3.604 -5.748 1.00 92.81 414 PHE A N 1
ATOM 2941 C CA . PHE A 1 414 ? 0.191 4.348 -6.402 1.00 92.81 414 PHE A CA 1
ATOM 2942 C C . PHE A 1 414 ? -0.162 4.513 -7.886 1.00 92.81 414 PHE A C 1
ATOM 2944 O O . PHE A 1 414 ? -0.146 3.544 -8.650 1.00 92.81 414 PHE A O 1
ATOM 2951 N N . VAL A 1 415 ? -0.549 5.733 -8.272 1.00 92.81 415 VAL A N 1
ATOM 2952 C CA . VAL A 1 415 ? -1.247 6.010 -9.541 1.00 92.81 415 VAL A CA 1
ATOM 2953 C C . VAL A 1 415 ? -0.408 6.743 -10.576 1.00 92.81 415 VAL A C 1
ATOM 2955 O O . VAL A 1 415 ? -0.767 6.755 -11.749 1.00 92.81 415 VAL A O 1
ATOM 2958 N N . SER A 1 416 ? 0.718 7.345 -10.194 1.00 90.12 416 SER A N 1
ATOM 2959 C CA . SER A 1 416 ? 1.649 7.923 -11.169 1.00 90.12 416 SER A CA 1
ATOM 2960 C C . SER A 1 416 ? 3.073 7.997 -10.644 1.00 90.12 416 SER A C 1
ATOM 2962 O O . SER A 1 416 ? 3.277 8.357 -9.491 1.00 90.12 416 SER A O 1
ATOM 2964 N N . GLY A 1 417 ? 4.052 7.756 -11.510 1.00 89.19 417 GLY A N 1
ATOM 2965 C CA . GLY A 1 417 ? 5.458 8.037 -11.236 1.00 89.19 417 GLY A CA 1
ATOM 2966 C C . GLY A 1 417 ? 6.059 8.853 -12.374 1.00 89.19 417 GLY A C 1
ATOM 2967 O O . GLY A 1 417 ? 5.890 8.483 -13.533 1.00 89.19 417 GLY A O 1
ATOM 2968 N N . ASP A 1 418 ? 6.719 9.965 -12.063 1.00 90.50 418 ASP A N 1
ATOM 2969 C CA . ASP A 1 418 ? 7.536 10.737 -13.004 1.00 90.50 418 ASP A CA 1
ATOM 2970 C C . ASP A 1 418 ? 9.007 10.439 -12.724 1.00 90.50 418 ASP A C 1
ATOM 2972 O O . ASP A 1 418 ? 9.507 10.716 -11.633 1.00 90.50 418 ASP A O 1
ATOM 2976 N N . CYS A 1 419 ? 9.679 9.797 -13.674 1.00 89.31 419 CYS A N 1
ATOM 2977 C CA . CYS A 1 419 ? 11.054 9.356 -13.493 1.00 89.31 419 CYS A CA 1
ATOM 2978 C C . CYS A 1 419 ? 12.053 10.512 -13.537 1.00 89.31 419 CYS A C 1
ATOM 2980 O O . CYS A 1 419 ? 11.902 11.468 -14.298 1.00 89.31 419 CYS A O 1
ATOM 2982 N N . ALA A 1 420 ? 13.181 10.330 -12.851 1.00 85.81 420 ALA A N 1
ATOM 2983 C CA . ALA A 1 420 ? 14.294 11.253 -12.949 1.00 85.81 420 ALA A CA 1
ATOM 2984 C C . ALA A 1 420 ? 14.859 11.254 -14.379 1.00 85.81 420 ALA A C 1
ATOM 2986 O O . ALA A 1 420 ? 15.183 10.212 -14.959 1.00 85.81 420 ALA A O 1
ATOM 2987 N N . SER A 1 421 ? 15.023 12.446 -14.954 1.00 74.06 421 SER A N 1
ATOM 2988 C CA . SER A 1 421 ? 15.528 12.622 -16.323 1.00 74.06 421 SER A CA 1
ATOM 2989 C C . SER A 1 421 ? 17.061 12.697 -16.423 1.00 74.06 421 SER A C 1
ATOM 2991 O O . SER A 1 421 ? 17.588 12.948 -17.507 1.00 74.06 421 SER A O 1
ATOM 2993 N N . GLY A 1 422 ? 17.776 12.490 -15.310 1.00 64.12 422 GLY A N 1
ATOM 2994 C CA . GLY A 1 422 ? 19.231 12.625 -15.199 1.00 64.12 422 GLY A CA 1
ATOM 2995 C C . GLY A 1 422 ? 19.684 14.090 -15.221 1.00 64.12 422 GLY A C 1
ATOM 2996 O O . GLY A 1 422 ? 19.542 14.790 -16.224 1.00 64.12 422 GLY A O 1
ATOM 2997 N N . GLY A 1 423 ? 20.254 14.565 -14.113 1.00 62.75 423 GLY A N 1
ATOM 2998 C CA . GLY A 1 423 ? 20.658 15.962 -13.934 1.00 62.75 423 GLY A CA 1
ATOM 2999 C C . GLY A 1 423 ? 21.550 16.170 -12.710 1.00 62.75 423 GLY A C 1
ATOM 3000 O O . GLY A 1 423 ? 22.231 15.246 -12.276 1.00 62.75 423 GLY A O 1
ATOM 3001 N N . ASN A 1 424 ? 21.579 17.400 -12.181 1.00 56.28 424 ASN A N 1
ATOM 3002 C CA . ASN A 1 424 ? 22.235 17.681 -10.894 1.00 56.28 424 ASN A CA 1
ATOM 3003 C C . ASN A 1 424 ? 21.379 17.222 -9.703 1.00 56.28 424 ASN A C 1
ATOM 3005 O O . ASN A 1 424 ? 21.947 16.892 -8.669 1.00 56.28 424 ASN A O 1
ATOM 3009 N N . ASP A 1 425 ? 20.059 17.175 -9.892 1.00 62.28 425 ASP A N 1
ATOM 3010 C CA . ASP A 1 425 ? 19.068 16.708 -8.927 1.00 62.28 425 ASP A CA 1
ATOM 3011 C C . ASP A 1 425 ? 18.345 15.509 -9.582 1.00 62.28 425 ASP A C 1
ATOM 3013 O O . ASP A 1 425 ? 17.841 15.624 -10.706 1.00 62.28 425 ASP A O 1
ATOM 3017 N N . ASN A 1 426 ? 18.411 14.328 -8.955 1.00 77.75 426 ASN A N 1
ATOM 3018 C CA . ASN A 1 426 ? 17.845 13.064 -9.454 1.00 77.75 426 ASN A CA 1
ATOM 3019 C C . ASN A 1 426 ? 16.559 12.751 -8.686 1.00 77.75 426 ASN A C 1
ATOM 3021 O O . ASN A 1 426 ? 16.498 11.789 -7.916 1.00 77.75 426 ASN A O 1
ATOM 3025 N N . ASP A 1 427 ? 15.555 13.591 -8.900 1.00 83.94 427 ASP A N 1
ATOM 3026 C CA . ASP A 1 427 ? 14.299 13.519 -8.169 1.00 83.94 427 ASP A CA 1
ATOM 3027 C C . ASP A 1 427 ? 13.181 12.910 -9.026 1.00 83.94 427 ASP A C 1
ATOM 3029 O O . ASP A 1 427 ? 13.195 13.005 -10.256 1.00 83.94 427 ASP A O 1
ATOM 3033 N N . VAL A 1 428 ? 12.206 12.292 -8.362 1.00 87.50 428 VAL A N 1
ATOM 3034 C CA . VAL A 1 428 ? 10.976 11.749 -8.949 1.00 87.50 428 VAL A CA 1
ATOM 3035 C C . VAL A 1 428 ? 9.749 12.417 -8.340 1.00 87.50 428 VAL A C 1
ATOM 3037 O O . VAL A 1 428 ? 9.777 12.838 -7.184 1.00 87.50 428 VAL A O 1
ATOM 3040 N N . SER A 1 429 ? 8.654 12.481 -9.096 1.00 89.06 429 SER A N 1
ATOM 3041 C CA . SER A 1 429 ? 7.337 12.835 -8.546 1.00 89.06 429 SER A CA 1
ATOM 3042 C C . SER A 1 429 ? 6.459 11.592 -8.464 1.00 89.06 429 SER A C 1
ATOM 3044 O O . SER A 1 429 ? 6.386 10.802 -9.406 1.00 89.06 429 SER A O 1
ATOM 3046 N N . LEU A 1 430 ? 5.788 11.407 -7.331 1.00 90.50 430 LEU A N 1
ATOM 3047 C CA . LEU A 1 430 ? 4.991 10.223 -7.016 1.00 90.50 430 LEU A CA 1
ATOM 3048 C C . LEU A 1 430 ? 3.555 10.659 -6.723 1.00 90.50 430 LEU A C 1
ATOM 3050 O O . LEU A 1 430 ? 3.330 11.502 -5.861 1.00 90.50 430 LEU A O 1
ATOM 3054 N N . GLY A 1 431 ? 2.585 10.102 -7.440 1.00 90.19 431 GLY A N 1
ATOM 3055 C CA . GLY A 1 431 ? 1.168 10.414 -7.274 1.00 90.19 431 GLY A CA 1
ATOM 3056 C C . GLY A 1 431 ? 0.394 9.240 -6.699 1.00 90.19 431 GLY A C 1
ATOM 3057 O O . GLY A 1 431 ? 0.607 8.087 -7.086 1.00 90.19 431 GLY A O 1
ATOM 3058 N N . PHE A 1 432 ? -0.529 9.555 -5.800 1.00 90.00 432 PHE A N 1
ATOM 3059 C CA . PHE A 1 432 ? -1.333 8.615 -5.038 1.00 90.00 432 PHE A CA 1
ATOM 3060 C C . PHE A 1 432 ? -2.807 9.004 -5.106 1.00 90.00 432 PHE A C 1
ATOM 3062 O O . PHE A 1 432 ? -3.145 10.183 -5.013 1.00 90.00 432 PHE A O 1
ATOM 3069 N N . ASP A 1 433 ? -3.673 8.003 -5.214 1.00 88.88 433 ASP A N 1
ATOM 3070 C CA . ASP A 1 433 ? -5.096 8.160 -4.923 1.00 88.88 433 ASP A CA 1
ATOM 3071 C C . ASP A 1 433 ? -5.351 7.549 -3.553 1.00 88.88 433 ASP A C 1
ATOM 3073 O O . ASP A 1 433 ? -5.185 6.339 -3.376 1.00 88.88 433 ASP A O 1
ATOM 3077 N N . LEU A 1 434 ? -5.718 8.390 -2.589 1.00 85.44 434 LEU A N 1
ATOM 3078 C CA . LEU A 1 434 ? -6.029 7.978 -1.225 1.00 85.44 434 LEU A CA 1
ATOM 3079 C C . LEU A 1 434 ? -7.540 7.939 -1.040 1.00 85.44 434 LEU A C 1
ATOM 3081 O O . LEU A 1 434 ? -8.255 8.836 -1.479 1.00 85.44 434 LEU A O 1
ATOM 3085 N N . ILE A 1 435 ? -8.022 6.887 -0.399 1.00 79.75 435 ILE A N 1
ATOM 3086 C CA . ILE A 1 435 ? -9.411 6.684 -0.018 1.00 79.75 435 ILE A CA 1
ATOM 3087 C C . ILE A 1 435 ? -9.411 6.539 1.494 1.00 79.75 435 ILE A C 1
ATOM 3089 O O . ILE A 1 435 ? -9.021 5.504 2.042 1.00 79.75 435 ILE A O 1
ATOM 3093 N N . GLU A 1 436 ? -9.846 7.588 2.171 1.00 73.00 436 GLU A N 1
ATOM 3094 C CA . GLU A 1 436 ? -10.048 7.544 3.612 1.00 73.00 436 GLU A CA 1
ATOM 3095 C C . GLU A 1 436 ? -11.231 6.633 3.929 1.00 73.00 436 GLU A C 1
ATOM 3097 O O . GLU A 1 436 ? -12.288 6.731 3.297 1.00 73.00 436 GLU A O 1
ATOM 3102 N N . THR A 1 437 ? -11.061 5.747 4.909 1.00 65.50 437 THR A N 1
ATOM 3103 C CA . THR A 1 437 ? -12.197 5.007 5.457 1.00 65.50 437 THR A CA 1
ATOM 3104 C C . THR A 1 437 ? -12.719 5.805 6.643 1.00 65.50 437 THR A C 1
ATOM 3106 O O . THR A 1 437 ? -12.006 6.054 7.615 1.00 65.50 437 THR A O 1
ATOM 3109 N N . ALA A 1 438 ? -13.958 6.271 6.516 1.00 66.88 438 ALA A N 1
ATOM 3110 C CA . ALA A 1 438 ? -14.701 6.859 7.616 1.00 66.88 438 ALA A CA 1
ATOM 3111 C C . ALA A 1 438 ? -14.878 5.854 8.762 1.00 66.88 438 ALA A C 1
ATOM 3113 O O . ALA A 1 438 ? -14.717 4.650 8.567 1.00 66.88 438 ALA A O 1
ATOM 3114 N N . VAL A 1 439 ? -15.250 6.346 9.948 1.00 72.50 439 VAL A N 1
ATOM 3115 C CA . VAL A 1 439 ? -15.785 5.443 10.971 1.00 72.50 439 VAL A CA 1
ATOM 3116 C C . VAL A 1 439 ? -17.119 4.908 10.465 1.00 72.50 439 VAL A C 1
ATOM 3118 O O . VAL A 1 439 ? -18.020 5.694 10.182 1.00 72.50 439 VAL A O 1
ATOM 3121 N N . ASP A 1 440 ? -17.215 3.591 10.342 1.00 76.75 440 ASP A N 1
ATOM 3122 C CA . ASP A 1 440 ? -18.438 2.889 9.961 1.00 76.75 440 ASP A CA 1
ATOM 3123 C C . ASP A 1 440 ? -19.013 2.207 11.202 1.00 76.75 440 ASP A C 1
ATOM 3125 O O . ASP A 1 440 ? -18.289 1.533 11.941 1.00 76.75 440 ASP A O 1
ATOM 3129 N N . VAL A 1 441 ? -20.298 2.424 11.468 1.00 79.12 441 VAL A N 1
ATOM 3130 C CA . VAL A 1 441 ? -20.998 1.847 12.616 1.00 79.12 441 VAL A CA 1
ATOM 3131 C C . VAL A 1 441 ? -22.238 1.133 12.114 1.00 79.12 441 VAL A C 1
ATOM 3133 O O . VAL A 1 441 ? -23.165 1.735 11.573 1.00 79.12 441 VAL A O 1
ATOM 3136 N N . GLN A 1 442 ? -22.265 -0.167 12.365 1.00 82.31 442 GLN A N 1
ATOM 3137 C CA . GLN A 1 442 ? -23.347 -1.056 11.966 1.00 82.31 442 GLN A CA 1
ATOM 3138 C C . GLN A 1 442 ? -23.736 -1.960 13.131 1.00 82.31 442 GLN A C 1
ATOM 3140 O O . GLN A 1 442 ? -22.919 -2.245 14.013 1.00 82.31 442 GLN A O 1
ATOM 3145 N N . THR A 1 443 ? -24.982 -2.425 13.149 1.00 84.88 443 THR A N 1
ATOM 3146 C CA . THR A 1 443 ? -25.430 -3.352 14.190 1.00 84.88 443 THR A CA 1
ATOM 3147 C C . THR A 1 443 ? -24.914 -4.762 13.932 1.00 84.88 443 THR A C 1
ATOM 3149 O O . THR A 1 443 ? -25.015 -5.297 12.823 1.00 84.88 443 THR A O 1
ATOM 3152 N N . GLY A 1 444 ? -24.335 -5.375 14.960 1.00 87.19 444 GLY A N 1
ATOM 3153 C CA . GLY A 1 444 ? -23.750 -6.703 14.856 1.00 87.19 444 GLY A CA 1
ATOM 3154 C C . GLY A 1 444 ? -22.600 -6.954 15.814 1.00 87.19 444 GLY A C 1
ATOM 3155 O O . GLY A 1 444 ? -22.258 -6.121 16.652 1.00 87.19 444 GLY A O 1
ATOM 3156 N N . THR A 1 445 ? -22.014 -8.135 15.669 1.00 86.19 445 THR A N 1
ATOM 3157 C CA . THR A 1 445 ? -20.867 -8.602 16.451 1.00 86.19 445 THR A CA 1
ATOM 3158 C C . THR A 1 445 ? -19.673 -8.844 15.544 1.00 86.19 445 THR A C 1
ATOM 3160 O O . THR A 1 445 ? -19.810 -9.012 14.331 1.00 86.19 445 THR A O 1
ATOM 3163 N N . VAL A 1 446 ? -18.476 -8.845 16.112 1.00 84.62 446 VAL A N 1
ATOM 3164 C CA . VAL A 1 446 ? -17.250 -9.128 15.371 1.00 84.62 446 VAL A CA 1
ATOM 3165 C C . VAL A 1 446 ? -16.961 -10.620 15.471 1.00 84.62 446 VAL A C 1
ATOM 3167 O O . VAL A 1 446 ? -16.823 -11.171 16.559 1.00 84.62 446 VAL A O 1
ATOM 3170 N N . ASP A 1 447 ? -16.851 -11.294 14.327 1.00 82.19 447 ASP A N 1
ATOM 3171 C CA . ASP A 1 447 ? -16.382 -12.673 14.287 1.00 82.19 447 ASP A CA 1
ATOM 3172 C C . ASP A 1 447 ? -14.912 -12.722 14.728 1.00 82.19 447 ASP A C 1
ATOM 3174 O O . ASP A 1 447 ? -14.057 -12.181 14.022 1.00 82.19 447 ASP 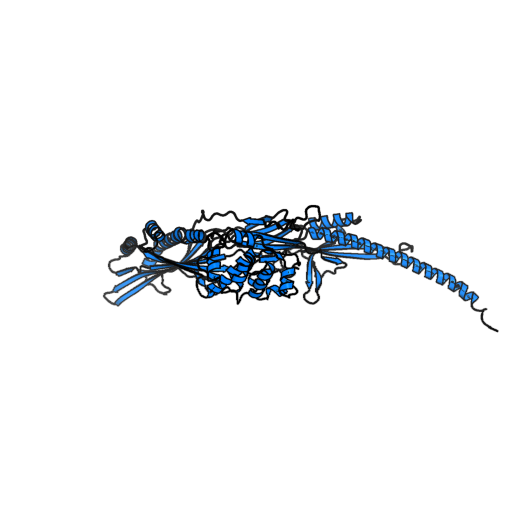A O 1
ATOM 3178 N N . PRO A 1 448 ? -14.570 -13.394 15.839 1.00 69.19 448 PRO A N 1
ATOM 3179 C CA . PRO A 1 448 ? -13.203 -13.393 16.350 1.00 69.19 448 PRO A CA 1
ATOM 3180 C C . PRO A 1 448 ? -12.216 -14.080 15.394 1.00 69.19 448 PRO A C 1
ATOM 3182 O O . PRO A 1 448 ? -11.047 -13.718 15.367 1.00 69.19 448 PRO A O 1
ATOM 3185 N N . GLY A 1 449 ? -12.665 -15.044 14.578 1.00 67.88 449 GLY A N 1
ATOM 3186 C CA . GLY A 1 449 ? -11.786 -15.789 13.669 1.00 67.88 449 GLY A CA 1
ATOM 3187 C C . GLY A 1 449 ? -11.429 -15.040 12.381 1.00 67.88 449 GLY A C 1
ATOM 3188 O O . GLY A 1 449 ? -10.297 -15.104 11.914 1.00 67.88 449 GLY A O 1
ATOM 3189 N N . SER A 1 450 ? -12.386 -14.339 11.773 1.00 70.19 450 SER A N 1
ATOM 3190 C CA . SER A 1 450 ? -12.155 -13.578 10.535 1.00 70.19 450 SER A CA 1
ATOM 3191 C C . SER A 1 450 ? -11.893 -12.090 10.776 1.00 70.19 450 SER A C 1
ATOM 3193 O O . SER A 1 450 ? -11.384 -11.399 9.887 1.00 70.19 450 SER A O 1
ATOM 3195 N N . GLY A 1 451 ? -12.255 -11.596 11.961 1.00 70.00 451 GLY A N 1
ATOM 3196 C CA . GLY A 1 451 ? -12.341 -10.184 12.298 1.00 70.00 451 GLY A CA 1
ATOM 3197 C C . GLY A 1 451 ? -13.504 -9.472 11.611 1.00 70.00 451 GLY A C 1
ATOM 3198 O O . GLY A 1 451 ? -13.617 -8.265 11.767 1.00 70.00 451 GLY A O 1
ATOM 3199 N N . THR A 1 452 ? -14.335 -10.149 10.810 1.00 81.25 452 THR A N 1
ATOM 3200 C CA . THR A 1 452 ? -15.413 -9.505 10.037 1.00 81.25 452 THR A CA 1
ATOM 3201 C C . THR A 1 452 ? -16.635 -9.225 10.898 1.00 81.25 452 THR A C 1
ATOM 3203 O O . THR A 1 452 ? -16.879 -9.915 11.882 1.00 81.25 452 THR A O 1
ATOM 3206 N N . VAL A 1 453 ? -17.417 -8.212 10.529 1.00 83.19 453 VAL A N 1
ATOM 3207 C CA . VAL A 1 453 ? -18.680 -7.949 11.219 1.00 83.19 453 VAL A CA 1
ATOM 3208 C C . VAL A 1 453 ? -19.731 -8.937 10.733 1.00 83.19 453 VAL A C 1
ATOM 3210 O O . VAL A 1 453 ? -19.990 -9.047 9.534 1.00 83.19 453 VAL A O 1
ATOM 3213 N N . ILE A 1 454 ? -20.330 -9.652 11.678 1.00 86.00 454 ILE A N 1
ATOM 3214 C CA . ILE A 1 454 ? -21.539 -10.438 11.487 1.00 86.00 454 ILE A CA 1
ATOM 3215 C C . ILE A 1 454 ? -22.707 -9.492 11.768 1.00 86.00 454 ILE A C 1
ATOM 3217 O O . ILE A 1 454 ? -22.892 -9.105 12.925 1.00 86.00 454 ILE A O 1
ATOM 3221 N N . PRO A 1 455 ? -23.498 -9.113 10.747 1.00 84.12 455 PRO A N 1
ATOM 3222 C CA . PRO A 1 455 ? -24.664 -8.274 10.964 1.00 84.12 455 PRO A CA 1
ATOM 3223 C C . PRO A 1 455 ? -25.607 -8.931 11.970 1.00 84.12 455 PRO A C 1
ATOM 3225 O O . PRO A 1 455 ? -25.911 -10.124 11.862 1.00 84.12 455 PRO A O 1
ATOM 3228 N N . GLY A 1 456 ? -26.056 -8.146 12.936 1.00 82.19 456 GLY A N 1
ATOM 3229 C CA . GLY A 1 456 ? -27.015 -8.552 13.952 1.00 82.19 456 GLY A CA 1
ATOM 3230 C C . GLY A 1 456 ? -28.010 -7.427 14.168 1.00 82.19 456 GLY A C 1
ATOM 3231 O O . GLY A 1 456 ? -27.632 -6.258 14.149 1.00 82.19 456 GLY A O 1
ATOM 3232 N N . ASP A 1 457 ? -29.277 -7.775 14.339 1.00 83.19 457 ASP A N 1
ATOM 3233 C CA . ASP A 1 457 ? -30.306 -6.787 14.638 1.00 83.19 457 ASP A CA 1
ATOM 3234 C C . ASP A 1 457 ? -30.258 -6.435 16.132 1.00 83.19 457 ASP A C 1
ATOM 3236 O O . ASP A 1 457 ? -29.911 -7.264 16.977 1.00 83.19 457 ASP A O 1
ATOM 3240 N N . VAL A 1 458 ? -30.620 -5.197 16.461 1.00 80.81 458 VAL A N 1
ATOM 3241 C CA . VAL A 1 458 ? -30.962 -4.803 17.829 1.00 80.81 458 VAL A CA 1
ATOM 3242 C C . VAL A 1 458 ? -32.158 -5.628 18.255 1.00 80.81 458 VAL A C 1
ATOM 3244 O O . VAL A 1 458 ? -33.204 -5.533 17.615 1.00 80.81 458 VAL A O 1
ATOM 3247 N N . HIS A 1 459 ? -32.006 -6.398 19.329 1.00 81.19 459 HIS A N 1
ATOM 3248 C CA . HIS A 1 459 ? -33.067 -7.235 19.866 1.00 81.19 459 HIS A CA 1
ATOM 3249 C C . HIS A 1 459 ? -33.507 -6.712 21.232 1.00 81.19 459 HIS A C 1
ATOM 3251 O O . HIS A 1 459 ? -32.706 -6.576 22.159 1.00 81.19 459 HIS A O 1
ATOM 3257 N N . ALA A 1 460 ? -34.799 -6.440 21.374 1.00 75.25 460 ALA A N 1
ATOM 3258 C CA . ALA A 1 460 ? -35.388 -6.084 22.656 1.00 75.25 460 ALA A CA 1
ATOM 3259 C C . ALA A 1 460 ? -36.772 -6.703 22.812 1.00 75.25 460 ALA A C 1
ATOM 3261 O O . ALA A 1 460 ? -37.671 -6.449 22.015 1.00 75.25 460 ALA A O 1
ATOM 3262 N N . GLU A 1 461 ? -36.983 -7.467 23.877 1.00 74.88 461 GLU A N 1
ATOM 3263 C CA . GLU A 1 461 ? -38.328 -7.859 24.289 1.00 74.88 461 GLU A CA 1
ATOM 3264 C C . GLU A 1 461 ? -38.969 -6.652 24.976 1.00 74.88 461 GLU A C 1
ATOM 3266 O O . GLU A 1 461 ? -38.589 -6.283 26.082 1.00 74.88 461 GLU A O 1
ATOM 3271 N N . ILE A 1 462 ? -39.914 -5.989 24.308 1.00 69.12 462 ILE A N 1
ATOM 3272 C CA . ILE A 1 462 ? -40.483 -4.741 24.824 1.00 69.12 462 ILE A CA 1
ATOM 3273 C C . ILE A 1 462 ? -41.689 -5.026 25.694 1.00 69.12 462 ILE A C 1
ATOM 3275 O O . ILE A 1 462 ? -41.845 -4.405 26.740 1.00 69.12 462 ILE A O 1
ATOM 3279 N N . LEU A 1 463 ? -42.567 -5.941 25.282 1.00 70.56 463 LEU A N 1
ATOM 3280 C CA . LEU A 1 463 ? -43.862 -6.087 25.931 1.00 70.56 463 LEU A CA 1
ATOM 3281 C C . LEU A 1 463 ? -44.348 -7.534 25.956 1.00 70.56 463 LEU A C 1
ATOM 3283 O O . LEU A 1 463 ? -44.521 -8.167 24.921 1.00 70.56 463 LEU A O 1
ATOM 3287 N N . GLU A 1 464 ? -44.692 -8.009 27.146 1.00 73.06 464 GLU A N 1
ATOM 3288 C CA . GLU A 1 464 ? -45.455 -9.230 27.359 1.00 73.06 464 GLU A CA 1
ATOM 3289 C C . GLU A 1 464 ? -46.920 -8.860 27.646 1.00 73.06 464 GLU A C 1
ATOM 3291 O O . GLU A 1 464 ? -47.262 -8.201 28.636 1.00 73.06 464 GLU A O 1
ATOM 3296 N N . LEU A 1 465 ? -47.807 -9.270 26.743 1.00 69.88 465 LEU A N 1
ATOM 3297 C CA . LEU A 1 465 ? -49.243 -9.032 26.802 1.00 69.88 465 LEU A CA 1
ATOM 3298 C C . LEU A 1 465 ? -49.937 -10.253 27.386 1.00 69.88 465 LEU A C 1
ATOM 3300 O O . LEU A 1 465 ? -50.100 -11.264 26.706 1.00 69.88 465 LEU A O 1
ATOM 3304 N N . THR A 1 466 ? -50.425 -10.138 28.619 1.00 70.81 466 THR A N 1
ATOM 3305 C CA . THR A 1 466 ? -51.246 -11.188 29.225 1.00 70.81 466 THR A CA 1
ATOM 3306 C C . THR A 1 466 ? -52.725 -10.844 29.072 1.00 70.81 466 THR A C 1
ATOM 3308 O O . THR A 1 466 ? -53.280 -9.987 29.766 1.00 70.81 466 THR A O 1
ATOM 3311 N N . ILE A 1 467 ? -53.400 -11.539 28.158 1.00 67.25 467 ILE A N 1
ATOM 3312 C CA . ILE A 1 467 ? -54.834 -11.387 27.912 1.00 67.25 467 ILE A CA 1
ATOM 3313 C C . ILE A 1 467 ? -55.583 -12.435 28.728 1.00 67.25 467 ILE A C 1
ATOM 3315 O O . ILE A 1 467 ? -55.591 -13.631 28.419 1.00 67.25 467 ILE A O 1
ATOM 3319 N N . ASN A 1 468 ? -56.268 -11.976 29.773 1.00 63.16 468 ASN A N 1
ATOM 3320 C CA . ASN A 1 468 ? -57.055 -12.849 30.632 1.00 63.16 468 ASN A CA 1
ATOM 3321 C C . ASN A 1 468 ? -58.514 -12.884 30.160 1.00 63.16 468 ASN A C 1
ATOM 3323 O O . ASN A 1 468 ? -59.309 -11.985 30.440 1.00 63.16 468 ASN A O 1
ATOM 3327 N N . THR A 1 469 ? -58.890 -13.931 29.421 1.00 62.03 469 THR A N 1
ATOM 3328 C CA . THR A 1 469 ? -60.267 -14.074 28.932 1.00 62.03 469 THR A CA 1
ATOM 3329 C C . THR A 1 469 ? -61.095 -14.963 29.860 1.00 62.03 469 THR A C 1
ATOM 3331 O O . THR A 1 469 ? -60.691 -16.061 30.237 1.00 62.03 469 THR A O 1
ATOM 3334 N N . ILE A 1 470 ? -62.318 -14.528 30.180 1.00 56.38 470 ILE A N 1
ATOM 3335 C CA . ILE A 1 470 ? -63.253 -15.272 31.052 1.00 56.38 470 ILE A CA 1
ATOM 3336 C C . ILE A 1 470 ? -63.653 -16.637 30.440 1.00 56.38 470 ILE A C 1
ATOM 3338 O O . ILE A 1 470 ? -64.122 -17.520 31.156 1.00 56.38 470 ILE A O 1
ATOM 3342 N N . LEU A 1 471 ? -63.483 -16.822 29.121 1.00 52.97 471 LEU A N 1
ATOM 3343 C CA . LEU A 1 471 ? -64.031 -17.956 28.367 1.00 52.97 471 LEU A CA 1
ATOM 3344 C C . LEU A 1 471 ? -62.986 -18.919 27.768 1.00 52.97 471 LEU A C 1
ATOM 3346 O O . LEU A 1 471 ? -63.341 -20.069 27.515 1.00 52.97 471 LEU A O 1
ATOM 3350 N N . LEU A 1 472 ? -61.749 -18.476 27.506 1.00 57.44 472 LEU A N 1
ATOM 3351 C CA . LEU A 1 472 ? -60.751 -19.245 26.740 1.00 57.44 472 LEU A CA 1
ATOM 3352 C C . LEU A 1 472 ? -59.440 -19.508 27.508 1.00 57.44 472 LEU A C 1
ATOM 3354 O O . LEU A 1 472 ? -58.605 -20.263 27.025 1.00 57.44 472 LEU A O 1
ATOM 3358 N N . GLY A 1 473 ? -59.279 -18.966 28.719 1.00 63.03 473 GLY A N 1
ATOM 3359 C CA . GLY A 1 473 ? -58.036 -19.057 29.490 1.00 63.03 473 GLY A CA 1
ATOM 3360 C C . GLY A 1 473 ? -57.137 -17.831 29.310 1.00 63.03 473 GLY A C 1
ATOM 3361 O O . GLY A 1 473 ? -57.542 -16.833 28.701 1.00 63.03 473 GLY A O 1
ATOM 3362 N N . THR A 1 474 ? -55.949 -17.901 29.909 1.00 67.94 474 THR A N 1
ATOM 3363 C CA . THR A 1 474 ? -54.917 -16.857 29.869 1.00 67.94 474 THR A CA 1
ATOM 3364 C C . THR A 1 474 ? -54.028 -17.088 28.652 1.00 67.94 474 THR A C 1
ATOM 3366 O O . THR A 1 474 ? -53.513 -18.193 28.480 1.00 67.94 474 THR A O 1
ATOM 3369 N N . TYR A 1 475 ? -53.876 -16.067 27.813 1.00 69.44 475 TYR A N 1
ATOM 3370 C CA . TYR A 1 475 ? -52.988 -16.084 26.652 1.00 69.44 475 TYR A CA 1
ATOM 3371 C C . TYR A 1 475 ? -51.910 -15.030 26.834 1.00 69.44 475 TYR A C 1
ATOM 3373 O O . TYR A 1 475 ? -52.225 -13.913 27.246 1.00 69.44 475 TYR A O 1
ATOM 3381 N N . THR A 1 476 ? -50.679 -15.398 26.510 1.00 72.56 476 THR A N 1
ATOM 3382 C CA . THR A 1 476 ? -49.527 -14.506 26.556 1.00 72.56 476 THR A CA 1
ATOM 3383 C C . THR A 1 476 ? -49.007 -14.334 25.137 1.00 72.56 476 THR A C 1
ATOM 3385 O O . THR A 1 476 ? -48.717 -15.331 24.480 1.00 72.56 476 THR A O 1
ATOM 3388 N N . GLU A 1 477 ? -48.939 -13.094 24.661 1.00 73.31 477 GLU A N 1
ATOM 3389 C CA . GLU A 1 477 ? -48.282 -12.723 23.401 1.00 73.31 477 GLU A CA 1
ATOM 3390 C C . GLU A 1 477 ? -47.079 -11.832 23.738 1.00 73.31 477 GLU A C 1
ATOM 3392 O O . GLU A 1 477 ? -47.185 -10.970 24.611 1.00 73.31 477 GLU A O 1
ATOM 3397 N N . GLN A 1 478 ? -45.943 -12.049 23.077 1.00 74.62 478 GLN A N 1
ATOM 3398 C CA . GLN A 1 478 ? -44.746 -11.222 23.232 1.00 74.62 478 GLN A CA 1
ATOM 3399 C C . GLN A 1 478 ? -44.608 -10.275 22.038 1.00 74.62 478 GLN A C 1
ATOM 3401 O O . GLN A 1 478 ? -44.951 -10.622 20.908 1.00 74.62 478 GLN A O 1
ATOM 3406 N N . LEU A 1 479 ? -44.131 -9.067 22.313 1.00 75.06 479 LEU A N 1
ATOM 3407 C CA . LEU A 1 479 ? -43.750 -8.070 21.328 1.00 75.06 479 LEU A CA 1
ATOM 3408 C C . LEU A 1 479 ? -42.263 -7.781 21.511 1.00 75.06 479 LEU A C 1
ATOM 3410 O O . LEU A 1 479 ? -41.849 -7.304 22.572 1.00 75.06 479 LEU A O 1
ATOM 3414 N N . CYS A 1 480 ? -41.492 -8.047 20.468 1.00 77.69 480 CYS A N 1
ATOM 3415 C CA . CYS A 1 480 ? -40.068 -7.759 20.415 1.00 77.69 480 CYS A CA 1
ATOM 3416 C C . CYS A 1 480 ? -39.835 -6.592 19.468 1.00 77.69 480 CYS A C 1
ATOM 3418 O O . CYS A 1 480 ? -40.735 -6.202 18.732 1.00 77.69 480 CYS A O 1
ATOM 3420 N N . VAL A 1 481 ? -38.638 -6.042 19.491 1.00 77.38 481 VAL A N 1
ATOM 3421 C CA . VAL A 1 481 ? -38.094 -5.184 18.452 1.00 77.38 481 VAL A CA 1
ATOM 3422 C C . VAL A 1 481 ? -36.872 -5.883 17.919 1.00 77.38 481 VAL A C 1
ATOM 3424 O O . VAL A 1 481 ? -35.969 -6.172 18.694 1.00 77.38 481 VAL A O 1
ATOM 3427 N N . ASP A 1 482 ? -36.881 -6.118 16.617 1.00 81.31 482 ASP A N 1
ATOM 3428 C CA . ASP A 1 482 ? -35.723 -6.513 15.834 1.00 81.31 482 ASP A CA 1
ATOM 3429 C C . ASP A 1 482 ? -35.454 -5.365 14.855 1.00 81.31 482 ASP A C 1
ATOM 3431 O O . ASP A 1 482 ? -36.266 -5.105 13.961 1.00 81.31 482 ASP A O 1
ATOM 3435 N N . ALA A 1 483 ? -34.378 -4.608 15.068 1.00 78.81 483 ALA A N 1
ATOM 3436 C CA . ALA A 1 483 ? -34.058 -3.434 14.257 1.00 78.81 483 ALA A CA 1
ATOM 3437 C C . ALA A 1 483 ? -32.609 -3.440 13.767 1.00 78.81 483 ALA A C 1
ATOM 3439 O O . ALA A 1 483 ? -31.678 -3.448 14.567 1.00 78.81 483 ALA A O 1
ATOM 3440 N N . GLY A 1 484 ? -32.411 -3.360 12.453 1.00 79.19 484 GLY A N 1
ATOM 3441 C CA . GLY A 1 484 ? -31.093 -3.123 11.868 1.00 79.19 484 GLY A CA 1
ATOM 3442 C C . GLY A 1 484 ? -30.804 -1.626 11.794 1.00 79.19 484 GLY A C 1
ATOM 3443 O O . GLY A 1 484 ? -31.560 -0.892 11.147 1.00 79.19 484 GLY A O 1
ATOM 3444 N N . LEU A 1 485 ? -29.707 -1.173 12.400 1.00 76.88 485 LEU A N 1
ATOM 3445 C CA . LEU A 1 485 ? -29.289 0.233 12.365 1.00 76.88 485 LEU A CA 1
ATOM 3446 C C . LEU A 1 485 ? -28.011 0.378 11.536 1.00 76.88 485 LEU A C 1
ATOM 3448 O O . LEU A 1 485 ? -27.088 -0.432 11.650 1.00 76.88 485 LEU A O 1
ATOM 3452 N N . ALA A 1 486 ? -27.958 1.432 10.732 1.00 72.38 486 ALA A N 1
ATOM 3453 C CA . ALA A 1 486 ? -26.746 1.906 10.083 1.00 72.38 486 ALA A CA 1
ATOM 3454 C C . ALA A 1 486 ? -26.509 3.347 10.532 1.00 72.38 486 ALA A C 1
ATOM 3456 O O . ALA A 1 486 ? -27.444 4.145 10.559 1.00 72.38 486 ALA A O 1
ATOM 3457 N N . VAL A 1 487 ? -25.282 3.673 10.926 1.00 68.56 487 VAL A N 1
ATOM 3458 C CA . VAL A 1 487 ? -24.927 5.034 11.326 1.00 68.56 487 VAL A CA 1
ATOM 3459 C C . VAL A 1 487 ? -23.820 5.523 10.411 1.00 68.56 487 VAL A C 1
ATOM 3461 O O . VAL A 1 487 ? -22.669 5.100 10.522 1.00 68.56 487 VAL A O 1
ATOM 3464 N N . ASP A 1 488 ? -24.173 6.444 9.521 1.00 62.25 488 ASP A N 1
ATOM 3465 C CA . ASP A 1 488 ? -23.214 7.086 8.632 1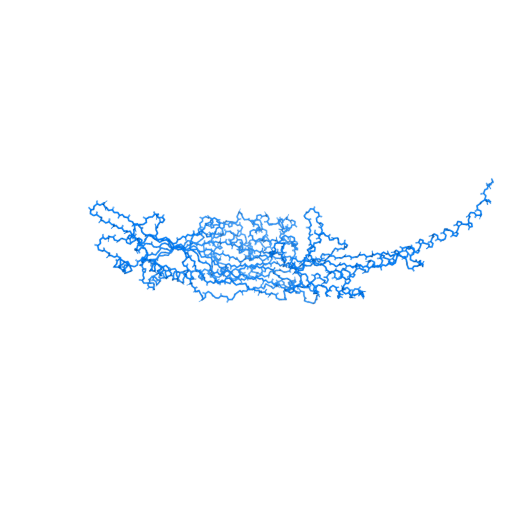.00 62.25 488 ASP A CA 1
ATOM 3466 C C . ASP A 1 488 ? -22.547 8.241 9.386 1.00 62.25 488 ASP A C 1
ATOM 3468 O O . ASP A 1 488 ? -23.168 9.268 9.663 1.00 62.25 488 ASP A O 1
ATOM 3472 N N . LEU A 1 489 ? -21.268 8.082 9.738 1.00 60.47 489 LEU A N 1
ATOM 3473 C CA . LEU A 1 489 ? -20.526 9.120 10.464 1.00 60.47 489 LEU A CA 1
ATOM 3474 C C . LEU A 1 489 ? -19.735 10.031 9.522 1.00 60.47 489 LEU A C 1
ATOM 3476 O O . LEU A 1 489 ? -19.644 11.225 9.790 1.00 60.47 489 LEU A O 1
ATOM 3480 N N . TYR A 1 490 ? -19.202 9.500 8.413 1.00 59.62 490 TYR A N 1
ATOM 3481 C CA . TYR A 1 490 ? -18.523 10.268 7.360 1.00 59.62 490 TYR A CA 1
ATOM 3482 C C . TYR A 1 490 ? -18.560 9.536 6.009 1.00 59.62 490 TYR A C 1
ATOM 3484 O O . TYR A 1 490 ? -18.564 8.312 5.943 1.00 59.62 490 TYR A O 1
ATOM 3492 N N . GLY A 1 491 ? -18.535 10.286 4.905 1.00 51.75 491 GLY A N 1
ATOM 3493 C CA . GLY A 1 491 ? -18.408 9.717 3.562 1.00 51.75 491 GLY A CA 1
ATOM 3494 C C . GLY A 1 491 ? -16.945 9.551 3.151 1.00 51.75 491 GLY A C 1
ATOM 3495 O O . GLY A 1 491 ? -16.185 10.521 3.183 1.00 51.75 491 GLY A O 1
ATOM 3496 N N . ALA A 1 492 ? -16.562 8.351 2.707 1.00 58.97 492 ALA A N 1
ATOM 3497 C CA . ALA A 1 492 ? -15.256 8.110 2.097 1.00 58.97 492 ALA A CA 1
ATOM 3498 C C . ALA A 1 492 ? -15.035 9.071 0.915 1.00 58.97 492 ALA A C 1
ATOM 3500 O O . ALA A 1 492 ? -15.845 9.135 -0.015 1.00 58.97 492 ALA A O 1
ATOM 3501 N N . SER A 1 493 ? -13.937 9.825 0.950 1.00 60.09 493 SER A N 1
ATOM 3502 C CA . SER A 1 493 ? -13.566 10.763 -0.109 1.00 60.09 493 SER A CA 1
ATOM 3503 C C . SER A 1 493 ? -12.269 10.314 -0.769 1.00 60.09 493 SER A C 1
ATOM 3505 O O . SER A 1 493 ? -11.301 9.980 -0.091 1.00 60.09 493 SER A O 1
ATOM 3507 N N . ALA A 1 494 ? -12.255 10.305 -2.104 1.00 66.19 494 ALA A N 1
ATOM 3508 C CA . ALA A 1 494 ? -11.037 10.080 -2.870 1.00 66.19 494 ALA A CA 1
ATOM 3509 C C . ALA A 1 494 ? -10.233 11.386 -2.942 1.00 66.19 494 ALA A C 1
ATOM 3511 O O . ALA A 1 494 ? -10.730 12.399 -3.445 1.00 66.19 494 ALA A O 1
ATOM 3512 N N . LEU A 1 495 ? -8.999 11.352 -2.452 1.00 73.75 495 LEU A N 1
ATOM 3513 C CA . LEU A 1 495 ? -8.085 12.483 -2.416 1.00 73.75 495 LEU A CA 1
ATOM 3514 C C . LEU A 1 495 ? -6.849 12.189 -3.273 1.00 73.75 495 LEU A C 1
ATOM 3516 O O . LEU A 1 495 ? -5.961 11.443 -2.842 1.00 73.75 495 LEU A O 1
ATOM 3520 N N . PRO A 1 496 ? -6.756 12.780 -4.479 1.00 81.50 496 PRO A N 1
ATOM 3521 C CA . PRO A 1 496 ? -5.526 12.726 -5.248 1.00 81.50 496 PRO A CA 1
ATOM 3522 C C . PRO A 1 496 ? -4.457 13.545 -4.524 1.00 81.50 496 PRO A C 1
ATOM 3524 O O . PRO A 1 496 ? -4.689 14.685 -4.113 1.00 81.50 496 PRO A O 1
ATOM 3527 N N . SER A 1 497 ? -3.276 12.967 -4.368 1.00 82.94 497 SER A N 1
ATOM 3528 C CA . SER A 1 497 ? -2.158 13.583 -3.661 1.00 82.94 497 SER A CA 1
ATOM 3529 C C . SER A 1 497 ? -0.839 13.269 -4.359 1.00 82.94 497 SER A C 1
ATOM 3531 O O . SER A 1 497 ? -0.693 12.248 -5.027 1.00 82.94 497 SER A O 1
ATOM 3533 N N . VAL A 1 498 ? 0.110 14.202 -4.280 1.00 85.19 498 VAL A N 1
ATOM 3534 C CA . VAL A 1 498 ? 1.380 14.130 -5.012 1.00 85.19 498 VAL A CA 1
ATOM 3535 C C . VAL A 1 498 ? 2.522 14.502 -4.078 1.00 85.19 498 VAL A C 1
ATOM 3537 O O . VAL A 1 498 ? 2.449 15.494 -3.355 1.00 85.19 498 VAL A O 1
ATOM 3540 N N . ILE A 1 499 ? 3.573 13.693 -4.120 1.00 83.25 499 ILE A N 1
ATOM 3541 C CA . ILE A 1 499 ? 4.884 13.963 -3.545 1.00 83.25 499 ILE A CA 1
ATOM 3542 C C . ILE A 1 499 ? 5.784 14.430 -4.688 1.00 83.25 499 ILE A C 1
ATOM 3544 O O . ILE A 1 499 ? 6.093 13.657 -5.594 1.00 83.25 499 ILE A O 1
ATOM 3548 N N . ASP A 1 500 ? 6.182 15.699 -4.651 1.00 83.50 500 ASP A N 1
ATOM 3549 C CA . ASP A 1 500 ? 7.071 16.296 -5.646 1.00 83.50 500 ASP A CA 1
ATOM 3550 C C . ASP A 1 500 ? 8.522 16.334 -5.160 1.00 83.50 500 ASP A C 1
ATOM 3552 O O . ASP A 1 500 ? 8.796 16.593 -3.986 1.00 83.50 500 ASP A O 1
ATOM 3556 N N . ASN A 1 501 ? 9.453 16.176 -6.103 1.00 79.75 501 ASN A N 1
ATOM 3557 C CA . ASN A 1 501 ? 10.901 16.250 -5.881 1.00 79.75 501 ASN A CA 1
ATOM 3558 C C . ASN A 1 501 ? 11.409 15.256 -4.815 1.00 79.75 501 ASN A C 1
ATOM 3560 O O . ASN A 1 501 ? 12.138 15.626 -3.893 1.00 79.75 501 ASN A O 1
ATOM 3564 N N . TYR A 1 502 ? 10.998 13.991 -4.915 1.00 81.69 502 TYR A N 1
ATOM 3565 C CA . TYR A 1 502 ? 11.502 12.924 -4.056 1.00 81.69 502 TYR A CA 1
ATOM 3566 C C . TYR A 1 502 ? 12.880 12.447 -4.545 1.00 81.69 502 TYR A C 1
ATOM 3568 O O . TYR A 1 502 ? 12.974 11.975 -5.679 1.00 81.69 502 TYR A O 1
ATOM 3576 N N . PRO A 1 503 ? 13.944 12.508 -3.730 1.00 78.00 503 PRO A N 1
ATOM 3577 C CA . PRO A 1 503 ? 15.285 12.138 -4.174 1.00 78.00 503 PRO A CA 1
ATOM 3578 C C . PRO A 1 503 ? 15.441 10.617 -4.328 1.00 78.00 503 PRO A C 1
ATOM 3580 O O . PRO A 1 503 ? 15.128 9.855 -3.414 1.00 78.00 503 PRO A O 1
ATOM 3583 N N . LEU A 1 504 ? 15.981 10.159 -5.465 1.00 75.44 504 LEU A N 1
ATOM 3584 C CA . LEU A 1 504 ? 16.321 8.740 -5.681 1.00 75.44 504 LEU A CA 1
ATOM 3585 C C . LEU A 1 504 ? 17.561 8.288 -4.891 1.00 75.44 504 LEU A C 1
ATOM 3587 O O . LEU A 1 504 ? 17.744 7.095 -4.648 1.00 75.44 504 LEU A O 1
ATOM 3591 N N . GLU A 1 505 ? 18.429 9.226 -4.504 1.00 64.88 505 GLU A N 1
ATOM 3592 C CA . GLU A 1 505 ? 19.613 8.966 -3.683 1.00 64.88 505 GLU A CA 1
ATOM 3593 C C . GLU A 1 505 ? 19.489 9.682 -2.337 1.00 64.88 505 GLU A C 1
ATOM 3595 O O . GLU A 1 505 ? 19.362 10.905 -2.274 1.00 64.88 505 GLU A O 1
ATOM 3600 N N . CYS A 1 506 ? 19.571 8.924 -1.244 1.00 58.78 506 CYS A N 1
ATOM 3601 C CA . CYS A 1 506 ? 19.599 9.499 0.095 1.00 58.78 506 CYS A CA 1
ATOM 3602 C C . CYS A 1 506 ? 20.983 10.112 0.361 1.00 58.78 506 CYS A C 1
ATOM 3604 O O . CYS A 1 506 ? 21.984 9.395 0.454 1.00 58.78 506 CYS A O 1
ATOM 3606 N N . VAL A 1 507 ? 21.056 11.436 0.501 1.00 53.53 507 VAL A N 1
ATOM 3607 C CA . VAL A 1 507 ? 22.286 12.126 0.915 1.00 53.53 507 VAL A CA 1
ATOM 3608 C C . VAL A 1 507 ? 22.427 11.985 2.433 1.00 53.53 507 VAL A C 1
ATOM 3610 O O . VAL A 1 507 ? 21.492 12.266 3.173 1.00 53.53 507 VAL A O 1
ATOM 3613 N N . ASP A 1 508 ? 23.583 11.511 2.906 1.00 46.97 508 ASP A N 1
ATOM 3614 C CA . ASP A 1 508 ? 23.901 11.344 4.338 1.00 46.97 508 ASP A CA 1
ATOM 3615 C C . ASP A 1 508 ? 22.925 10.453 5.145 1.00 46.97 508 ASP A C 1
ATOM 3617 O O . ASP A 1 508 ? 22.847 10.558 6.369 1.00 46.97 508 ASP A O 1
ATOM 3621 N N . GLY A 1 509 ? 22.211 9.537 4.480 1.00 45.59 509 GLY A N 1
ATOM 3622 C CA . GLY A 1 509 ? 21.252 8.630 5.130 1.00 45.59 509 GLY A CA 1
ATOM 3623 C C . GLY A 1 509 ? 19.906 9.273 5.478 1.00 45.59 509 GLY A C 1
ATOM 3624 O O . GLY A 1 509 ? 19.059 8.610 6.071 1.00 45.59 509 GLY A O 1
ATOM 3625 N N . ASP A 1 510 ? 19.685 10.528 5.079 1.00 50.09 510 ASP A N 1
ATOM 3626 C CA . ASP A 1 510 ? 18.400 11.213 5.206 1.00 50.09 510 ASP A CA 1
ATOM 3627 C C . ASP A 1 510 ? 17.537 10.869 3.982 1.00 50.09 510 ASP A C 1
ATOM 3629 O O . ASP A 1 510 ? 17.423 11.626 3.016 1.00 50.09 510 ASP A O 1
ATOM 3633 N N . CYS A 1 511 ? 17.011 9.641 3.960 1.00 56.75 511 CYS A N 1
ATOM 3634 C CA . CYS A 1 511 ? 15.961 9.290 3.013 1.00 56.75 511 CYS A CA 1
ATOM 3635 C C . CYS A 1 511 ? 14.726 10.083 3.430 1.00 56.75 511 CYS A C 1
ATOM 3637 O O . CYS A 1 511 ? 14.128 9.776 4.463 1.00 56.75 511 CYS A O 1
ATOM 3639 N N . ALA A 1 512 ? 14.399 11.127 2.667 1.00 54.00 512 ALA A N 1
ATOM 3640 C CA . ALA A 1 512 ? 13.294 12.024 2.960 1.00 54.00 512 ALA A CA 1
ATOM 3641 C C . ALA A 1 512 ? 11.975 11.238 2.993 1.00 54.00 512 ALA A C 1
ATOM 3643 O O . ALA A 1 512 ? 11.299 11.102 1.979 1.00 54.00 512 ALA A O 1
ATOM 3644 N N . ARG A 1 513 ? 11.606 10.725 4.171 1.00 63.03 513 ARG A N 1
ATOM 3645 C CA . ARG A 1 513 ? 10.276 10.184 4.434 1.00 63.03 513 ARG A CA 1
ATOM 3646 C C . ARG A 1 513 ? 9.297 11.327 4.257 1.00 63.03 513 ARG A C 1
ATOM 3648 O O . ARG A 1 513 ? 9.318 12.299 5.011 1.00 63.03 513 ARG A O 1
ATOM 3655 N N . GLN A 1 514 ? 8.464 11.218 3.237 1.00 64.12 514 GLN A N 1
ATOM 3656 C CA . GLN A 1 514 ? 7.372 12.150 3.032 1.00 64.12 514 GLN A CA 1
ATOM 3657 C C . GLN A 1 514 ? 6.082 11.462 3.436 1.00 64.12 514 GLN A C 1
ATOM 3659 O O . GLN A 1 514 ? 5.776 10.386 2.922 1.00 64.12 514 GLN A O 1
ATOM 3664 N N . SER A 1 515 ? 5.373 12.082 4.379 1.00 64.38 515 SER A N 1
ATOM 3665 C CA . SER A 1 515 ? 4.062 11.647 4.827 1.00 64.38 515 SER A CA 1
ATOM 3666 C C . SER A 1 515 ? 2.974 12.557 4.272 1.00 64.38 515 SER A C 1
ATOM 3668 O O . SER A 1 515 ? 3.080 13.785 4.300 1.00 64.38 515 SER A O 1
ATOM 3670 N N . LEU A 1 516 ? 1.913 11.942 3.768 1.00 61.12 516 LEU A N 1
ATOM 3671 C CA . LEU A 1 516 ? 0.672 12.622 3.416 1.00 61.12 516 LEU A CA 1
ATOM 3672 C C . LEU A 1 516 ? -0.347 12.278 4.485 1.00 61.12 516 LEU A C 1
ATOM 3674 O O . LEU A 1 516 ? -0.689 11.110 4.589 1.00 61.12 516 LEU A O 1
ATOM 3678 N N . ALA A 1 517 ? -0.797 13.265 5.256 1.00 62.75 517 ALA A N 1
ATOM 3679 C CA . ALA A 1 517 ? -1.892 13.104 6.204 1.00 62.75 517 ALA A CA 1
ATOM 3680 C C . ALA A 1 517 ? -3.158 13.742 5.635 1.00 62.75 517 ALA A C 1
ATOM 3682 O O . ALA A 1 517 ? -3.122 14.874 5.137 1.00 62.75 517 ALA A O 1
ATOM 3683 N N . SER A 1 518 ? -4.274 13.035 5.736 1.00 59.41 518 SER A N 1
ATOM 3684 C CA . SER A 1 518 ? -5.584 13.664 5.680 1.00 59.41 518 SER A CA 1
ATOM 3685 C C . SER A 1 518 ? -5.804 14.552 6.911 1.00 59.41 518 SER A C 1
ATOM 3687 O O . SER A 1 518 ? -5.099 14.439 7.909 1.00 59.41 518 SER A O 1
ATOM 3689 N N . GLY A 1 519 ? -6.636 15.582 6.767 1.00 52.53 519 GLY A N 1
ATOM 3690 C CA . GLY A 1 519 ? -6.731 16.692 7.723 1.00 52.53 519 GLY A CA 1
ATOM 3691 C C . GLY A 1 519 ? -8.044 16.727 8.494 1.00 52.53 519 GLY A C 1
ATOM 3692 O O . GLY A 1 519 ? -8.533 17.826 8.772 1.00 52.53 519 GLY A O 1
ATOM 3693 N N . ASN A 1 520 ? -8.650 15.572 8.770 1.00 53.41 520 ASN A N 1
ATOM 3694 C CA . ASN A 1 520 ? -9.994 15.497 9.331 1.00 53.41 520 ASN A CA 1
ATOM 3695 C C . ASN A 1 520 ? -9.921 15.306 10.854 1.00 53.41 520 ASN A C 1
ATOM 3697 O O . ASN A 1 520 ? -9.322 14.368 11.364 1.00 53.41 520 ASN A O 1
ATOM 3701 N N . SER A 1 521 ? -10.524 16.229 11.611 1.00 50.12 521 SER A N 1
ATOM 3702 C CA . SER A 1 521 ? -10.586 16.114 13.073 1.00 50.12 521 SER A CA 1
ATOM 3703 C C . SER A 1 521 ? -11.782 15.261 13.494 1.00 50.12 521 SER A C 1
ATOM 3705 O O . SER A 1 521 ? -12.885 15.431 12.977 1.00 50.12 521 SER A O 1
ATOM 3707 N N . ALA A 1 522 ? -11.583 14.433 14.522 1.00 50.72 522 ALA A N 1
ATOM 3708 C CA . ALA A 1 522 ? -12.634 13.712 15.239 1.00 50.72 522 ALA A CA 1
ATOM 3709 C C . ALA A 1 522 ? -13.720 14.632 15.844 1.00 50.72 522 ALA A C 1
ATOM 3711 O O . ALA A 1 522 ? -14.766 14.151 16.263 1.00 50.72 522 ALA A O 1
ATOM 3712 N N . ASP A 1 523 ? -13.507 15.949 15.897 1.00 49.12 523 ASP A N 1
ATOM 3713 C CA . ASP A 1 523 ? -14.418 16.895 16.556 1.00 49.12 523 ASP A CA 1
ATOM 3714 C C . ASP A 1 523 ? -15.774 17.109 15.841 1.00 49.12 523 ASP A C 1
ATOM 3716 O O . ASP A 1 523 ? -16.644 17.765 16.412 1.00 49.12 523 ASP A O 1
ATOM 3720 N N . ASP A 1 524 ? -15.983 16.573 14.629 1.00 52.19 524 ASP A N 1
ATOM 3721 C CA . ASP A 1 524 ? -17.211 16.773 13.826 1.00 52.19 524 ASP A CA 1
ATOM 3722 C C . ASP A 1 524 ? -18.068 15.487 13.683 1.00 52.19 524 ASP A C 1
ATOM 3724 O O . ASP A 1 524 ? -18.800 15.324 12.708 1.00 52.19 524 ASP A O 1
ATOM 3728 N N . PHE A 1 525 ? -17.980 14.540 14.639 1.00 59.34 525 PHE A N 1
ATOM 3729 C CA . PHE A 1 525 ? -18.829 13.331 14.677 1.00 59.34 525 PHE A CA 1
ATOM 3730 C C . PHE A 1 525 ? -20.325 13.699 14.691 1.00 59.34 525 PHE A C 1
ATOM 3732 O O . PHE A 1 525 ? -20.926 13.934 15.746 1.00 59.34 525 PHE A O 1
ATOM 3739 N N . ASN A 1 526 ? -20.959 13.689 13.522 1.00 59.34 526 ASN A N 1
ATOM 3740 C CA . ASN A 1 526 ? -22.405 13.774 13.402 1.00 59.34 526 ASN A CA 1
ATOM 3741 C C . ASN A 1 526 ? -22.969 12.379 13.121 1.00 59.34 526 ASN A C 1
ATOM 3743 O O . ASN A 1 526 ? -23.012 11.947 11.978 1.00 59.34 526 ASN A O 1
ATOM 3747 N N . ALA A 1 527 ? -23.379 11.674 14.177 1.00 62.94 527 ALA A N 1
ATOM 3748 C CA . ALA A 1 527 ? -24.132 10.428 14.048 1.00 62.94 527 ALA A CA 1
ATOM 3749 C C . ALA A 1 527 ? -25.536 10.732 13.520 1.00 62.94 527 ALA A C 1
ATOM 3751 O O . ALA A 1 527 ? -26.355 11.269 14.272 1.00 62.94 527 ALA A O 1
ATOM 3752 N N . ASP A 1 528 ? -25.771 10.424 12.244 1.00 69.06 528 ASP A N 1
ATOM 3753 C CA . ASP A 1 528 ? -27.108 10.266 11.675 1.00 69.06 528 ASP A CA 1
ATOM 3754 C C . ASP A 1 528 ? -27.436 8.769 11.706 1.00 69.06 528 ASP A C 1
ATOM 3756 O O . ASP A 1 528 ? -26.693 7.957 11.152 1.00 69.06 528 ASP A O 1
ATOM 3760 N N . VAL A 1 529 ? -28.470 8.393 12.458 1.00 73.12 529 VAL A N 1
ATOM 3761 C CA . VAL A 1 529 ? -28.844 6.990 12.673 1.00 73.12 529 VAL A CA 1
ATOM 3762 C C . VAL A 1 529 ? -29.994 6.661 11.735 1.00 73.12 529 VAL A C 1
ATOM 3764 O O . VAL A 1 529 ? -31.099 7.165 11.911 1.00 73.12 529 VAL A O 1
ATOM 3767 N N . ASP A 1 530 ? -29.746 5.783 10.769 1.00 78.12 530 ASP A N 1
ATOM 3768 C CA . ASP A 1 530 ? -30.758 5.287 9.845 1.00 78.12 530 ASP A CA 1
ATOM 3769 C C . ASP A 1 530 ? -31.237 3.891 1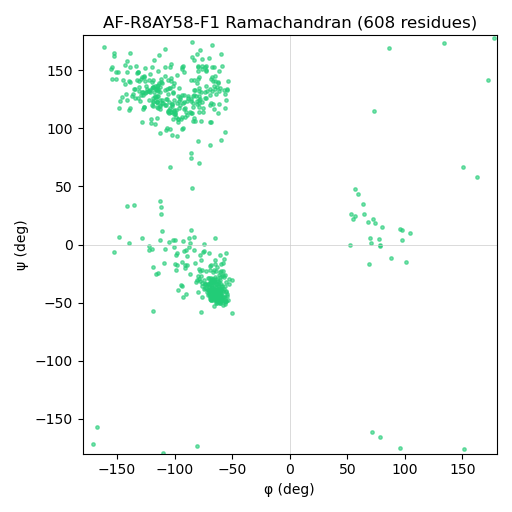0.266 1.00 78.12 530 ASP A C 1
ATOM 3771 O O . ASP A 1 530 ? -30.467 2.929 10.372 1.00 78.12 530 ASP A O 1
ATOM 3775 N N . ILE A 1 531 ? -32.553 3.743 10.452 1.00 76.88 531 ILE A N 1
ATOM 3776 C CA . ILE A 1 531 ? -33.174 2.433 10.676 1.00 76.88 531 ILE A CA 1
ATOM 3777 C C . ILE A 1 531 ? -33.401 1.744 9.327 1.00 76.88 531 ILE A C 1
ATOM 3779 O O . ILE A 1 531 ? -34.306 2.088 8.564 1.00 76.88 531 ILE A O 1
ATOM 3783 N N . THR A 1 532 ? -32.587 0.730 9.041 1.00 79.38 532 THR A N 1
ATOM 3784 C CA . THR A 1 532 ? -32.630 -0.028 7.779 1.00 79.38 532 THR A CA 1
ATOM 3785 C C . THR A 1 532 ? -33.731 -1.087 7.764 1.00 79.38 532 THR A C 1
ATOM 3787 O O . THR A 1 532 ? -34.293 -1.399 6.709 1.00 79.38 532 THR A O 1
ATOM 3790 N N . SER A 1 533 ? -34.067 -1.634 8.933 1.00 80.56 533 SER A N 1
ATOM 3791 C CA . SER A 1 533 ? -35.128 -2.620 9.112 1.00 80.56 533 SER A CA 1
ATOM 3792 C C . SER A 1 533 ? -35.740 -2.516 10.509 1.00 80.56 533 SER A C 1
ATOM 3794 O O . SER A 1 533 ? -35.068 -2.122 11.456 1.00 80.56 533 SER A O 1
ATOM 3796 N N . LEU A 1 534 ? -37.033 -2.831 10.623 1.00 80.50 534 LEU A N 1
ATOM 3797 C CA . LEU A 1 534 ? -37.756 -2.882 11.892 1.00 80.50 534 LEU A CA 1
ATOM 3798 C C . LEU A 1 534 ? -38.846 -3.956 11.806 1.00 80.50 534 LEU A C 1
ATOM 3800 O O . LEU A 1 534 ? -39.783 -3.832 11.010 1.00 80.50 534 LEU A O 1
ATOM 3804 N N . ASP A 1 535 ? -38.739 -4.980 12.642 1.00 81.38 535 ASP A N 1
ATOM 3805 C CA . ASP A 1 535 ? -39.765 -5.989 12.887 1.00 81.38 535 ASP A CA 1
ATOM 3806 C C . ASP A 1 535 ? -40.179 -5.952 14.361 1.00 81.38 535 ASP A C 1
ATOM 3808 O O . ASP A 1 535 ? -39.367 -5.728 15.253 1.00 81.38 535 ASP A O 1
ATOM 3812 N N . LEU A 1 536 ? -41.478 -6.134 14.606 1.00 77.12 536 LEU A N 1
ATOM 3813 C CA . LEU A 1 536 ? -42.057 -6.142 15.947 1.00 77.12 536 LEU A CA 1
ATOM 3814 C C . LEU A 1 536 ? -42.589 -7.520 16.370 1.00 77.12 536 LEU A C 1
ATOM 3816 O O . LEU A 1 536 ? -43.260 -7.653 17.393 1.00 77.12 536 LEU A O 1
ATOM 3820 N N . THR A 1 537 ? -42.395 -8.545 15.538 1.00 73.25 537 THR A N 1
ATOM 3821 C CA . THR A 1 537 ? -43.143 -9.804 15.643 1.00 73.25 537 THR A CA 1
ATOM 3822 C C . THR A 1 537 ? -42.405 -10.947 16.336 1.00 73.25 537 THR A C 1
ATOM 3824 O O . THR A 1 537 ? -42.960 -12.041 16.412 1.00 73.25 537 THR A O 1
ATOM 3827 N N . CYS A 1 538 ? -41.194 -10.726 16.866 1.00 71.12 538 CYS A N 1
ATOM 3828 C CA . CYS A 1 538 ? -40.334 -11.776 17.440 1.00 71.12 538 CYS A CA 1
ATOM 3829 C C . CYS A 1 538 ? -40.102 -12.965 16.473 1.00 71.12 538 CYS A C 1
ATOM 3831 O O . CYS A 1 538 ? -39.949 -14.110 16.904 1.00 71.12 538 CYS A O 1
ATOM 3833 N N . GLY A 1 539 ? -40.194 -12.745 15.155 1.00 67.69 539 GLY A N 1
ATOM 3834 C CA . GLY A 1 539 ? -40.185 -13.811 14.147 1.00 67.69 539 GLY A CA 1
ATOM 3835 C C . GLY A 1 539 ? -41.438 -14.707 14.117 1.00 67.69 539 GLY A C 1
ATOM 3836 O O . GLY A 1 539 ? -41.481 -15.686 13.359 1.00 67.69 539 GLY A O 1
ATOM 3837 N N . GLU A 1 540 ? -42.483 -14.405 14.896 1.00 65.25 540 GLU A N 1
ATOM 3838 C CA . GLU A 1 540 ? -43.727 -15.171 14.916 1.00 65.25 540 GLU A CA 1
ATOM 3839 C C . GLU A 1 540 ? -44.689 -14.751 13.795 1.00 65.25 540 GLU A C 1
ATOM 3841 O O . GLU A 1 540 ? -45.184 -13.627 13.693 1.00 65.25 540 GLU A O 1
ATOM 3846 N N . SER A 1 541 ? -45.052 -15.720 12.953 1.00 55.44 541 SER A N 1
ATOM 3847 C CA . SER A 1 541 ? -46.030 -15.533 11.879 1.00 55.44 541 SER A CA 1
ATOM 3848 C C . SER A 1 541 ? -47.472 -15.568 12.408 1.00 55.44 541 SER A C 1
ATOM 3850 O O . SER A 1 541 ? -48.210 -16.514 12.126 1.00 55.44 541 SER A O 1
ATOM 3852 N N . GLY A 1 542 ? -47.902 -14.551 13.161 1.00 60.00 542 GLY A N 1
ATOM 3853 C CA . GLY A 1 542 ? -49.323 -14.398 13.496 1.00 60.00 542 GLY A CA 1
ATOM 3854 C C . GLY A 1 542 ? -49.648 -13.719 14.819 1.00 60.00 542 GLY A C 1
ATOM 3855 O O . GLY A 1 542 ? -50.276 -14.343 15.669 1.00 60.00 542 GLY A O 1
ATOM 3856 N N . LEU A 1 543 ? -49.331 -12.430 14.951 1.00 63.88 543 LEU A N 1
ATOM 3857 C CA . LEU A 1 543 ? -49.872 -11.603 16.034 1.00 63.88 543 LEU A CA 1
ATOM 3858 C C . LEU A 1 543 ? -51.395 -11.454 15.905 1.00 63.88 543 LEU A C 1
ATOM 3860 O O . LEU A 1 543 ? -51.949 -11.356 14.801 1.00 63.88 543 LEU A O 1
ATOM 3864 N N . SER A 1 544 ? -52.096 -11.397 17.038 1.00 67.62 544 SER A N 1
ATOM 3865 C CA . SER A 1 544 ? -53.533 -11.132 17.036 1.00 67.62 544 SER A CA 1
ATOM 3866 C C . SER A 1 544 ? -53.837 -9.711 16.528 1.00 67.62 544 SER A C 1
ATOM 3868 O O . SER A 1 544 ? -53.040 -8.783 16.659 1.00 67.62 544 SER A O 1
ATOM 3870 N N . ALA A 1 545 ? -55.023 -9.495 15.943 1.00 64.81 545 ALA A N 1
ATOM 3871 C CA . ALA A 1 545 ? -55.395 -8.196 15.358 1.00 64.81 545 ALA A CA 1
ATOM 3872 C C . ALA A 1 545 ? -55.348 -7.023 16.363 1.00 64.81 545 ALA A C 1
ATOM 3874 O O . ALA A 1 545 ? -55.160 -5.875 15.962 1.00 64.81 545 ALA A O 1
ATOM 3875 N N . GLY A 1 546 ? -55.518 -7.307 17.661 1.00 63.69 546 GLY A N 1
ATOM 3876 C CA . GLY A 1 546 ? -55.348 -6.321 18.729 1.00 63.69 546 GLY A CA 1
ATOM 3877 C C . GLY A 1 546 ? -53.883 -5.936 18.929 1.00 63.69 546 GLY A C 1
ATOM 3878 O O . GLY A 1 546 ? -53.570 -4.750 19.005 1.00 63.69 546 GLY A O 1
ATOM 3879 N N . VAL A 1 547 ? -52.980 -6.914 18.914 1.00 67.44 547 VAL A N 1
ATOM 3880 C CA . VAL A 1 547 ? -51.541 -6.691 19.093 1.00 67.44 547 VAL A CA 1
ATOM 3881 C C . VAL A 1 547 ? -50.909 -6.032 17.871 1.00 67.44 547 VAL A C 1
ATOM 3883 O O . VAL A 1 547 ? -50.110 -5.121 18.033 1.00 67.44 547 VAL A O 1
ATOM 3886 N N . LEU A 1 548 ? -51.375 -6.335 16.656 1.00 68.56 548 LEU A N 1
ATOM 3887 C CA . LEU A 1 548 ? -50.988 -5.606 15.437 1.00 68.56 548 LEU A CA 1
ATOM 3888 C C . LEU A 1 548 ? -51.279 -4.098 15.515 1.00 68.56 548 LEU A C 1
ATOM 3890 O O . LEU A 1 548 ? -50.486 -3.284 15.045 1.00 68.56 548 LEU A O 1
ATOM 3894 N N . SER A 1 549 ? -52.408 -3.710 16.118 1.00 68.00 549 SER A N 1
ATOM 3895 C CA . SER A 1 549 ? -52.741 -2.291 16.289 1.00 68.00 549 SER A CA 1
ATOM 3896 C C . SER A 1 549 ? -51.840 -1.598 17.317 1.00 68.00 549 SER A C 1
ATOM 3898 O O . SER A 1 549 ? -51.443 -0.453 17.105 1.00 68.00 549 SER A O 1
ATOM 3900 N N . ILE A 1 550 ? -51.454 -2.316 18.375 1.00 69.12 550 ILE A N 1
ATOM 3901 C CA . ILE A 1 550 ? -50.519 -1.844 19.403 1.00 69.12 550 ILE A CA 1
ATOM 3902 C C . ILE A 1 550 ? -49.107 -1.723 18.821 1.00 69.12 550 ILE A C 1
ATOM 3904 O O . ILE A 1 550 ? -48.496 -0.667 18.944 1.00 69.12 550 ILE A O 1
ATOM 3908 N N . ALA A 1 551 ? -48.641 -2.745 18.100 1.00 69.75 551 ALA A N 1
ATOM 3909 C CA . ALA A 1 551 ? -47.364 -2.747 17.396 1.00 69.75 551 ALA A CA 1
ATOM 3910 C C . ALA A 1 551 ? -47.254 -1.535 16.458 1.00 69.75 551 ALA A C 1
ATOM 3912 O O . ALA A 1 551 ? -46.301 -0.770 16.542 1.00 69.75 551 ALA A O 1
ATOM 3913 N N . SER A 1 552 ? -48.289 -1.263 15.651 1.00 72.94 552 SER A N 1
ATOM 3914 C CA . SER A 1 552 ? -48.291 -0.104 14.745 1.00 72.94 552 SER A CA 1
ATOM 3915 C C . SER A 1 552 ? -48.230 1.257 15.453 1.00 72.94 552 SER A C 1
ATOM 3917 O O . SER A 1 552 ? -47.684 2.206 14.899 1.00 72.94 552 SER A O 1
ATOM 3919 N N . ALA A 1 553 ? -48.775 1.362 16.670 1.00 69.62 553 ALA A N 1
ATOM 3920 C CA . ALA A 1 553 ? -48.720 2.585 17.469 1.00 69.62 553 ALA A CA 1
ATOM 3921 C C . ALA A 1 553 ? -47.361 2.775 18.164 1.00 69.62 553 ALA A C 1
ATOM 3923 O O . ALA A 1 553 ? -47.019 3.898 18.534 1.00 69.62 553 ALA A O 1
ATOM 3924 N N . LEU A 1 554 ? -46.602 1.690 18.331 1.00 70.31 554 LEU A N 1
ATOM 3925 C CA . LEU A 1 554 ? -45.305 1.671 18.998 1.00 70.31 554 LEU A CA 1
ATOM 3926 C C . LEU A 1 554 ? -44.122 1.902 18.057 1.00 70.31 554 LEU A C 1
ATOM 3928 O O . LEU A 1 554 ? -43.070 2.303 18.535 1.00 70.31 554 LEU A O 1
ATOM 3932 N N . VAL A 1 555 ? -44.299 1.741 16.742 1.00 75.50 555 VAL A N 1
ATOM 3933 C CA . VAL A 1 555 ? -43.232 1.964 15.748 1.00 75.50 555 VAL A CA 1
ATOM 3934 C C . VAL A 1 555 ? -42.541 3.318 15.949 1.00 75.50 555 VAL A C 1
ATOM 3936 O O . VAL A 1 555 ? -41.351 3.358 16.211 1.00 75.50 555 VAL A O 1
ATOM 3939 N N . THR A 1 556 ? -43.279 4.433 15.894 1.00 78.19 556 THR A N 1
ATOM 3940 C CA . THR A 1 556 ? -42.687 5.779 16.001 1.00 78.19 556 THR A CA 1
ATOM 3941 C C . THR A 1 556 ? -41.952 6.046 17.323 1.00 78.19 556 THR A C 1
ATOM 3943 O O . THR A 1 556 ? -40.825 6.527 17.255 1.00 78.19 556 THR A O 1
ATOM 3946 N N . PRO A 1 557 ? -42.527 5.785 18.515 1.00 72.69 557 PRO A N 1
ATOM 3947 C CA . PRO A 1 557 ? -41.801 6.018 19.763 1.00 72.69 557 PRO A CA 1
ATOM 3948 C C . PRO A 1 557 ? -40.586 5.096 19.935 1.00 72.69 557 PRO A C 1
ATOM 3950 O O . PRO A 1 557 ? -39.596 5.537 20.503 1.00 72.69 557 PRO A O 1
ATOM 3953 N N . ILE A 1 558 ? -40.631 3.857 19.429 1.00 74.00 558 ILE A N 1
ATOM 3954 C CA . ILE A 1 558 ? -39.478 2.942 19.450 1.00 74.00 558 ILE A CA 1
ATOM 3955 C C . ILE A 1 558 ? -38.370 3.447 18.525 1.00 74.00 558 ILE A C 1
ATOM 3957 O O . ILE A 1 558 ? -37.217 3.464 18.930 1.00 74.00 558 ILE A O 1
ATOM 3961 N N . THR A 1 559 ? -38.710 3.882 17.310 1.00 76.75 559 THR A N 1
ATOM 3962 C CA . THR A 1 559 ? -37.752 4.460 16.356 1.00 76.75 559 THR A CA 1
ATOM 3963 C C . THR A 1 559 ? -37.002 5.640 16.971 1.00 76.75 559 THR A C 1
ATOM 3965 O O . THR A 1 559 ? -35.780 5.639 16.952 1.00 76.75 559 THR A O 1
ATOM 3968 N N . ILE A 1 560 ? -37.719 6.585 17.590 1.00 76.19 560 ILE A N 1
ATOM 3969 C CA . ILE A 1 560 ? -37.107 7.756 18.243 1.00 76.19 560 ILE A CA 1
ATOM 3970 C C . ILE A 1 560 ? -36.183 7.324 19.387 1.00 76.19 560 ILE A C 1
ATOM 3972 O O . ILE A 1 560 ? -35.059 7.798 19.475 1.00 76.19 560 ILE A O 1
ATOM 3976 N N . LEU A 1 561 ? -36.632 6.390 20.231 1.00 75.50 561 LEU A N 1
ATOM 3977 C CA . LEU A 1 561 ? -35.819 5.884 21.335 1.00 75.50 561 LEU A CA 1
ATOM 3978 C C . LEU A 1 561 ? -34.531 5.212 20.835 1.00 75.50 561 LEU A C 1
ATOM 3980 O O . LEU A 1 561 ? -33.469 5.442 21.401 1.00 75.50 561 LEU A O 1
ATOM 3984 N N . LEU A 1 562 ? -34.616 4.378 19.795 1.00 76.62 562 LEU A N 1
ATOM 3985 C CA . LEU A 1 562 ? -33.447 3.721 19.208 1.00 76.62 562 LEU A CA 1
ATOM 3986 C C . LEU A 1 562 ? -32.482 4.743 18.601 1.00 76.62 562 LEU A C 1
ATOM 3988 O O . LEU A 1 562 ? -31.287 4.661 18.857 1.00 76.62 562 LEU A O 1
ATOM 3992 N N . GLU A 1 563 ? -32.989 5.723 17.852 1.00 78.50 563 GLU A N 1
ATOM 3993 C CA . GLU A 1 563 ? -32.177 6.801 17.276 1.00 78.50 563 GLU A CA 1
ATOM 3994 C C . GLU A 1 563 ? -31.465 7.617 18.368 1.00 78.50 563 GLU A C 1
ATOM 3996 O O . GLU A 1 563 ? -30.249 7.801 18.293 1.00 78.50 563 GLU A O 1
ATOM 4001 N N . ASP A 1 564 ? -32.187 8.040 19.412 1.00 76.88 564 ASP A N 1
ATOM 4002 C CA . ASP A 1 564 ? -31.647 8.850 20.510 1.00 76.88 564 ASP A CA 1
ATOM 4003 C C . ASP A 1 564 ? -30.619 8.062 21.341 1.00 76.88 564 ASP A C 1
ATOM 4005 O O . ASP A 1 564 ? -29.503 8.539 21.566 1.00 76.88 564 ASP A O 1
ATOM 4009 N N . VAL A 1 565 ? -30.942 6.824 21.744 1.00 74.75 565 VAL A N 1
ATOM 4010 C CA . VAL A 1 565 ? -30.033 5.968 22.527 1.00 74.75 565 VAL A CA 1
ATOM 4011 C C . VAL A 1 565 ? -28.783 5.625 21.719 1.00 74.75 565 VAL A C 1
ATOM 4013 O O . VAL A 1 565 ? -27.671 5.761 22.233 1.00 74.75 565 VAL A O 1
ATOM 4016 N N . THR A 1 566 ? -28.924 5.216 20.457 1.00 75.75 566 THR A N 1
ATOM 4017 C CA . THR A 1 566 ? -27.773 4.882 19.611 1.00 75.75 566 THR A CA 1
ATOM 4018 C C . THR A 1 566 ? -26.921 6.118 19.328 1.00 75.75 566 THR A C 1
ATOM 4020 O O . THR A 1 566 ? -25.703 6.048 19.490 1.00 75.75 566 THR A O 1
ATOM 4023 N N . SER A 1 567 ? -27.519 7.267 18.989 1.00 78.00 567 SER A N 1
ATOM 4024 C CA . SER A 1 567 ? -26.779 8.519 18.769 1.00 78.00 567 SER A CA 1
ATOM 4025 C C . SER A 1 567 ? -25.988 8.936 20.012 1.00 78.00 567 SER A C 1
ATOM 4027 O O . SER A 1 567 ? -24.800 9.255 19.907 1.00 78.00 567 SER A O 1
ATOM 4029 N N . ASP A 1 568 ? -26.612 8.924 21.189 1.00 75.56 568 ASP A N 1
ATOM 4030 C CA . ASP A 1 568 ? -25.976 9.399 22.418 1.00 75.56 568 ASP A CA 1
ATOM 4031 C C . ASP A 1 568 ? -24.920 8.426 22.948 1.00 75.56 568 ASP A C 1
ATOM 4033 O O . ASP A 1 568 ? -23.879 8.867 23.441 1.00 75.56 568 ASP A O 1
ATOM 4037 N N . VAL A 1 569 ? -25.109 7.111 22.792 1.00 73.25 569 VAL A N 1
ATOM 4038 C CA . VAL A 1 569 ? -24.067 6.133 23.138 1.00 73.25 569 VAL A CA 1
ATOM 4039 C C . VAL A 1 569 ? -22.892 6.212 22.160 1.00 73.25 569 VAL A C 1
ATOM 4041 O O . VAL A 1 569 ? -21.735 6.188 22.592 1.00 73.25 569 VAL A O 1
ATOM 4044 N N . VAL A 1 570 ? -23.149 6.389 20.861 1.00 75.81 570 VAL A N 1
ATOM 4045 C CA . VAL A 1 570 ? -22.081 6.581 19.870 1.00 75.81 570 VAL A CA 1
ATOM 4046 C C . VAL A 1 570 ? -21.291 7.863 20.170 1.00 75.81 570 VAL A C 1
ATOM 4048 O O . VAL A 1 570 ? -20.063 7.828 20.230 1.00 75.81 570 VAL A O 1
ATOM 4051 N N . LYS A 1 571 ? -21.963 8.986 20.448 1.00 76.38 571 LYS A N 1
ATOM 4052 C CA . LYS A 1 571 ? -21.306 10.275 20.743 1.00 76.38 571 LYS A CA 1
ATOM 4053 C C . LYS A 1 571 ? -20.653 10.333 22.126 1.00 76.38 571 LYS A C 1
ATOM 4055 O O . LYS A 1 571 ? -19.635 10.999 22.288 1.00 76.38 571 LYS A O 1
ATOM 4060 N N . GLY A 1 572 ? -21.235 9.680 23.128 1.00 70.56 572 GLY A N 1
ATOM 4061 C CA . GLY A 1 572 ? -20.815 9.797 24.525 1.00 70.56 572 GLY A CA 1
ATOM 4062 C C . GLY A 1 572 ? -19.915 8.677 25.038 1.00 70.56 572 GLY A C 1
ATOM 4063 O O . GLY A 1 572 ? -19.205 8.886 26.020 1.00 70.56 572 GLY A O 1
ATOM 4064 N N . VAL A 1 573 ? -19.926 7.503 24.399 1.00 71.19 573 VAL A N 1
ATOM 4065 C CA . VAL A 1 573 ? -19.107 6.345 24.799 1.00 71.19 573 VAL A CA 1
ATOM 4066 C C . VAL A 1 573 ? -18.154 5.945 23.685 1.00 71.19 573 VAL A C 1
ATOM 4068 O O . VAL A 1 573 ? -16.945 5.943 23.906 1.00 71.19 573 VAL A O 1
ATOM 4071 N N . VAL A 1 574 ? -18.673 5.648 22.490 1.00 73.88 574 VAL A N 1
ATOM 4072 C CA . VAL A 1 574 ? -17.859 5.123 21.383 1.00 73.88 574 VAL A CA 1
ATOM 4073 C C . VAL A 1 574 ? -16.843 6.161 20.911 1.00 73.88 574 VAL A C 1
ATOM 4075 O O . VAL A 1 574 ? -15.653 5.867 20.888 1.00 73.88 574 VAL A O 1
ATOM 4078 N N . ALA A 1 575 ? -17.266 7.383 20.586 1.00 73.31 575 ALA A N 1
ATOM 4079 C CA . ALA A 1 575 ? -16.362 8.415 20.078 1.00 73.31 575 ALA A CA 1
ATOM 4080 C C . ALA A 1 575 ? -15.274 8.829 21.097 1.00 73.31 575 ALA A C 1
ATOM 4082 O O . ALA A 1 575 ? -14.100 8.858 20.718 1.00 73.31 575 ALA A O 1
ATOM 4083 N N . PRO A 1 576 ? -15.577 9.075 22.391 1.00 72.62 576 PRO A N 1
ATOM 4084 C CA . PRO A 1 576 ? -14.549 9.348 23.394 1.00 72.62 576 PRO A CA 1
ATOM 4085 C C . PRO A 1 576 ? -13.609 8.168 23.625 1.00 72.62 576 PRO A C 1
ATOM 4087 O O . PRO A 1 576 ? -12.428 8.385 23.878 1.00 72.62 576 PRO A O 1
ATOM 4090 N N . LEU A 1 577 ? -14.105 6.931 23.525 1.00 70.75 577 LEU A N 1
ATOM 4091 C CA . LEU A 1 577 ? -13.263 5.745 23.615 1.00 70.75 577 LEU A CA 1
ATOM 4092 C C . LEU A 1 577 ? -12.337 5.628 22.405 1.00 70.75 577 LEU A C 1
ATOM 4094 O O . LEU A 1 577 ? -11.144 5.449 22.600 1.00 70.75 577 LEU A O 1
ATOM 4098 N N . LEU A 1 578 ? -12.845 5.782 21.179 1.00 71.19 578 LEU A N 1
ATOM 4099 C CA . LEU A 1 578 ? -12.016 5.812 19.971 1.00 71.19 578 LEU A CA 1
ATOM 4100 C C . LEU A 1 578 ? -10.945 6.904 20.078 1.00 71.19 578 LEU A C 1
ATOM 4102 O O . LEU A 1 578 ? -9.770 6.626 19.867 1.00 71.19 578 LEU A O 1
ATOM 4106 N N . SER A 1 579 ? -11.317 8.105 20.527 1.00 69.50 579 SER A N 1
ATOM 4107 C CA . SER A 1 579 ? -10.370 9.195 20.777 1.00 69.50 579 SER A CA 1
ATOM 4108 C C . SER A 1 579 ? -9.334 8.846 21.856 1.00 69.50 579 SER A C 1
ATOM 4110 O O . SER A 1 579 ? -8.146 9.097 21.667 1.00 69.50 579 SER A O 1
ATOM 4112 N N . ALA A 1 580 ? -9.745 8.210 22.960 1.00 65.56 580 ALA A N 1
ATOM 4113 C CA . ALA A 1 580 ? -8.841 7.758 24.022 1.00 65.56 580 ALA A CA 1
ATOM 4114 C C . ALA A 1 580 ? -7.905 6.625 23.569 1.00 65.56 580 ALA A C 1
ATOM 4116 O O . ALA A 1 580 ? -6.774 6.543 24.038 1.00 65.56 580 ALA A O 1
ATOM 4117 N N . LEU A 1 581 ? -8.353 5.785 22.634 1.00 63.72 581 LEU A N 1
ATOM 4118 C CA . LEU A 1 581 ? -7.530 4.782 21.957 1.00 63.72 581 LEU A CA 1
ATOM 4119 C C . LEU A 1 581 ? -6.583 5.410 20.917 1.00 63.72 581 LEU A C 1
ATOM 4121 O O . LEU A 1 581 ? -5.728 4.716 20.373 1.00 63.72 581 LEU A O 1
ATOM 4125 N N . GLY A 1 582 ? -6.689 6.719 20.668 1.00 61.81 582 GLY A N 1
ATOM 4126 C CA . GLY A 1 582 ? -5.896 7.441 19.675 1.00 61.81 582 GLY A CA 1
ATOM 4127 C C . GLY A 1 582 ? -6.417 7.279 18.247 1.00 61.81 582 GLY A C 1
ATOM 4128 O O . GLY A 1 582 ? -5.703 7.578 17.302 1.00 61.81 582 GLY A O 1
ATOM 4129 N N . VAL A 1 583 ? -7.643 6.796 18.064 1.00 66.25 583 VAL A N 1
ATOM 4130 C CA . VAL A 1 583 ? -8.256 6.511 16.763 1.00 66.25 583 VAL A CA 1
ATOM 4131 C C . VAL A 1 583 ? -9.044 7.730 16.306 1.00 66.25 583 VAL A C 1
ATOM 4133 O O . VAL A 1 583 ? -10.168 7.960 16.752 1.00 66.25 583 VAL A O 1
ATOM 4136 N N . ASN A 1 584 ? -8.454 8.514 15.401 1.00 63.03 584 ASN A N 1
ATOM 4137 C CA . ASN A 1 584 ? -9.139 9.642 14.771 1.00 63.03 584 ASN A CA 1
ATOM 4138 C C . ASN A 1 584 ? -9.774 9.205 13.433 1.00 63.03 584 ASN A C 1
ATOM 4140 O O . ASN A 1 584 ? -9.075 8.636 12.592 1.00 63.03 584 ASN A O 1
ATOM 4144 N N . PRO A 1 585 ? -11.071 9.462 13.194 1.00 59.19 585 PRO A N 1
ATOM 4145 C CA . PRO A 1 585 ? -11.731 9.178 11.918 1.00 59.19 585 PRO A CA 1
ATOM 4146 C C . PRO A 1 585 ? -11.004 9.815 10.734 1.00 59.19 585 PRO A C 1
ATOM 4148 O O . PRO A 1 585 ? -10.718 11.006 10.772 1.00 59.19 585 PRO A O 1
ATOM 4151 N N . GLY A 1 586 ? -10.774 9.052 9.665 1.00 56.50 586 GLY A N 1
ATOM 4152 C CA . GLY A 1 586 ? -10.386 9.607 8.365 1.00 56.50 586 GLY A CA 1
ATOM 4153 C C . GLY A 1 586 ? -8.927 10.034 8.213 1.00 56.50 586 GLY A C 1
ATOM 4154 O O . GLY A 1 586 ? -8.545 10.423 7.117 1.00 56.50 586 GLY A O 1
ATOM 4155 N N . ASP A 1 587 ? -8.084 9.918 9.238 1.00 65.44 587 ASP A N 1
ATOM 4156 C CA . ASP A 1 587 ? -6.668 10.283 9.134 1.00 65.44 587 ASP A CA 1
ATOM 4157 C C . ASP A 1 587 ? -5.800 9.078 8.712 1.00 65.44 587 ASP A C 1
ATOM 4159 O O . ASP A 1 587 ? -5.577 8.135 9.475 1.00 65.44 587 ASP A O 1
ATOM 4163 N N . MET A 1 588 ? -5.283 9.121 7.482 1.00 75.06 588 MET A N 1
ATOM 4164 C CA . MET A 1 588 ? -4.339 8.161 6.910 1.00 75.06 588 MET A CA 1
ATOM 4165 C C . MET A 1 588 ? -3.033 8.889 6.604 1.00 75.06 588 MET A C 1
ATOM 4167 O O . MET A 1 588 ? -3.036 9.905 5.916 1.00 75.06 588 MET A O 1
ATOM 4171 N N . SER A 1 589 ? -1.920 8.351 7.100 1.00 77.69 589 SER A N 1
ATOM 4172 C CA . SER A 1 589 ? -0.567 8.798 6.787 1.00 77.69 589 SER A CA 1
ATOM 4173 C C . SER A 1 589 ? 0.088 7.825 5.814 1.00 77.69 589 SER A C 1
ATOM 4175 O O . SER A 1 589 ? 0.296 6.659 6.150 1.00 77.69 589 SER A O 1
ATOM 4177 N N . VAL A 1 590 ? 0.433 8.280 4.612 1.00 81.31 590 VAL A N 1
ATOM 4178 C CA . VAL A 1 590 ? 1.180 7.465 3.637 1.00 81.31 590 VAL A CA 1
ATOM 4179 C C . VAL A 1 590 ? 2.625 7.892 3.625 1.00 81.31 590 VAL A C 1
ATOM 4181 O O . VAL A 1 590 ? 2.899 9.043 3.307 1.00 81.31 590 VAL A O 1
ATOM 4184 N N . THR A 1 591 ? 3.530 6.966 3.921 1.00 83.31 591 THR A N 1
ATOM 4185 C CA . THR A 1 591 ? 4.969 7.211 3.921 1.00 83.31 591 THR A CA 1
ATOM 4186 C C . THR A 1 591 ? 5.622 6.526 2.730 1.00 83.31 591 THR A C 1
ATOM 4188 O O . THR A 1 591 ? 5.505 5.315 2.538 1.00 83.31 591 THR A O 1
ATOM 4191 N N . VAL A 1 592 ? 6.359 7.305 1.938 1.00 85.56 592 VAL A N 1
ATOM 4192 C CA . VAL A 1 592 ? 7.297 6.763 0.948 1.00 85.56 592 VAL A CA 1
ATOM 4193 C C . VAL A 1 592 ? 8.672 6.671 1.594 1.00 85.56 592 VAL A C 1
ATOM 4195 O O . VAL A 1 592 ? 9.207 7.670 2.073 1.00 85.56 592 VAL A O 1
ATOM 4198 N N . VAL A 1 593 ? 9.226 5.461 1.625 1.00 79.50 593 VAL A N 1
ATOM 4199 C CA . VAL A 1 593 ? 10.500 5.159 2.300 1.00 79.50 593 VAL A CA 1
ATOM 4200 C C . VAL A 1 593 ? 11.656 5.162 1.308 1.00 79.50 593 VAL A C 1
ATOM 4202 O O . VAL A 1 593 ? 12.765 5.605 1.605 1.00 79.50 593 VAL A O 1
ATOM 4205 N N . ASN A 1 594 ? 11.401 4.637 0.114 1.00 80.19 594 ASN A N 1
ATOM 4206 C CA . ASN A 1 594 ? 12.378 4.541 -0.953 1.00 80.19 594 ASN A CA 1
ATOM 4207 C C . ASN A 1 594 ? 11.649 4.603 -2.295 1.00 80.19 594 ASN A C 1
ATOM 4209 O O . ASN A 1 594 ? 10.575 4.020 -2.443 1.00 80.19 594 ASN A O 1
ATOM 4213 N N . ALA A 1 595 ? 12.252 5.273 -3.269 1.00 84.56 595 ALA A N 1
ATOM 4214 C CA . ALA A 1 595 ? 11.862 5.178 -4.662 1.00 84.56 595 ALA A CA 1
ATOM 4215 C C . ALA A 1 595 ? 13.089 4.740 -5.458 1.00 84.56 595 ALA A C 1
ATOM 4217 O O . ALA A 1 595 ? 14.176 5.291 -5.294 1.00 84.56 595 ALA A O 1
ATOM 4218 N N . ASN A 1 596 ? 12.913 3.743 -6.318 1.00 82.56 596 ASN A N 1
ATOM 4219 C CA . ASN A 1 596 ? 13.976 3.210 -7.144 1.00 82.56 596 ASN A CA 1
ATOM 4220 C C . ASN A 1 596 ? 13.539 3.174 -8.602 1.00 82.56 596 ASN A C 1
ATOM 4222 O O . ASN A 1 596 ? 12.462 2.682 -8.941 1.00 82.56 596 ASN A O 1
ATOM 4226 N N . GLN A 1 597 ? 14.404 3.684 -9.466 1.00 82.06 597 GLN A N 1
ATOM 4227 C CA . GLN A 1 597 ? 14.240 3.567 -10.898 1.00 82.06 597 GLN A CA 1
ATOM 4228 C C . GLN A 1 597 ? 15.079 2.386 -11.379 1.00 82.06 597 GLN A C 1
ATOM 4230 O O . GLN A 1 597 ? 16.311 2.456 -11.424 1.00 82.06 597 GLN A O 1
ATOM 4235 N N . ASN A 1 598 ? 14.403 1.300 -11.752 1.00 70.62 598 ASN A N 1
ATOM 4236 C CA . ASN A 1 598 ? 15.083 0.111 -12.246 1.00 70.62 598 ASN A CA 1
ATOM 4237 C C . ASN A 1 598 ? 15.925 0.442 -13.483 1.00 70.62 598 ASN A C 1
ATOM 4239 O O . ASN A 1 598 ? 15.644 1.379 -14.241 1.00 70.62 598 ASN A O 1
ATOM 4243 N N . THR A 1 599 ? 16.977 -0.349 -13.703 1.00 70.12 599 THR A N 1
ATOM 4244 C CA . THR A 1 599 ? 17.854 -0.153 -14.860 1.00 70.12 599 THR A CA 1
ATOM 4245 C C . THR A 1 599 ? 17.017 -0.201 -16.136 1.00 70.12 599 THR A C 1
ATOM 4247 O O . THR A 1 599 ? 16.233 -1.127 -16.334 1.00 70.12 599 THR A O 1
ATOM 4250 N N . THR A 1 600 ? 17.166 0.802 -17.006 1.00 80.94 600 THR A N 1
ATOM 4251 C CA . THR A 1 600 ? 16.410 0.869 -18.263 1.00 80.94 600 THR A CA 1
ATOM 4252 C C . THR A 1 600 ? 16.646 -0.403 -19.080 1.00 80.94 600 THR A C 1
ATOM 4254 O O . THR A 1 600 ? 17.773 -0.675 -19.498 1.00 80.94 600 THR A O 1
ATOM 4257 N N . GLN A 1 601 ? 15.587 -1.178 -19.319 1.00 84.50 601 GLN A N 1
ATOM 4258 C CA . GLN A 1 601 ? 15.657 -2.395 -20.128 1.00 84.50 601 GLN A CA 1
ATOM 4259 C C . GLN A 1 601 ? 15.347 -2.028 -21.579 1.00 84.50 601 GLN A C 1
ATOM 4261 O O . GLN A 1 601 ? 14.253 -1.552 -21.882 1.00 84.50 601 GLN A O 1
ATOM 4266 N N . LEU A 1 602 ? 16.315 -2.235 -22.473 1.00 88.19 602 LEU A N 1
ATOM 4267 C CA . LEU A 1 602 ? 16.187 -1.976 -23.906 1.00 88.19 602 LEU A CA 1
ATOM 4268 C C . LEU A 1 602 ? 16.349 -3.279 -24.680 1.00 88.19 602 LEU A C 1
ATOM 4270 O O . LEU A 1 602 ? 17.322 -4.007 -24.485 1.00 88.19 602 LEU A O 1
ATOM 4274 N N . ILE A 1 603 ? 15.423 -3.535 -25.600 1.00 89.12 603 ILE A N 1
ATOM 4275 C CA . ILE A 1 603 ? 15.490 -4.671 -26.519 1.00 89.12 603 ILE A CA 1
ATOM 4276 C C . ILE A 1 603 ? 15.397 -4.154 -27.944 1.00 89.12 603 ILE A C 1
ATOM 4278 O O . ILE A 1 603 ? 14.506 -3.374 -28.284 1.00 89.12 603 ILE A O 1
ATOM 4282 N N . GLU A 1 604 ? 16.311 -4.615 -28.787 1.00 90.31 604 GLU A N 1
ATOM 4283 C CA . GLU A 1 604 ? 16.349 -4.297 -30.209 1.00 90.31 604 GLU A CA 1
ATOM 4284 C C . GLU A 1 604 ? 15.618 -5.368 -31.027 1.00 90.31 604 GLU A C 1
ATOM 4286 O O . GLU A 1 604 ? 15.617 -6.545 -30.674 1.00 90.31 604 GLU A O 1
ATOM 4291 N N . ASN A 1 605 ? 15.052 -4.975 -32.170 1.00 81.75 605 ASN A N 1
ATOM 4292 C CA . ASN A 1 605 ? 14.413 -5.870 -33.143 1.00 81.75 605 ASN A CA 1
ATOM 4293 C C . ASN A 1 605 ? 13.234 -6.685 -32.577 1.00 81.75 605 ASN A C 1
ATOM 4295 O O . ASN A 1 605 ? 13.088 -7.876 -32.852 1.00 81.75 605 ASN A O 1
ATOM 4299 N N . VAL A 1 606 ? 12.370 -6.028 -31.801 1.00 74.56 606 VAL A N 1
ATOM 4300 C CA . VAL A 1 606 ? 11.231 -6.658 -31.123 1.00 74.56 606 VAL A CA 1
ATOM 4301 C C . VAL A 1 606 ? 10.053 -6.886 -32.078 1.00 74.56 606 VAL A C 1
ATOM 4303 O O . VAL A 1 606 ? 9.525 -5.940 -32.679 1.00 74.56 606 VAL A O 1
ATOM 4306 N N . SER A 1 607 ? 9.597 -8.140 -32.167 1.00 66.50 607 SER A N 1
ATOM 4307 C CA . SER A 1 607 ? 8.346 -8.524 -32.832 1.00 66.50 607 SER A CA 1
ATOM 4308 C C . SER A 1 607 ? 7.138 -8.274 -31.927 1.00 66.50 607 SER A C 1
ATOM 4310 O O . SER A 1 607 ? 7.189 -8.574 -30.737 1.00 66.50 607 SER A O 1
ATOM 4312 N N . ILE A 1 608 ? 6.041 -7.766 -32.494 1.00 61.94 608 ILE A N 1
ATOM 4313 C CA . ILE A 1 608 ? 4.777 -7.585 -31.767 1.00 61.94 608 ILE A CA 1
ATOM 4314 C C . ILE A 1 608 ? 4.142 -8.959 -31.533 1.00 61.94 608 ILE A C 1
ATOM 4316 O O . ILE A 1 608 ? 3.926 -9.707 -32.488 1.00 61.94 608 ILE A O 1
ATOM 4320 N N . VAL A 1 609 ? 3.827 -9.267 -30.277 1.00 60.94 609 VAL A N 1
ATOM 4321 C CA . VAL A 1 609 ? 2.893 -10.341 -29.927 1.00 60.94 609 VAL A CA 1
ATOM 4322 C C . VAL A 1 609 ? 1.551 -9.666 -29.650 1.00 60.94 609 VAL A C 1
ATOM 4324 O O . VAL A 1 609 ? 1.447 -8.913 -28.681 1.00 60.94 609 VAL A O 1
ATOM 4327 N N . GLU A 1 610 ? 0.580 -9.863 -30.548 1.00 51.31 610 GLU A N 1
ATOM 4328 C CA . GLU A 1 610 ? -0.801 -9.370 -30.374 1.00 51.31 610 GLU A CA 1
ATOM 4329 C C . GLU A 1 610 ? -1.512 -10.044 -29.195 1.00 51.31 610 GLU A C 1
ATOM 4331 O O . GLU A 1 610 ? -1.328 -11.272 -29.000 1.00 51.31 610 GLU A O 1
#

Solvent-accessible surface area (backbone atoms only — not comparable to full-atom values): 31150 Å² total; per-residue (Å²): 134,92,87,86,85,80,82,56,70,69,54,51,68,57,48,52,59,51,51,51,52,51,52,50,51,52,51,50,52,51,53,33,48,52,50,52,51,54,47,52,54,50,48,40,53,19,26,46,39,12,8,52,42,15,7,47,32,16,22,9,12,30,27,87,73,68,44,72,67,55,19,45,52,36,17,43,53,33,17,40,75,58,70,48,86,73,64,63,89,61,47,48,73,41,46,12,36,67,44,65,40,93,89,73,71,50,74,44,51,34,74,48,57,86,93,42,47,53,40,13,28,9,16,35,20,36,42,71,49,80,41,62,55,47,86,86,54,84,83,58,85,76,41,69,43,75,46,74,39,28,14,35,18,34,32,42,30,30,35,34,36,37,33,42,21,39,31,55,36,48,85,84,15,41,43,18,49,49,44,8,58,35,60,71,38,86,82,36,67,71,50,74,68,54,49,55,50,24,65,72,34,69,46,43,44,38,63,48,32,62,71,72,70,44,94,45,72,81,60,45,35,78,35,53,33,44,60,54,32,54,49,49,12,54,74,60,67,23,56,90,30,74,62,5,31,54,36,44,49,50,46,75,19,58,43,30,92,82,40,35,30,53,67,36,40,46,72,37,87,92,54,82,81,56,52,83,42,47,47,48,50,38,62,51,51,54,16,47,45,38,46,13,41,30,53,49,14,48,81,39,59,75,45,79,46,80,46,39,36,94,80,29,70,68,48,42,52,48,36,62,69,70,61,47,39,66,44,46,34,39,41,34,31,34,41,47,47,40,58,19,34,37,30,35,25,41,12,27,27,50,96,88,67,48,57,59,28,56,43,29,19,31,23,36,32,38,29,37,41,32,42,38,27,59,14,72,68,49,54,51,50,54,48,66,76,62,60,72,91,63,54,51,78,44,70,49,55,56,37,40,43,37,31,28,35,37,36,9,23,25,40,35,32,36,63,11,15,22,50,54,86,73,68,99,68,50,33,26,34,42,30,34,43,33,35,32,29,32,37,43,39,38,27,12,44,61,38,46,80,75,41,44,78,44,79,34,56,26,46,25,52,48,36,40,41,39,41,67,43,98,86,81,49,76,44,79,48,70,33,25,38,41,31,34,43,40,31,60,45,52,79,66,50,81,46,79,46,72,48,72,72,43,60,56,66,55,63,96,76,56,52,78,65,49,70,50,68,50,90,52,68,62,88,69,76,50,67,47,68,45,76,78,42,80,45,53,46,74,89,51,95,72,73,52,78,69,52,51,55,52,50,66,67,42,49,64,64,50,51,51,50,51,40,53,53,52,40,49,44,43,64,68,47,50,48,55,47,36,49,61,33,27,30,30,39,31,19,34,33,41,34,41,62,36,48,47,68,58,80,71,46,72,43,72,69,66,70,83,52,131

pLDDT: mean 78.13, std 11.84, range [38.88, 94.56]